Protein AF-A0A317SWJ4-F1 (afdb_monomer)

Organism: NCBI:txid42249

Nearest PDB structures (foldseek):
  6zpy-assembly1_AAA  TM=8.006E-01  e=1.008E-30  Meripilus giganteus
  6d25-assembly2_F  TM=6.608E-01  e=1.705E-09  Xanthomonas citri pv. citri str. 306
  6zt9-assembly1_C-2  TM=6.760E-01  e=3.495E-09  Thermobacillus xylanilyticus
  8i0a-assembly1_A  TM=6.480E-01  e=1.089E-08  Trametes hirsuta
  8dl2-assembly2_B  TM=3.018E-01  e=6.781E-03  Bacteroides ovatus ATCC 8483

Mean predicted aligned error: 12.37 Å

Solvent-accessible surface area (backbone atoms only — not comparable to full-atom values): 27144 Å² total; per-residue (Å²): 141,81,85,87,82,86,83,89,81,85,86,77,91,73,86,84,81,92,78,82,86,83,85,82,85,87,77,97,64,87,69,95,55,77,79,50,52,81,27,38,43,22,39,33,49,72,42,47,25,74,44,44,77,13,23,74,38,50,44,49,77,54,61,40,59,76,54,35,62,29,39,65,75,37,77,61,63,62,63,66,48,51,44,62,28,68,61,24,47,70,46,80,39,57,80,85,40,86,32,88,39,28,46,38,41,82,44,78,42,68,76,56,91,81,62,88,64,76,29,30,36,34,34,41,20,33,71,21,33,79,86,65,93,68,87,73,84,76,72,82,89,81,88,67,100,58,100,79,71,66,51,43,37,33,38,22,27,76,88,67,50,75,74,48,82,53,57,77,83,69,99,68,89,69,78,74,70,39,64,90,89,53,35,63,55,51,32,62,81,53,51,56,55,52,56,71,62,56,39,51,30,39,35,43,27,42,65,30,34,32,2,40,33,89,87,27,40,58,53,65,79,46,22,47,67,59,72,66,63,24,41,43,44,53,38,50,83,49,24,33,28,57,37,81,70,19,59,58,44,51,51,51,48,24,62,74,65,67,27,48,47,28,47,42,40,71,60,51,51,18,53,75,28,70,67,57,54,78,88,69,44,59,78,77,48,68,76,89,64,72,58,66,55,55,44,28,73,62,74,42,70,70,81,78,84,68,59,36,35,28,51,30,44,53,42,59,50,53,76,28,42,66,52,46,38,71,45,42,56,57,58,44,48,55,44,44,39,77,77,38,74,82,50,44,37,28,37,26,37,68,83,53,54,76,72,61,88,82,48,25,30,21,39,71,49,74,34,39,31,72,57,31,46,69,40,31,62,50,61,79,73,52,67,75,90,54,37,30,30,33,63,27,34,37,48,47,35,59,71,92,82,68,85,79,68,77,55,86,85,63,52,68,35,66,42,74,36,73,62,19,55,53,15,50,49,40,29,47,50,23,43,53,80,32,27,92,34,35,64,37,46,16,47,47,44,38,53,33,24,69,59,28,66,96,64,44,42,37,79,40,63,55,76,54,50,81,51,103,55,31,30,28,49,31,46,30,94

Radius of gyration: 25.11 Å; Cα contacts (8 Å, |Δi|>4): 955; chains: 1; bounding box: 55×58×92 Å

Secondary structure (DSSP, 8-state):
---------------S---------------SSPPPEE-EEEE-TTTS-S--TT---SB---STTTT---BTTB-S---TTEEEESSEEEEEE-TT-SSSS---EEEEEES-SS--S--EEEE-BTTB----SSPP--------SSS----EEEEEETTS-EEEEEEE--S-------SSSSSSSB-HHHHHHHHHT--SEEEE-SHHHH-SSTT-S--GGGSSS-GGG---EE-TTSSEE---S-HHHHHHHHHHHTPEEEEEE--S--SSSPPPPTTTGGGGG---STHHHHHHHTT--SPPP--EEEESS-TTTTTTHHHHHHTHHHHHHHHHHHH-TT-EEEES-TT-SSPPTTEEEEEEEEE-HHHHHHGGGTGGGS-TTS-EEEEEEEE----TT-TTS--SS--TTSS--HHHHHHHHHHHHHHHTTTTTEEEEEES--B--TTS-SSS--SB-PPP---SS-EEEEEE-

Structure (mmCIF, N/CA/C/O backbone):
data_AF-A0A317SWJ4-F1
#
_entry.id   AF-A0A317SWJ4-F1
#
loop_
_atom_site.group_PDB
_atom_site.id
_atom_site.type_symbol
_atom_site.label_atom_id
_atom_site.label_alt_id
_atom_site.label_comp_id
_atom_site.label_asym_id
_atom_site.label_entity_id
_atom_site.label_seq_id
_atom_site.pdbx_PDB_ins_code
_atom_site.Cartn_x
_atom_site.Cartn_y
_atom_site.Cartn_z
_atom_site.occupancy
_atom_site.B_iso_or_equiv
_atom_site.auth_seq_id
_atom_site.auth_comp_id
_atom_site.auth_asym_id
_atom_site.auth_atom_id
_atom_site.pdbx_PDB_model_num
ATOM 1 N N . MET A 1 1 ? -5.553 16.731 -52.995 1.00 38.06 1 MET A N 1
ATOM 2 C CA . MET A 1 1 ? -6.327 17.977 -52.819 1.00 38.06 1 MET A CA 1
ATOM 3 C C . MET A 1 1 ? -7.444 17.676 -51.838 1.00 38.06 1 MET A C 1
ATOM 5 O O . MET A 1 1 ? -8.283 16.847 -52.152 1.00 38.06 1 MET A O 1
ATOM 9 N N . GLY A 1 2 ? -7.394 18.249 -50.639 1.00 26.00 2 GLY A N 1
ATOM 10 C CA . GLY A 1 2 ? -8.401 18.056 -49.596 1.00 26.00 2 GLY A CA 1
ATOM 11 C C . GLY A 1 2 ? -8.425 19.305 -48.726 1.00 26.00 2 GLY A C 1
ATOM 12 O O . GLY A 1 2 ? -7.393 19.687 -48.184 1.00 26.00 2 GLY A O 1
ATOM 13 N N . SER A 1 3 ? -9.564 19.987 -48.728 1.00 24.52 3 SER A N 1
ATOM 14 C CA . SER A 1 3 ? -9.760 21.362 -48.275 1.00 24.52 3 SER A CA 1
ATOM 15 C C . SER A 1 3 ? -9.560 21.547 -46.768 1.00 24.52 3 SER A C 1
ATOM 17 O O . SER A 1 3 ? -10.081 20.779 -45.964 1.00 24.52 3 SER A O 1
ATOM 19 N N . LEU A 1 4 ? -8.852 22.615 -46.395 1.00 20.23 4 LEU A N 1
ATOM 20 C CA . LEU A 1 4 ? -8.764 23.126 -45.029 1.00 20.23 4 LEU A CA 1
ATOM 21 C C . LEU A 1 4 ? -10.051 23.915 -44.727 1.00 20.23 4 LEU A C 1
ATOM 23 O O . LEU A 1 4 ? -10.299 24.939 -45.362 1.00 20.23 4 LEU A O 1
ATOM 27 N N . ILE A 1 5 ? -10.878 23.452 -43.788 1.00 21.83 5 ILE A N 1
ATOM 28 C CA . ILE A 1 5 ? -11.995 24.240 -43.247 1.00 21.83 5 ILE A CA 1
ATOM 29 C C . ILE A 1 5 ? -11.525 24.831 -41.914 1.00 21.83 5 ILE A C 1
ATOM 31 O O . ILE A 1 5 ? -11.367 24.115 -40.929 1.00 21.83 5 ILE A O 1
ATOM 35 N N . LEU A 1 6 ? -11.278 26.141 -41.900 1.00 20.34 6 LEU A N 1
ATOM 36 C CA . LEU A 1 6 ? -11.075 26.933 -40.688 1.00 20.34 6 LEU A CA 1
ATOM 37 C C . LEU A 1 6 ? -12.449 27.338 -40.148 1.00 20.34 6 LEU A C 1
ATOM 39 O O . LEU A 1 6 ? -13.180 28.065 -40.818 1.00 20.34 6 LEU A O 1
ATOM 43 N N . VAL A 1 7 ? -12.791 26.888 -38.940 1.00 21.22 7 VAL A N 1
ATOM 44 C CA . VAL A 1 7 ? -13.957 27.390 -38.204 1.00 21.22 7 VAL A CA 1
ATOM 45 C C . VAL A 1 7 ? -13.474 28.048 -36.918 1.00 21.22 7 VAL A C 1
ATOM 47 O O . VAL A 1 7 ? -12.965 27.385 -36.018 1.00 21.22 7 VAL A O 1
ATOM 50 N N . THR A 1 8 ? -13.624 29.367 -36.849 1.00 20.97 8 THR A N 1
ATOM 51 C CA . THR A 1 8 ? -13.394 30.172 -35.647 1.00 20.97 8 THR A CA 1
ATOM 52 C C . THR A 1 8 ? -14.689 30.217 -34.838 1.00 20.97 8 THR A C 1
ATOM 54 O O . THR A 1 8 ? -15.713 30.633 -35.375 1.00 20.97 8 THR A O 1
ATOM 57 N N . PHE A 1 9 ? -14.656 29.857 -33.552 1.00 23.42 9 PHE A N 1
ATOM 58 C CA . PHE A 1 9 ? -15.760 30.131 -32.627 1.00 23.42 9 PHE A CA 1
ATOM 59 C C . PHE A 1 9 ? -15.294 31.027 -31.479 1.00 23.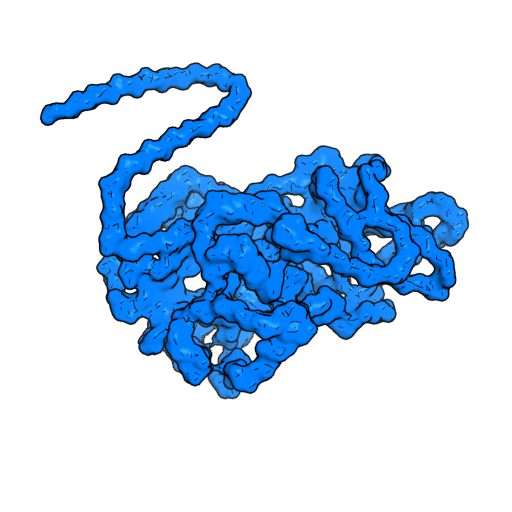42 9 PHE A C 1
ATOM 61 O O . PHE A 1 9 ? -14.357 30.703 -30.752 1.00 23.42 9 PHE A O 1
ATOM 68 N N . ALA A 1 10 ? -15.972 32.166 -31.339 1.00 23.67 10 ALA A N 1
ATOM 69 C CA . ALA A 1 10 ? -15.878 33.056 -30.194 1.00 23.67 10 ALA A CA 1
ATOM 70 C C . ALA A 1 10 ? -16.627 32.437 -29.000 1.00 23.67 10 ALA A C 1
ATOM 72 O O . ALA A 1 10 ? -17.793 32.061 -29.118 1.00 23.67 10 ALA A O 1
ATOM 73 N N . LEU A 1 11 ? -15.955 32.332 -27.853 1.00 24.05 11 LEU A N 1
ATOM 74 C CA . LEU A 1 11 ? -16.545 31.892 -26.588 1.00 24.05 11 LEU A CA 1
ATOM 75 C C . LEU A 1 11 ? -17.394 33.025 -25.992 1.00 24.05 11 LEU A C 1
ATOM 77 O O . LEU A 1 11 ? -16.850 34.002 -25.482 1.00 24.05 11 LEU A O 1
ATOM 81 N N . LEU A 1 12 ? -18.721 32.875 -26.020 1.00 22.31 12 LEU A N 1
ATOM 82 C CA . LEU A 1 12 ? -19.616 33.585 -25.107 1.00 22.31 12 LEU A CA 1
ATOM 83 C C . LEU A 1 12 ? -19.807 32.708 -23.860 1.00 22.31 12 LEU A C 1
ATOM 85 O O . LEU A 1 12 ? -20.310 31.589 -23.954 1.00 22.31 12 LEU A O 1
ATOM 89 N N . GLN A 1 13 ? -19.383 33.205 -22.698 1.00 30.31 13 GLN A N 1
ATOM 90 C CA . GLN A 1 13 ? -19.641 32.571 -21.405 1.00 30.31 13 GLN A CA 1
ATOM 91 C C . GLN A 1 13 ? -21.143 32.574 -21.106 1.00 30.31 13 GLN A C 1
ATOM 93 O O . GLN A 1 13 ? -21.742 33.637 -20.951 1.00 30.31 13 GLN A O 1
ATOM 98 N N . LEU A 1 14 ? -21.726 31.389 -20.926 1.00 25.95 14 LEU A N 1
ATOM 99 C CA . LEU A 1 14 ? -22.944 31.216 -20.143 1.00 25.95 14 LEU A CA 1
ATOM 100 C C . LEU A 1 14 ? -22.650 30.239 -19.006 1.00 25.95 14 LEU A C 1
ATOM 102 O O . LEU A 1 14 ? -22.160 29.131 -19.208 1.00 25.95 14 LEU A O 1
ATOM 106 N N . TYR A 1 15 ? -22.877 30.737 -17.795 1.00 36.16 15 TYR A N 1
ATOM 107 C CA . TYR A 1 15 ? -22.715 30.033 -16.534 1.00 36.16 15 TYR A CA 1
ATOM 108 C C . TYR A 1 15 ? -23.688 28.850 -16.430 1.00 36.16 15 TYR A C 1
ATOM 110 O O . TYR A 1 15 ? -24.843 28.948 -16.835 1.00 36.16 15 TYR A O 1
ATOM 118 N N . THR A 1 16 ? -23.219 27.802 -15.748 1.00 34.69 16 THR A N 1
ATOM 119 C CA . THR A 1 16 ? -23.922 26.586 -15.292 1.00 34.69 16 THR A CA 1
ATOM 120 C C . THR A 1 16 ? -24.116 25.472 -16.333 1.00 34.69 16 THR A C 1
ATOM 122 O O . THR A 1 16 ? -24.677 25.677 -17.400 1.00 34.69 16 THR A O 1
ATOM 125 N N . HIS A 1 17 ? -23.658 24.273 -15.942 1.00 28.12 17 HIS A N 1
ATOM 126 C CA . HIS A 1 17 ? -23.596 22.981 -16.650 1.00 28.12 17 HIS A CA 1
ATOM 127 C C . HIS A 1 17 ? -22.277 22.671 -17.382 1.00 28.12 17 HIS A C 1
ATOM 129 O O . HIS A 1 17 ? -21.996 23.137 -18.481 1.00 28.12 17 HIS A O 1
ATOM 135 N N . THR A 1 18 ? -21.470 21.809 -16.755 1.00 27.09 18 THR A N 1
ATOM 136 C CA . THR A 1 18 ? -20.271 21.191 -17.331 1.00 27.09 18 THR A CA 1
ATOM 137 C C . THR A 1 18 ? -20.687 20.191 -18.417 1.00 27.09 18 THR A C 1
ATOM 139 O O . THR A 1 18 ? -21.032 19.050 -18.118 1.00 27.09 18 THR A O 1
ATOM 142 N N . LEU A 1 19 ? -20.682 20.610 -19.682 1.00 25.16 19 LEU A N 1
ATOM 143 C CA . LEU A 1 19 ? -20.729 19.699 -20.828 1.00 25.16 19 LEU A CA 1
ATOM 144 C C . LEU A 1 19 ? -19.293 19.266 -21.149 1.00 25.16 19 LEU A C 1
ATOM 146 O O . LEU A 1 19 ? -18.480 20.071 -21.596 1.00 25.16 19 LEU A O 1
ATOM 150 N N . GLY A 1 20 ? -18.964 18.002 -20.883 1.00 24.56 20 GLY A N 1
ATOM 151 C CA . GLY A 1 20 ? -17.705 17.406 -21.326 1.00 24.56 20 GLY A CA 1
ATOM 152 C C . GLY A 1 20 ? -17.740 17.162 -22.835 1.00 24.56 20 GLY A C 1
ATOM 153 O O . GLY A 1 20 ? -18.595 16.427 -23.323 1.00 24.56 20 GLY A O 1
ATOM 154 N N . LEU A 1 21 ? -16.818 17.776 -23.576 1.00 22.27 21 LEU A N 1
ATOM 155 C CA . LEU A 1 21 ? -16.571 17.457 -24.982 1.00 22.27 21 LEU A CA 1
ATOM 156 C C . LEU A 1 21 ? -15.797 16.132 -25.065 1.00 22.27 21 LEU A C 1
ATOM 158 O O . LEU A 1 21 ? -14.625 16.073 -24.699 1.00 22.27 21 LEU A O 1
ATOM 162 N N . ASN A 1 22 ? -16.452 15.073 -25.546 1.00 21.52 22 ASN A N 1
ATOM 163 C CA . ASN A 1 22 ? -15.794 13.823 -25.927 1.00 21.52 22 ASN A CA 1
ATOM 164 C C . ASN A 1 22 ? -15.212 13.967 -27.338 1.00 21.52 22 ASN A C 1
ATOM 166 O O . ASN A 1 22 ? -15.957 14.126 -28.303 1.00 21.52 22 ASN A O 1
ATOM 170 N N . PHE A 1 23 ? -13.892 13.857 -27.466 1.00 21.06 23 PHE A N 1
ATOM 171 C CA . PHE A 1 23 ? -13.238 13.634 -28.753 1.00 21.06 23 PHE A CA 1
ATOM 172 C C . PHE A 1 23 ? -12.974 12.135 -28.905 1.00 21.06 23 PHE A C 1
ATOM 174 O O . PHE A 1 23 ? -12.118 11.581 -28.222 1.00 21.06 23 PHE A O 1
ATOM 181 N N . SER A 1 24 ? -13.706 11.470 -29.797 1.00 22.22 24 SER A N 1
ATOM 182 C CA . SER A 1 24 ? -13.425 10.095 -30.212 1.00 22.22 24 SER A CA 1
ATOM 183 C C . SER A 1 24 ? -12.735 10.112 -31.575 1.00 22.22 24 SER A C 1
ATOM 185 O O . SER A 1 24 ? -13.344 10.514 -32.565 1.00 22.22 24 SER A O 1
ATOM 187 N N . TRP A 1 25 ? -11.484 9.663 -31.640 1.00 23.05 25 TRP A N 1
ATOM 188 C CA . TRP A 1 25 ? -10.859 9.249 -32.896 1.00 23.05 25 TRP A CA 1
ATOM 189 C C . TRP A 1 25 ? -10.936 7.724 -32.987 1.00 23.05 25 TRP A C 1
ATOM 191 O O . TRP A 1 25 ? -10.373 7.037 -32.140 1.00 23.05 25 TRP A O 1
ATOM 201 N N . SER A 1 26 ? -11.616 7.185 -34.000 1.00 22.45 26 SER A N 1
ATOM 202 C CA . SER A 1 26 ? -11.499 5.774 -34.379 1.00 22.45 26 SER A CA 1
ATOM 203 C C . SER A 1 26 ? -10.572 5.677 -35.584 1.00 22.45 26 SER A C 1
ATOM 205 O O . SER A 1 26 ? -10.902 6.165 -36.667 1.00 22.45 26 SER A O 1
ATOM 207 N N . ARG A 1 27 ? -9.405 5.057 -35.407 1.00 27.66 27 ARG A N 1
ATOM 208 C CA . ARG A 1 27 ? -8.617 4.552 -36.528 1.00 27.66 27 ARG A CA 1
ATOM 209 C C . ARG A 1 27 ? -8.664 3.033 -36.446 1.00 27.66 27 ARG A C 1
ATOM 211 O O . ARG A 1 27 ? -8.021 2.451 -35.580 1.00 27.66 27 ARG A O 1
ATOM 218 N N . ASP A 1 28 ? -9.452 2.424 -37.326 1.00 29.23 28 ASP A N 1
ATOM 219 C CA . ASP A 1 28 ? -9.433 0.984 -37.566 1.00 29.23 28 ASP A CA 1
ATOM 220 C C . ASP A 1 28 ? -8.077 0.621 -38.182 1.00 29.23 28 ASP A C 1
ATOM 222 O O . ASP A 1 28 ? -7.852 0.738 -39.386 1.00 29.23 28 ASP A O 1
ATOM 226 N N . CYS A 1 29 ? -7.127 0.258 -37.329 1.00 29.28 29 CYS A N 1
ATOM 227 C CA . CYS A 1 29 ? -5.910 -0.448 -37.696 1.00 29.28 29 CYS A CA 1
ATOM 228 C C . CYS A 1 29 ? -5.756 -1.561 -36.660 1.00 29.28 29 CYS A C 1
ATOM 230 O O . CYS A 1 29 ? -5.466 -1.277 -35.500 1.00 29.28 29 CYS A O 1
ATOM 232 N N . GLU A 1 30 ? -6.002 -2.811 -37.055 1.00 28.47 30 GLU A N 1
ATOM 233 C CA . GLU A 1 30 ? -5.653 -3.972 -36.233 1.00 28.47 30 GLU A CA 1
ATOM 234 C C . GLU A 1 30 ? -4.159 -3.893 -35.865 1.00 28.47 30 GLU A C 1
ATOM 236 O O . GLU A 1 30 ? -3.321 -3.829 -36.770 1.00 28.47 30 GLU A O 1
ATOM 241 N N . PRO A 1 31 ? -3.774 -3.885 -34.576 1.00 33.72 31 PRO A N 1
ATOM 242 C CA . PRO A 1 31 ? -2.369 -3.958 -34.226 1.00 33.72 31 PRO A CA 1
ATOM 243 C C . PRO A 1 31 ? -1.923 -5.423 -34.285 1.00 33.72 31 PRO A C 1
ATOM 245 O O . PRO A 1 31 ? -2.284 -6.240 -33.444 1.00 33.72 31 PRO A O 1
ATOM 248 N N . THR A 1 32 ? -1.067 -5.748 -35.254 1.00 32.00 32 THR A N 1
ATOM 249 C CA . THR A 1 32 ? -0.276 -6.993 -35.299 1.00 32.00 32 THR A CA 1
ATOM 250 C C . THR A 1 32 ? 0.872 -7.009 -34.273 1.00 32.00 32 THR A C 1
ATOM 252 O O . THR A 1 32 ? 1.763 -7.850 -34.352 1.00 32.00 32 THR A O 1
ATOM 255 N N . LEU A 1 33 ? 0.882 -6.074 -33.317 1.00 33.66 33 LEU A N 1
ATOM 256 C CA . LEU A 1 33 ? 1.852 -5.974 -32.226 1.00 33.66 33 LEU A CA 1
ATOM 257 C C . LEU A 1 33 ? 1.131 -6.223 -30.891 1.00 33.66 33 LEU A C 1
ATOM 259 O O . LEU A 1 33 ? -0.014 -5.787 -30.746 1.00 33.66 33 LEU A O 1
ATOM 263 N N . PRO A 1 34 ? 1.756 -6.903 -29.910 1.00 35.59 34 PRO A N 1
ATOM 264 C CA . PRO A 1 34 ? 1.153 -7.074 -28.594 1.00 35.59 34 PRO A CA 1
ATOM 265 C C . PRO A 1 34 ? 0.864 -5.695 -27.988 1.00 35.59 34 PRO A C 1
ATOM 267 O O . PRO A 1 34 ? 1.776 -4.898 -27.779 1.00 35.59 34 PRO A O 1
ATOM 270 N N . ALA A 1 35 ? -0.414 -5.406 -27.738 1.00 36.09 35 ALA A N 1
ATOM 271 C CA . ALA A 1 35 ? -0.833 -4.160 -27.115 1.00 36.09 35 ALA A CA 1
ATOM 272 C C . ALA A 1 35 ? -0.213 -4.052 -25.713 1.00 36.09 35 ALA A C 1
ATOM 274 O O . ALA A 1 35 ? -0.420 -4.916 -24.854 1.00 36.09 35 ALA A O 1
ATOM 275 N N . LEU A 1 36 ? 0.551 -2.987 -25.489 1.00 41.84 36 LEU A N 1
ATOM 276 C CA . LEU A 1 36 ? 1.124 -2.659 -24.191 1.00 41.84 36 LEU A CA 1
ATOM 277 C C . LEU A 1 36 ? -0.022 -2.366 -23.210 1.00 41.84 36 LEU A C 1
ATOM 279 O O . LEU A 1 36 ? -0.973 -1.653 -23.532 1.00 41.84 36 LEU A O 1
ATOM 283 N N . SER A 1 37 ? 0.036 -2.930 -22.002 1.00 41.06 37 SER A N 1
ATOM 284 C CA . SER A 1 37 ? -0.982 -2.666 -20.980 1.00 41.06 37 SER A CA 1
ATOM 285 C C . SER A 1 37 ? -0.751 -1.296 -20.336 1.00 41.06 37 SER A C 1
ATOM 287 O O . SER A 1 37 ? -0.136 -1.190 -19.276 1.00 41.06 37 SER A O 1
ATOM 289 N N . PHE A 1 38 ? -1.263 -0.242 -20.975 1.00 39.19 38 PHE A N 1
ATOM 290 C CA . PHE A 1 38 ? -1.393 1.091 -20.388 1.00 39.19 38 PHE A CA 1
ATOM 291 C C . PHE A 1 38 ? -2.602 1.123 -19.468 1.00 39.19 38 PHE A C 1
ATOM 293 O O . PHE A 1 38 ? -3.712 1.372 -19.916 1.00 39.19 38 PHE A O 1
ATOM 300 N N . SER A 1 39 ? -2.381 0.766 -18.208 1.00 38.97 39 SER A N 1
ATOM 301 C CA . SER A 1 39 ? -3.126 1.248 -17.042 1.00 38.97 39 SER A CA 1
ATOM 302 C C . SER A 1 39 ? -2.782 0.325 -15.884 1.00 38.97 39 SER A C 1
ATOM 304 O O . SER A 1 39 ? -3.232 -0.820 -15.800 1.00 38.97 39 SER A O 1
ATOM 306 N N . ALA A 1 40 ? -1.958 0.834 -14.982 1.00 42.72 40 ALA A N 1
ATOM 307 C CA . ALA A 1 40 ? -1.691 0.205 -13.707 1.00 42.72 40 ALA A CA 1
ATOM 308 C C . ALA A 1 40 ? -2.492 0.868 -12.612 1.00 42.72 40 ALA A C 1
ATOM 310 O O . ALA A 1 40 ? -2.553 2.096 -12.547 1.00 42.72 40 ALA A O 1
ATOM 311 N N . LEU A 1 41 ? -2.897 0.074 -11.635 1.00 44.03 41 LEU A N 1
ATOM 312 C CA . LEU A 1 41 ? -2.897 0.566 -10.271 1.00 44.03 41 LEU A CA 1
ATOM 313 C C . LEU A 1 41 ? -1.497 0.304 -9.720 1.00 44.03 41 LEU A C 1
ATOM 315 O O . LEU A 1 41 ? -1.225 -0.754 -9.149 1.00 44.03 41 LEU A O 1
ATOM 319 N N . LEU A 1 42 ? -0.573 1.249 -9.899 1.00 40.50 42 LEU A N 1
ATOM 320 C CA . LEU A 1 42 ? 0.554 1.269 -8.983 1.00 40.50 42 LEU A CA 1
ATOM 321 C C . LEU A 1 42 ? 0.057 1.841 -7.679 1.00 40.50 42 LEU A C 1
ATOM 323 O O . LEU A 1 42 ? -0.097 3.049 -7.521 1.00 40.50 42 LEU A O 1
ATOM 327 N N . MET A 1 43 ? -0.106 0.952 -6.720 1.00 45.69 43 MET A N 1
ATOM 328 C CA . MET A 1 43 ? -0.431 1.343 -5.374 1.00 45.69 43 MET A CA 1
ATOM 329 C C . MET A 1 43 ? 0.833 1.126 -4.555 1.00 45.69 43 MET A C 1
ATOM 331 O O . MET A 1 43 ? 1.244 -0.001 -4.301 1.00 45.69 43 MET A O 1
ATOM 335 N N . THR A 1 44 ? 1.491 2.192 -4.116 1.00 36.91 44 THR A N 1
ATOM 336 C CA . THR A 1 44 ? 2.549 2.002 -3.106 1.00 36.91 44 THR A CA 1
ATOM 337 C C . THR A 1 44 ? 1.908 1.656 -1.759 1.00 36.91 44 THR A C 1
ATOM 339 O O . THR A 1 44 ? 0.885 2.280 -1.515 1.00 36.91 44 THR A O 1
ATOM 342 N N . PRO A 1 45 ? 2.419 0.817 -0.820 1.00 33.97 45 PRO A N 1
ATOM 343 C CA . PRO A 1 45 ? 1.765 0.629 0.469 1.00 33.97 45 PRO A CA 1
ATOM 344 C C . PRO A 1 45 ? 1.529 1.916 1.265 1.00 33.97 45 PRO A C 1
ATOM 346 O O . PRO A 1 45 ? 0.780 1.874 2.220 1.00 33.97 45 PRO A O 1
ATOM 349 N N . SER A 1 46 ? 2.105 3.064 0.879 1.00 32.47 46 SER A N 1
ATOM 350 C CA . SER A 1 46 ? 1.737 4.394 1.399 1.00 32.47 46 SER A CA 1
ATOM 351 C C . SER A 1 46 ? 0.473 5.027 0.778 1.00 32.47 46 SER A C 1
ATOM 353 O O . SER A 1 46 ? -0.056 5.996 1.296 1.00 32.47 46 SER A O 1
ATOM 355 N N . GLN A 1 47 ? -0.019 4.528 -0.352 1.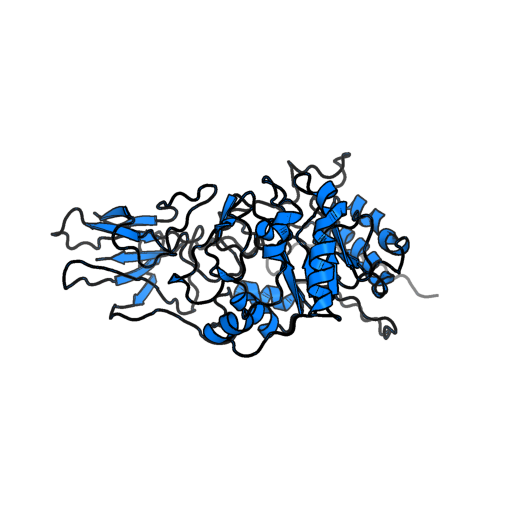00 40.16 47 GLN A N 1
ATOM 356 C CA . GLN A 1 47 ? -1.347 4.822 -0.919 1.00 40.16 47 GLN A CA 1
ATOM 357 C C . GLN A 1 47 ? -2.397 3.788 -0.482 1.00 40.16 47 GLN A C 1
ATOM 359 O O . GLN A 1 47 ? -3.590 3.980 -0.700 1.00 40.16 47 GLN A O 1
ATOM 364 N N . TRP A 1 48 ? -1.948 2.686 0.127 1.00 46.56 48 TRP A N 1
ATOM 365 C CA . TRP A 1 48 ? -2.785 1.650 0.750 1.00 46.56 48 TRP A CA 1
ATOM 366 C C . TRP A 1 48 ? -3.240 2.075 2.137 1.00 46.56 48 TRP A C 1
ATOM 368 O O . TRP A 1 48 ? -4.005 1.402 2.819 1.00 46.56 48 TRP A O 1
ATOM 378 N N . ASP A 1 49 ? -2.664 3.159 2.605 1.00 46.19 49 ASP A N 1
ATOM 379 C CA . ASP A 1 49 ? -2.310 3.205 3.983 1.00 46.19 49 ASP A CA 1
ATOM 380 C C . ASP A 1 49 ? -3.449 3.827 4.771 1.00 46.19 49 ASP A C 1
ATOM 382 O O . ASP A 1 49 ? -4.087 4.787 4.349 1.00 46.19 49 ASP A O 1
ATOM 386 N N . ILE A 1 50 ? -3.749 3.238 5.914 1.00 38.00 50 ILE A N 1
ATOM 387 C CA . ILE A 1 50 ? -5.015 3.420 6.635 1.00 38.00 50 ILE A CA 1
ATOM 388 C C . ILE A 1 50 ? -4.974 4.717 7.449 1.00 38.00 50 ILE A C 1
ATOM 390 O O . ILE A 1 50 ? -5.692 4.849 8.421 1.00 38.00 50 ILE A O 1
ATOM 394 N N . ASN A 1 51 ? -4.096 5.664 7.109 1.00 42.28 51 ASN A N 1
ATOM 395 C CA . ASN A 1 51 ? -3.809 6.861 7.898 1.00 42.28 51 ASN A CA 1
ATOM 396 C C . ASN A 1 51 ? -3.024 7.946 7.130 1.00 42.28 51 ASN A C 1
ATOM 398 O O . ASN A 1 51 ? -2.142 8.565 7.737 1.00 42.28 51 ASN A O 1
ATOM 402 N N . PRO A 1 52 ? -3.303 8.289 5.848 1.00 55.88 52 PRO A N 1
ATOM 403 C CA . PRO A 1 52 ? -2.857 9.601 5.403 1.00 55.88 52 PRO A CA 1
ATOM 404 C C . PRO A 1 52 ? -3.420 10.620 6.413 1.00 55.88 52 PRO A C 1
ATOM 406 O O . PRO A 1 52 ? -4.572 10.453 6.837 1.00 55.88 52 PRO A O 1
ATOM 409 N N . PRO A 1 53 ? -2.638 11.625 6.851 1.00 43.47 53 PRO A N 1
ATOM 410 C CA . PRO A 1 53 ? -3.047 12.578 7.884 1.00 43.47 53 PRO A CA 1
ATOM 411 C C . PRO A 1 53 ? -4.445 13.168 7.641 1.00 43.47 53 PRO A C 1
ATOM 413 O O . PRO A 1 53 ? -5.122 13.530 8.601 1.00 43.47 53 PRO A O 1
ATOM 416 N N . GLY A 1 54 ? -4.884 13.175 6.377 1.00 38.81 54 GLY A N 1
ATOM 417 C CA . GLY A 1 54 ? -6.189 13.622 5.931 1.00 38.81 54 GLY A CA 1
ATOM 418 C C . GLY A 1 54 ? -7.282 12.598 5.574 1.00 38.81 54 GLY A C 1
ATOM 419 O O . GLY A 1 54 ? -8.377 12.995 5.209 1.00 38.81 54 GLY A O 1
ATOM 420 N N . GLY A 1 55 ? -7.072 11.281 5.622 1.00 44.19 55 GLY A N 1
ATOM 421 C CA . GLY A 1 55 ? -8.104 10.328 5.147 1.00 44.19 55 GLY A CA 1
ATOM 422 C C . GLY A 1 55 ? -8.330 10.273 3.640 1.00 44.19 55 GLY A C 1
ATOM 423 O O . GLY A 1 55 ? -7.781 11.054 2.889 1.00 44.19 55 GLY A O 1
ATOM 424 N N . GLY A 1 56 ? -9.136 9.330 3.149 1.00 47.72 56 GLY A N 1
ATOM 425 C CA . GLY A 1 56 ? -9.288 9.131 1.693 1.00 47.72 56 GLY A CA 1
ATOM 426 C C . GLY A 1 56 ? -8.492 7.959 1.121 1.00 47.72 56 GLY A C 1
ATOM 427 O O . GLY A 1 56 ? -8.298 7.886 -0.088 1.00 47.72 56 GLY A O 1
ATOM 428 N N . ALA A 1 57 ? -8.043 7.038 1.974 1.00 66.12 57 ALA A N 1
ATOM 429 C CA . ALA A 1 57 ? -7.410 5.799 1.542 1.00 66.12 57 ALA A CA 1
ATOM 430 C C . ALA A 1 57 ? -8.424 4.818 0.930 1.00 66.12 57 ALA A C 1
ATOM 432 O O . ALA A 1 57 ? -9.627 4.932 1.147 1.00 66.12 57 ALA A O 1
ATOM 433 N N . LEU A 1 58 ? -7.928 3.827 0.188 1.00 76.38 58 LEU A N 1
ATOM 434 C CA . LEU A 1 58 ? -8.740 2.772 -0.424 1.00 76.38 58 LEU A CA 1
ATOM 435 C C . LEU A 1 58 ? -9.497 1.915 0.614 1.00 76.38 58 LEU A C 1
ATOM 437 O O . LEU A 1 58 ? -10.585 1.429 0.317 1.00 76.38 58 LEU A O 1
ATOM 441 N N . TYR A 1 59 ? -8.955 1.739 1.821 1.00 79.62 59 TYR A N 1
ATOM 442 C CA . TYR A 1 59 ? -9.599 0.987 2.903 1.00 79.62 59 TYR A CA 1
ATOM 443 C C . TYR A 1 59 ? -10.779 1.768 3.509 1.00 79.62 59 TYR A C 1
ATOM 445 O O . TYR A 1 59 ? -10.686 2.969 3.747 1.00 79.62 59 TYR A O 1
ATOM 453 N N . ALA A 1 60 ? -11.893 1.086 3.765 1.00 78.44 60 ALA A N 1
ATOM 454 C CA . ALA A 1 60 ? -13.170 1.663 4.192 1.00 78.44 60 ALA A CA 1
ATOM 455 C C . ALA A 1 60 ? -13.301 1.895 5.700 1.00 78.44 60 ALA A C 1
ATOM 457 O O . ALA A 1 60 ? -14.380 2.278 6.150 1.00 78.44 60 ALA A O 1
ATOM 458 N N . GLU A 1 61 ? -12.249 1.654 6.484 1.00 78.12 61 GLU A N 1
ATOM 459 C CA . GLU A 1 61 ? -12.251 2.014 7.901 1.00 78.12 61 GLU A CA 1
ATOM 460 C C . GLU A 1 61 ? -12.525 3.510 8.066 1.00 78.12 61 GLU A C 1
ATOM 462 O O . GLU A 1 61 ? -11.949 4.347 7.371 1.00 78.12 61 GLU A O 1
ATOM 467 N N . LEU A 1 62 ? -13.422 3.833 8.993 1.00 77.75 62 LEU A N 1
ATOM 468 C CA . LEU A 1 62 ? -13.844 5.203 9.275 1.00 77.75 62 LEU A CA 1
ATOM 469 C C . LEU A 1 62 ? -13.287 5.694 10.610 1.00 77.75 62 LEU A C 1
ATOM 471 O O . LEU A 1 62 ? -13.201 6.901 10.822 1.00 77.75 62 LEU A O 1
ATOM 475 N N . VAL A 1 63 ? -12.907 4.777 11.503 1.00 78.69 63 VAL A N 1
ATOM 476 C CA . VAL A 1 63 ? -12.329 5.080 12.809 1.00 78.69 63 VAL A CA 1
ATOM 477 C C . VAL A 1 63 ? -10.821 5.216 12.666 1.00 78.69 63 VAL A C 1
ATOM 479 O O . VAL A 1 63 ? -10.088 4.237 12.504 1.00 78.69 63 VAL A O 1
ATOM 482 N N . LYS A 1 64 ? -10.339 6.451 12.784 1.00 80.56 64 LYS A N 1
ATOM 483 C CA . LYS A 1 64 ? -8.905 6.719 12.835 1.00 80.56 64 LYS A CA 1
ATOM 484 C C . LYS A 1 64 ? -8.342 6.204 14.157 1.00 80.56 64 LYS A C 1
ATOM 486 O O . LYS A 1 64 ? -8.978 6.356 15.199 1.00 80.56 64 LYS A O 1
ATOM 491 N N . ASN A 1 65 ? -7.148 5.609 14.122 1.00 83.75 65 ASN A N 1
ATOM 492 C CA . ASN A 1 65 ? -6.491 5.064 15.318 1.00 83.75 65 ASN A CA 1
ATOM 493 C C . ASN A 1 65 ? -7.377 4.030 16.067 1.00 83.75 65 ASN A C 1
ATOM 495 O O . ASN A 1 65 ? -7.483 4.023 17.291 1.00 83.75 65 ASN A O 1
ATOM 499 N N . ARG A 1 66 ? -8.068 3.157 15.318 1.00 84.12 66 ARG A N 1
ATOM 500 C CA . ARG A 1 66 ? -9.111 2.239 15.828 1.00 84.12 66 ARG A CA 1
ATOM 501 C C . ARG A 1 66 ? -8.699 1.292 16.960 1.00 84.12 66 ARG A C 1
ATOM 503 O O . ARG A 1 66 ? -9.566 0.813 17.681 1.00 84.12 66 ARG A O 1
ATOM 510 N N . ALA A 1 67 ? -7.408 0.986 17.074 1.00 85.62 67 ALA A N 1
ATOM 511 C CA . ALA A 1 67 ? -6.883 0.011 18.029 1.00 85.62 67 ALA A CA 1
ATOM 512 C C . ALA A 1 67 ? -5.586 0.469 18.718 1.00 85.62 67 ALA A C 1
ATOM 514 O O . ALA A 1 67 ? -4.864 -0.356 19.267 1.00 85.62 67 ALA A O 1
ATOM 515 N N . PHE A 1 68 ? -5.283 1.775 18.696 1.00 88.62 68 PHE A N 1
ATOM 516 C CA . PHE A 1 68 ? -4.170 2.359 19.465 1.00 88.62 68 PHE A CA 1
ATOM 517 C C . PHE A 1 68 ? -2.802 1.722 19.165 1.00 88.62 68 PHE A C 1
ATOM 519 O O . PHE A 1 68 ? -1.970 1.546 20.055 1.00 88.62 68 PHE A O 1
ATOM 526 N N . GLN A 1 69 ? -2.583 1.362 17.898 1.00 83.06 69 GLN A N 1
ATOM 527 C CA . GLN A 1 69 ? -1.373 0.685 17.410 1.00 83.06 69 GLN A CA 1
ATOM 528 C C . GLN A 1 69 ? -0.173 1.644 17.261 1.00 8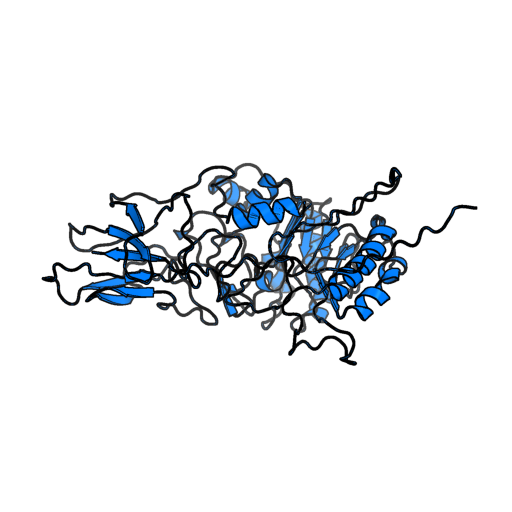3.06 69 GLN A C 1
ATOM 530 O O . GLN A 1 69 ? 0.953 1.192 17.117 1.00 83.06 69 GLN A O 1
ATOM 535 N N . GLY A 1 70 ? -0.400 2.962 17.331 1.00 68.88 70 GLY A N 1
ATOM 536 C CA . GLY A 1 70 ? 0.618 4.005 17.155 1.00 68.88 70 GLY A CA 1
ATOM 537 C C . GLY A 1 70 ? 0.084 5.192 16.344 1.00 68.88 70 GLY A C 1
ATOM 538 O O . GLY A 1 70 ? -1.065 5.179 15.896 1.00 68.88 70 GLY A O 1
ATOM 539 N N . GLN A 1 71 ? 0.904 6.228 16.144 1.00 64.62 71 GLN A N 1
ATOM 540 C CA . GLN A 1 71 ? 0.559 7.414 15.344 1.00 64.62 71 GLN A CA 1
ATOM 541 C C . GLN A 1 71 ? 1.712 7.836 14.420 1.00 64.62 71 GLN A C 1
ATOM 543 O O . GLN A 1 71 ? 2.834 7.336 14.468 1.00 64.62 71 GLN A O 1
ATOM 548 N N . SER A 1 72 ? 1.431 8.835 13.587 1.00 53.28 72 SER A N 1
ATOM 549 C CA . SER A 1 72 ? 2.383 9.643 12.839 1.00 53.28 72 SER A CA 1
ATOM 550 C C . SER A 1 72 ? 3.679 9.981 13.559 1.00 53.28 72 SER A C 1
ATOM 552 O O . SER A 1 72 ? 3.736 10.906 14.358 1.00 53.28 72 SER A O 1
ATOM 554 N N . GLY A 1 73 ? 4.736 9.234 13.223 1.00 50.06 73 GLY A N 1
ATOM 555 C CA . GLY A 1 73 ? 6.096 9.474 13.700 1.00 50.06 73 GLY A CA 1
ATOM 556 C C . GLY A 1 73 ? 6.428 8.840 15.052 1.00 50.06 73 GLY A C 1
ATOM 557 O O . GLY A 1 73 ? 7.554 9.013 15.511 1.00 50.06 73 GLY A O 1
ATOM 558 N N . SER A 1 74 ? 5.507 8.098 15.679 1.00 58.62 74 SER A N 1
ATOM 559 C CA . SER A 1 74 ? 5.759 7.423 16.954 1.00 58.62 74 SER A CA 1
ATOM 560 C C . SER A 1 74 ? 4.947 6.136 17.102 1.00 58.62 74 SER A C 1
ATOM 562 O O . SER A 1 74 ? 3.720 6.154 17.025 1.00 58.62 74 SER A O 1
ATOM 564 N N . ALA A 1 75 ? 5.634 5.037 17.419 1.00 61.66 75 ALA A N 1
ATOM 565 C CA . ALA A 1 75 ? 5.006 3.788 17.856 1.00 61.66 75 ALA A CA 1
ATOM 566 C C . ALA A 1 75 ? 4.348 3.904 19.249 1.00 61.66 75 ALA A C 1
ATOM 568 O O . ALA A 1 75 ? 3.758 2.943 19.737 1.00 61.66 75 ALA A O 1
ATOM 569 N N . THR A 1 76 ? 4.454 5.060 19.917 1.00 74.81 76 THR A N 1
ATOM 570 C CA . THR A 1 76 ? 3.847 5.276 21.230 1.00 74.81 76 THR A CA 1
ATOM 571 C C . THR A 1 76 ? 2.325 5.421 21.097 1.00 74.81 76 THR A C 1
ATOM 573 O O . THR A 1 76 ? 1.853 6.332 20.407 1.00 74.81 76 THR A O 1
ATOM 576 N N . PRO A 1 77 ? 1.539 4.580 21.788 1.00 83.00 77 PRO A N 1
ATOM 577 C CA . PRO A 1 77 ? 0.080 4.649 21.786 1.00 83.00 77 PRO A CA 1
ATOM 578 C C . PRO A 1 77 ? -0.433 5.995 22.305 1.00 83.00 77 PRO A C 1
ATOM 580 O O . PRO A 1 77 ? 0.074 6.525 23.295 1.00 83.00 77 PRO A O 1
ATOM 583 N N . ASN A 1 78 ? -1.461 6.550 21.664 1.00 86.94 78 ASN A N 1
ATOM 584 C CA . ASN A 1 78 ? -2.054 7.822 22.071 1.00 86.94 78 ASN A CA 1
ATOM 585 C C . ASN A 1 78 ? -3.536 7.940 21.678 1.00 86.94 78 ASN A C 1
ATOM 587 O O . ASN A 1 78 ? -4.114 7.034 21.078 1.00 86.94 78 ASN A O 1
ATOM 591 N N . LEU A 1 79 ? -4.144 9.074 22.034 1.00 89.62 79 LEU A N 1
ATOM 592 C CA . LEU A 1 79 ? -5.557 9.388 21.806 1.00 89.62 79 LEU A CA 1
ATOM 593 C C . LEU A 1 79 ? -5.807 10.187 20.512 1.00 89.62 79 LEU A C 1
ATOM 595 O O . LEU A 1 79 ? -6.790 10.928 20.440 1.00 89.62 79 LEU A O 1
ATOM 599 N N . ASP A 1 80 ? -4.946 10.090 19.492 1.00 85.56 80 ASP A N 1
ATOM 600 C CA . ASP A 1 80 ? -5.204 10.748 18.203 1.00 85.56 80 ASP A CA 1
ATOM 601 C C . ASP A 1 80 ? -6.595 10.368 17.676 1.00 85.56 80 ASP A C 1
ATOM 603 O O . ASP A 1 80 ? -6.999 9.210 17.764 1.00 85.56 80 ASP A O 1
ATOM 607 N N . ALA A 1 81 ? -7.322 11.364 17.167 1.00 83.44 81 ALA A N 1
ATOM 608 C CA . ALA A 1 81 ? -8.743 11.336 16.810 1.00 83.44 81 ALA A CA 1
ATOM 609 C C . ALA A 1 81 ? -9.767 11.118 17.944 1.00 83.44 81 ALA A C 1
ATOM 611 O O . ALA A 1 81 ? -10.954 11.310 17.691 1.00 83.44 81 ALA A O 1
ATOM 612 N N . TYR A 1 82 ? -9.376 10.795 19.181 1.00 86.75 82 TYR A N 1
ATOM 613 C CA . TYR A 1 82 ? -10.323 10.580 20.286 1.00 86.75 82 TYR A CA 1
ATOM 614 C C . TYR A 1 82 ? -10.508 11.820 21.164 1.00 86.75 82 TYR A C 1
ATOM 616 O O . TYR A 1 82 ? -9.544 12.510 21.500 1.00 86.75 82 TYR A O 1
ATOM 624 N N . ARG A 1 83 ? -11.748 12.106 21.576 1.00 87.44 83 ARG A N 1
ATOM 625 C CA . ARG A 1 83 ? -12.077 13.149 22.569 1.00 87.44 83 ARG A CA 1
ATOM 626 C C . ARG A 1 83 ? -13.084 12.613 23.582 1.00 87.44 83 ARG A C 1
ATOM 628 O O . ARG A 1 83 ? -13.876 11.729 23.257 1.00 87.44 83 ARG A O 1
ATOM 635 N N . SER A 1 84 ? -13.048 13.133 24.806 1.00 86.75 84 SER A N 1
ATOM 636 C CA . SER A 1 84 ? -14.063 12.828 25.814 1.00 86.75 84 SER A CA 1
ATOM 637 C C . SER A 1 84 ? -15.403 13.463 25.448 1.00 86.75 84 SER A C 1
ATOM 639 O O . SER A 1 84 ? -15.466 14.489 24.772 1.00 86.75 84 SER A O 1
ATOM 641 N N . VAL A 1 85 ? -16.483 12.838 25.907 1.00 81.38 85 VAL A N 1
ATOM 642 C CA . VAL A 1 85 ? -17.846 13.349 25.784 1.00 81.38 85 VAL A CA 1
ATOM 643 C C . VAL A 1 85 ? -18.507 13.358 27.153 1.00 81.38 85 VAL A C 1
ATOM 645 O O . VAL A 1 85 ? -18.470 12.357 27.870 1.00 81.38 85 VAL A O 1
ATOM 648 N N . GLY A 1 86 ? -19.140 14.482 27.491 1.00 80.69 86 GLY A N 1
ATOM 649 C CA . GLY A 1 86 ? -19.662 14.710 28.833 1.00 80.69 86 GLY A CA 1
ATOM 650 C C . GLY A 1 86 ? -18.538 14.660 29.868 1.00 80.69 86 GLY A C 1
ATOM 651 O O . GLY A 1 86 ? -17.389 14.993 29.582 1.00 80.69 86 GLY A O 1
ATOM 652 N N . GLU A 1 87 ? -18.864 14.189 31.063 1.00 83.25 87 GLU A N 1
ATOM 653 C CA . GLU A 1 87 ? -17.932 14.088 32.187 1.00 83.25 87 GLU A CA 1
ATOM 654 C C . GLU A 1 87 ? -17.093 12.795 32.160 1.00 83.25 87 GLU A C 1
ATOM 656 O O . GLU A 1 87 ? -16.928 12.096 33.157 1.00 83.25 87 GLU A O 1
ATOM 661 N N . ALA A 1 88 ? -16.572 12.427 30.988 1.00 83.94 88 ALA A N 1
ATOM 662 C CA . ALA A 1 88 ? -15.678 11.283 30.839 1.00 83.94 88 ALA A CA 1
ATOM 663 C C . ALA A 1 88 ? -14.212 11.715 30.919 1.00 83.94 88 ALA A C 1
ATOM 665 O O . ALA A 1 88 ? -13.783 12.651 30.242 1.00 83.94 88 ALA A O 1
ATOM 666 N N . ARG A 1 89 ? -13.401 10.947 31.646 1.00 89.62 89 ARG A N 1
ATOM 667 C CA . ARG A 1 89 ? -11.949 10.903 31.448 1.00 89.62 89 ARG A CA 1
ATOM 668 C C . ARG A 1 89 ? -11.610 9.745 30.523 1.00 89.62 89 ARG A C 1
ATOM 670 O O . ARG A 1 89 ? -12.073 8.627 30.746 1.00 89.62 89 ARG A O 1
ATOM 677 N N . ILE A 1 90 ? -10.787 10.015 29.514 1.00 90.75 90 ILE A N 1
ATOM 678 C CA . ILE A 1 90 ? -10.266 8.998 28.600 1.00 90.75 90 ILE A CA 1
ATOM 679 C C . ILE A 1 90 ? -8.746 8.918 28.693 1.00 90.75 90 ILE A C 1
ATOM 681 O O . ILE A 1 90 ? -8.073 9.941 28.817 1.00 90.75 90 ILE A O 1
ATOM 685 N N . SER A 1 91 ? -8.209 7.705 28.639 1.00 92.50 91 SER A N 1
ATOM 686 C CA . SER A 1 91 ? -6.768 7.448 28.635 1.00 92.50 91 SER A CA 1
ATOM 687 C C . SER A 1 91 ? -6.452 6.166 27.871 1.00 92.50 91 SER A C 1
ATOM 689 O O . SER A 1 91 ? -7.317 5.304 27.718 1.00 92.50 91 SER A O 1
ATOM 691 N N . ILE A 1 92 ? -5.207 6.025 27.420 1.00 91.75 92 ILE A N 1
ATOM 692 C CA . ILE A 1 92 ? -4.700 4.729 26.967 1.00 91.75 92 ILE A CA 1
ATOM 693 C C . ILE A 1 92 ? -4.290 3.907 28.184 1.00 91.75 92 ILE A C 1
ATOM 695 O O . ILE A 1 92 ? -3.740 4.444 29.146 1.00 91.75 92 ILE A O 1
ATOM 699 N N . ASP A 1 93 ? -4.580 2.616 28.135 1.00 87.00 93 ASP A N 1
ATOM 700 C CA . ASP A 1 93 ? -4.139 1.626 29.106 1.00 87.00 93 ASP A CA 1
ATOM 701 C C . ASP A 1 93 ? -3.615 0.381 28.376 1.00 87.00 93 ASP A C 1
ATOM 703 O O . ASP A 1 93 ? -3.910 0.180 27.200 1.00 87.00 93 ASP A O 1
ATOM 707 N N . ALA A 1 94 ? -2.853 -0.446 29.081 1.00 87.12 94 ALA A N 1
ATOM 708 C CA . ALA A 1 94 ? -2.405 -1.765 28.649 1.00 87.12 94 ALA A CA 1
ATOM 709 C C . ALA A 1 94 ? -2.911 -2.895 29.569 1.00 87.12 94 ALA A C 1
ATOM 711 O O . ALA A 1 94 ? -2.724 -4.078 29.281 1.00 87.12 94 ALA A O 1
ATOM 712 N N . ALA A 1 95 ? -3.566 -2.555 30.684 1.00 75.50 95 ALA A N 1
ATOM 713 C CA . ALA A 1 95 ? -4.301 -3.519 31.484 1.00 75.50 95 ALA A CA 1
ATOM 714 C C . ALA A 1 95 ? -5.488 -4.055 30.668 1.00 75.50 95 ALA A C 1
ATOM 716 O O . ALA A 1 95 ? -6.264 -3.279 30.114 1.00 75.50 95 ALA A O 1
ATOM 717 N N . ASP A 1 96 ? -5.645 -5.379 30.626 1.00 80.94 96 ASP A N 1
ATOM 718 C CA . ASP A 1 96 ? -6.714 -6.070 29.889 1.00 80.94 96 ASP A CA 1
ATOM 719 C C . ASP A 1 96 ? -6.658 -5.938 28.358 1.00 80.94 96 ASP A C 1
ATOM 721 O O . ASP A 1 96 ? -7.696 -5.842 27.699 1.00 80.94 96 ASP A O 1
ATOM 725 N N . ALA A 1 97 ? -5.447 -5.975 27.796 1.00 84.69 97 ALA A N 1
ATOM 726 C CA . ALA A 1 97 ? -5.223 -6.083 26.358 1.00 84.69 97 ALA A CA 1
ATOM 727 C C . ALA A 1 97 ? -6.142 -7.126 25.692 1.00 84.69 97 ALA A C 1
ATOM 729 O O . ALA A 1 97 ? -6.324 -8.237 26.198 1.00 84.69 97 ALA A O 1
ATOM 730 N N . LEU A 1 98 ? -6.691 -6.771 24.525 1.00 82.31 98 LEU A N 1
ATOM 731 C CA . LEU A 1 98 ? -7.571 -7.657 23.758 1.00 82.31 98 LEU A CA 1
ATOM 732 C C . LEU A 1 98 ? -6.811 -8.874 23.216 1.00 82.31 98 LEU A C 1
ATOM 734 O O . LEU A 1 98 ? -7.355 -9.974 23.140 1.00 82.31 98 LEU A O 1
ATOM 738 N N . SER A 1 99 ? -5.557 -8.666 22.826 1.00 87.06 99 SER A N 1
ATOM 739 C CA . SER A 1 99 ? -4.665 -9.698 22.313 1.00 87.06 99 SER A CA 1
ATOM 740 C C . SER A 1 99 ? -3.210 -9.277 22.517 1.00 87.06 99 SER A C 1
ATOM 742 O O . SER A 1 99 ? -2.916 -8.134 22.865 1.00 87.06 99 SER A O 1
ATOM 744 N N . PHE A 1 100 ? -2.278 -10.190 22.241 1.00 89.31 100 PHE A N 1
ATOM 745 C CA . PHE A 1 100 ? -0.853 -9.856 22.221 1.00 89.31 100 PHE A CA 1
ATOM 746 C C . PHE A 1 100 ? -0.501 -8.837 21.122 1.00 89.31 100 PHE A C 1
ATOM 748 O O . PHE A 1 100 ? 0.384 -8.009 21.310 1.00 89.31 100 PHE A O 1
ATOM 755 N N . ALA A 1 101 ? -1.196 -8.887 19.980 1.00 89.50 101 ALA A N 1
ATOM 756 C CA . ALA A 1 101 ? -0.972 -7.966 18.867 1.00 89.50 101 ALA A CA 1
ATOM 757 C C . ALA A 1 101 ? -1.574 -6.573 19.116 1.00 89.50 101 ALA A C 1
ATOM 759 O O . ALA A 1 101 ? -1.069 -5.592 18.580 1.00 89.50 101 ALA A O 1
ATOM 760 N N . LEU A 1 102 ? -2.623 -6.479 19.940 1.00 89.62 102 LEU A N 1
ATOM 761 C CA . LEU A 1 102 ? -3.297 -5.234 20.307 1.00 89.62 102 LEU A CA 1
ATOM 762 C C . LEU A 1 102 ? -3.181 -5.004 21.825 1.00 89.62 102 LEU A C 1
ATOM 764 O O . LEU A 1 102 ? -4.150 -5.223 22.562 1.00 89.62 102 LEU A O 1
ATOM 768 N N . PRO A 1 103 ? -1.998 -4.574 22.309 1.00 90.62 103 PRO A N 1
ATOM 769 C CA . PRO A 1 103 ? -1.713 -4.474 23.739 1.00 90.62 103 PRO A CA 1
ATOM 770 C C . PRO A 1 103 ? -2.383 -3.273 24.417 1.00 90.62 103 PRO A C 1
ATOM 772 O O . PRO A 1 103 ? -2.363 -3.181 25.639 1.00 90.62 103 PRO A O 1
ATOM 775 N N . ASN A 1 104 ? -2.956 -2.350 23.642 1.00 90.62 104 ASN A N 1
ATOM 776 C CA . ASN A 1 104 ? -3.467 -1.076 24.132 1.00 90.62 104 ASN A CA 1
ATOM 777 C C . ASN A 1 104 ? -4.991 -1.016 24.037 1.00 90.62 104 ASN A C 1
ATOM 779 O O . ASN A 1 104 ? -5.590 -1.467 23.059 1.00 90.62 104 ASN A O 1
ATOM 783 N N . VAL A 1 105 ? -5.616 -0.391 25.029 1.00 87.12 105 VAL A N 1
ATOM 784 C CA . VAL A 1 105 ? -7.065 -0.203 25.112 1.00 87.12 105 VAL A CA 1
ATOM 785 C C . VAL A 1 105 ? -7.412 1.237 25.481 1.00 87.12 105 VAL A C 1
ATOM 787 O O . VAL A 1 105 ? -6.636 1.942 26.129 1.00 87.12 105 VAL A O 1
ATOM 790 N N . LEU A 1 106 ? -8.614 1.671 25.101 1.00 89.19 106 LEU A N 1
ATOM 791 C CA . LEU A 1 106 ? -9.191 2.922 25.585 1.00 89.19 106 LEU A CA 1
ATOM 792 C C . LEU A 1 106 ? -9.846 2.687 26.943 1.00 89.19 106 LEU A C 1
ATOM 794 O O . LEU A 1 106 ? -10.880 2.023 27.035 1.00 89.19 106 LEU A O 1
ATOM 798 N N . ARG A 1 107 ? -9.290 3.284 27.993 1.00 87.44 107 ARG A N 1
ATOM 799 C CA . ARG A 1 107 ? -9.964 3.373 29.285 1.00 87.44 107 ARG A CA 1
ATOM 800 C C . ARG A 1 107 ? -10.887 4.585 29.282 1.00 87.44 107 ARG A C 1
ATOM 802 O O . ARG A 1 107 ? -10.455 5.703 29.011 1.00 87.44 107 ARG A O 1
ATOM 809 N N . VAL A 1 108 ? -12.150 4.352 29.626 1.00 84.25 108 VAL A N 1
ATOM 810 C CA . VAL A 1 108 ? -13.182 5.385 29.759 1.00 84.25 108 VAL A CA 1
ATOM 811 C C . VAL A 1 108 ? -13.692 5.354 31.192 1.00 84.25 108 VAL A C 1
ATOM 813 O O . VAL A 1 108 ? -14.229 4.343 31.641 1.00 84.25 108 VAL A O 1
ATOM 816 N N . THR A 1 109 ? -13.516 6.459 31.908 1.00 84.56 109 THR A N 1
ATOM 817 C CA . THR A 1 109 ? -13.892 6.584 33.318 1.00 84.56 109 THR A CA 1
ATOM 818 C C . THR A 1 109 ? -14.848 7.764 33.478 1.00 84.56 109 THR A C 1
ATOM 820 O O . THR A 1 109 ? -14.404 8.908 33.341 1.00 84.56 109 THR A O 1
ATOM 823 N N . PRO A 1 110 ? -16.138 7.531 33.774 1.00 79.00 110 PRO A N 1
ATOM 824 C CA . PRO A 1 110 ? -17.040 8.601 34.190 1.00 79.00 110 PRO A CA 1
ATOM 825 C C . PRO A 1 110 ? -16.509 9.267 35.465 1.00 79.00 110 PRO A C 1
ATOM 827 O O . PRO A 1 110 ? -16.104 8.569 36.396 1.00 79.00 110 PRO A O 1
ATOM 830 N N . THR A 1 111 ? -16.478 10.600 35.516 1.00 78.56 111 THR A N 1
ATOM 831 C CA . THR A 1 111 ? -16.087 11.331 36.733 1.00 78.56 111 THR A CA 1
ATOM 832 C C . THR A 1 111 ? -17.245 11.530 37.698 1.00 78.56 111 THR A C 1
ATOM 834 O O . THR A 1 111 ? -17.001 11.666 38.893 1.00 78.56 111 THR A O 1
ATOM 837 N N . ASP A 1 112 ? -18.479 11.467 37.198 1.00 73.12 112 ASP A N 1
ATOM 838 C CA . ASP A 1 112 ? -19.701 11.424 37.992 1.00 73.12 112 ASP A CA 1
ATOM 839 C C . ASP A 1 112 ? -20.574 10.244 37.540 1.00 73.12 112 ASP A C 1
ATOM 841 O O . ASP A 1 112 ? -20.993 10.151 36.386 1.00 73.12 112 ASP A O 1
ATOM 845 N N . MET A 1 113 ? -20.834 9.322 38.467 1.00 66.81 113 MET A N 1
ATOM 846 C CA . MET A 1 113 ? -21.673 8.141 38.240 1.00 66.81 113 MET A CA 1
ATOM 847 C C . MET A 1 113 ? -23.170 8.427 38.444 1.00 66.81 113 MET A C 1
ATOM 849 O O . MET A 1 113 ? -23.985 7.526 38.256 1.00 66.81 113 MET A O 1
ATOM 853 N N . THR A 1 114 ? -23.528 9.639 38.877 1.00 68.12 114 THR A N 1
ATOM 854 C CA . THR A 1 114 ? -24.910 10.079 39.124 1.00 68.12 114 THR A CA 1
ATOM 855 C C . THR A 1 114 ? -25.496 10.888 37.967 1.00 68.12 114 THR A C 1
ATOM 857 O O . THR A 1 114 ? -26.709 11.105 37.920 1.00 68.12 114 THR A O 1
ATOM 860 N N . SER A 1 115 ? -24.655 11.282 37.006 1.00 64.56 115 SER A N 1
ATOM 861 C CA . SER A 1 115 ? -25.073 11.999 35.807 1.00 64.56 115 SER A CA 1
ATOM 862 C C . SER A 1 115 ? -26.068 11.180 34.983 1.00 64.56 115 SER A C 1
ATOM 864 O O . SER A 1 115 ? -25.846 10.012 34.668 1.00 64.56 115 SER A O 1
ATOM 866 N N . THR A 1 116 ? -27.173 11.822 34.607 1.00 63.84 116 THR A N 1
ATOM 867 C CA . THR A 1 116 ? -28.165 11.289 33.659 1.00 63.84 116 THR A CA 1
ATOM 868 C C . THR A 1 116 ? -27.864 11.703 32.216 1.00 63.84 116 THR A C 1
ATOM 870 O O . THR A 1 116 ? -28.557 11.282 31.288 1.00 63.84 116 THR A O 1
ATOM 873 N N . TYR A 1 117 ? -26.820 12.514 32.009 1.00 65.69 117 TYR A N 1
ATOM 874 C CA . TYR A 1 117 ? -26.339 12.901 30.690 1.00 65.69 117 TYR A CA 1
ATOM 875 C C . TYR A 1 117 ? -25.446 11.807 30.104 1.00 65.69 117 TYR A C 1
ATOM 877 O O . TYR A 1 117 ? -24.737 11.100 30.811 1.00 65.69 117 TYR A O 1
ATOM 885 N N . GLN A 1 118 ? -25.443 11.679 28.780 1.00 69.12 118 GLN A N 1
ATOM 886 C CA . GLN A 1 118 ? -24.613 10.696 28.083 1.00 69.12 118 GLN A CA 1
ATOM 887 C C . GLN A 1 118 ? -23.106 10.983 28.276 1.00 69.12 118 GLN A C 1
ATOM 889 O O . GLN A 1 118 ? -22.588 11.981 27.764 1.00 69.12 118 GLN A O 1
ATOM 894 N N . VAL A 1 119 ? -22.386 10.061 28.920 1.00 74.31 119 VAL A N 1
ATOM 895 C CA . VAL A 1 119 ? -20.936 10.129 29.185 1.00 74.31 119 VAL A CA 1
ATOM 896 C C . VAL A 1 119 ? -20.184 9.130 28.308 1.00 74.31 119 VAL A C 1
ATOM 898 O O . VAL A 1 119 ? -20.615 7.987 28.180 1.00 74.31 119 VAL A O 1
ATOM 901 N N . GLY A 1 120 ? -19.049 9.526 27.722 1.00 80.81 120 GLY A N 1
ATOM 902 C CA . GLY A 1 120 ? -18.188 8.589 27.002 1.00 80.81 120 GLY A CA 1
ATOM 903 C C . GLY A 1 120 ? -17.120 9.240 26.132 1.00 80.81 120 GLY A C 1
ATOM 904 O O . GLY A 1 120 ? -16.376 10.103 26.588 1.00 80.81 120 GLY A O 1
ATOM 905 N N . PHE A 1 121 ? -17.002 8.812 24.881 1.00 84.88 121 PHE A N 1
ATOM 906 C CA . PHE A 1 121 ? -15.960 9.300 23.976 1.00 84.88 121 PHE A CA 1
ATOM 907 C C . PHE A 1 121 ? -16.466 9.433 22.551 1.00 84.88 121 PHE A C 1
ATOM 909 O O . PHE A 1 121 ? -17.511 8.883 22.201 1.00 84.88 121 PHE A O 1
ATOM 916 N N . LEU A 1 122 ? -15.697 10.156 21.743 1.00 83.12 122 LEU A N 1
ATOM 917 C CA . LEU A 1 122 ? -15.934 10.338 20.324 1.00 83.12 122 LEU A CA 1
ATOM 918 C C . LEU A 1 122 ? -14.656 10.089 19.512 1.00 83.12 122 LEU A C 1
ATOM 920 O O . LEU A 1 122 ? -13.565 10.320 20.033 1.00 83.12 122 LEU A O 1
ATOM 924 N N . ASN A 1 123 ? -14.783 9.635 18.259 1.00 84.31 123 ASN A N 1
ATOM 925 C CA . ASN A 1 123 ? -13.680 9.556 17.291 1.00 84.31 123 ASN A CA 1
ATOM 926 C C . ASN A 1 123 ? -13.961 10.432 16.060 1.00 84.31 123 ASN A C 1
ATOM 928 O O . ASN A 1 123 ? -14.997 10.264 15.416 1.00 84.31 123 ASN A O 1
ATOM 932 N N . THR A 1 124 ? -13.041 11.339 15.723 1.00 80.12 124 THR A N 1
ATOM 933 C CA . THR A 1 124 ? -13.191 12.314 14.624 1.00 80.12 124 THR A CA 1
ATOM 934 C C . THR A 1 124 ? -13.067 11.706 13.225 1.00 80.12 124 THR A C 1
ATOM 936 O O . THR A 1 124 ? -13.215 12.418 12.232 1.00 80.12 124 THR A O 1
ATOM 939 N N . GLY A 1 125 ? -12.752 10.414 13.130 1.00 76.88 125 GLY A N 1
ATOM 940 C CA . GLY A 1 125 ? -12.436 9.741 11.882 1.00 76.88 125 GLY A CA 1
ATOM 941 C C . GLY A 1 125 ? -11.232 10.362 11.186 1.00 76.88 125 GLY A C 1
ATOM 942 O O . GLY A 1 125 ? -10.316 10.887 11.830 1.00 76.88 125 GLY A O 1
ATOM 943 N N . TYR A 1 126 ? -11.250 10.314 9.860 1.00 73.88 126 TYR A N 1
ATOM 944 C CA . TYR A 1 126 ? -10.210 10.903 9.035 1.00 73.88 126 TYR A CA 1
ATOM 945 C C . TYR A 1 126 ? -10.655 12.260 8.495 1.00 73.88 126 TYR A C 1
ATOM 947 O O . TYR A 1 126 ? -11.471 12.318 7.572 1.00 73.88 126 TYR A O 1
ATOM 955 N N . PRO A 1 127 ? -10.080 13.325 9.075 1.00 70.75 127 PRO A N 1
ATOM 956 C CA . PRO A 1 127 ? -10.732 14.617 9.360 1.00 70.75 127 PRO A CA 1
ATOM 957 C C . PRO A 1 127 ? -12.210 14.664 8.966 1.00 70.75 127 PRO A C 1
ATOM 959 O O . PRO A 1 127 ? -12.621 15.445 8.116 1.00 70.75 127 PRO A O 1
ATOM 962 N N . GLY A 1 128 ? -13.009 13.775 9.566 1.00 71.31 128 GLY A N 1
ATOM 963 C CA . GLY A 1 128 ? -14.393 13.584 9.177 1.00 71.31 128 GLY A CA 1
ATOM 964 C C . GLY A 1 128 ? -14.821 12.154 8.878 1.00 71.31 128 GLY A C 1
ATOM 965 O O . GLY A 1 128 ? -14.030 11.264 8.568 1.00 71.31 128 GLY A O 1
ATOM 966 N N . ILE A 1 129 ? -16.139 11.965 8.921 1.00 72.00 129 ILE A N 1
ATOM 967 C CA . ILE A 1 129 ? -16.821 10.764 8.447 1.00 72.00 129 ILE A CA 1
ATOM 968 C C . ILE A 1 129 ? -17.958 11.221 7.540 1.00 72.00 129 ILE A C 1
ATOM 970 O O . ILE A 1 129 ? -18.889 11.897 7.986 1.00 72.00 129 ILE A O 1
ATOM 974 N N . ARG A 1 130 ? -17.886 10.847 6.261 1.00 69.38 130 ARG A N 1
ATOM 975 C CA . ARG A 1 130 ? -18.966 11.098 5.309 1.00 69.38 130 ARG A CA 1
ATOM 976 C C . ARG A 1 130 ? -20.122 10.141 5.585 1.00 69.38 130 ARG A C 1
ATOM 978 O O . ARG A 1 130 ? -19.960 8.928 5.473 1.00 69.38 130 ARG A O 1
ATOM 985 N N . ILE A 1 131 ? -21.304 10.685 5.860 1.00 64.50 131 ILE A N 1
ATOM 986 C CA . ILE A 1 131 ? -22.527 9.884 5.930 1.00 64.50 131 ILE A CA 1
ATOM 987 C C . ILE A 1 131 ? -23.145 9.784 4.545 1.00 64.50 131 ILE A C 1
ATOM 989 O O . ILE A 1 131 ? -23.561 10.777 3.953 1.00 64.50 131 ILE A O 1
ATOM 993 N N . GLY A 1 132 ? -23.216 8.557 4.044 1.00 60.88 132 GLY A N 1
ATOM 994 C CA . GLY A 1 132 ? -24.013 8.211 2.878 1.00 60.88 132 GLY A CA 1
ATOM 995 C C . GLY A 1 132 ? -25.296 7.464 3.258 1.00 60.88 132 GLY A C 1
ATOM 996 O O . GLY A 1 132 ? -25.518 7.131 4.424 1.00 60.88 132 GLY A O 1
ATOM 997 N N . PRO A 1 133 ? -26.134 7.126 2.265 1.00 54.09 133 PRO A N 1
ATOM 998 C CA . PRO A 1 133 ? -27.314 6.290 2.481 1.00 54.09 133 PRO A CA 1
ATOM 999 C C . PRO A 1 133 ? -26.958 4.869 2.950 1.00 54.09 133 PRO A C 1
ATOM 1001 O O . PRO A 1 133 ? -27.784 4.230 3.605 1.00 54.09 133 PRO A O 1
ATOM 1004 N N . ALA A 1 134 ? -25.735 4.401 2.668 1.00 58.75 134 ALA A N 1
ATOM 1005 C CA . ALA A 1 134 ? -25.226 3.087 3.050 1.00 58.75 134 ALA A CA 1
ATOM 1006 C C . ALA A 1 134 ? -25.280 2.839 4.569 1.00 58.75 134 ALA A C 1
ATOM 1008 O O . ALA A 1 134 ? -25.153 3.762 5.377 1.00 58.75 134 ALA A O 1
ATOM 1009 N N . LYS A 1 135 ? -25.475 1.572 4.955 1.00 62.38 135 LYS A N 1
ATOM 1010 C CA . LYS A 1 135 ? -25.429 1.147 6.360 1.00 62.38 135 LYS A CA 1
ATOM 1011 C C . LYS A 1 135 ? -23.982 1.168 6.857 1.00 62.38 135 LYS A C 1
ATOM 1013 O O . LYS A 1 135 ? -23.095 0.662 6.177 1.00 62.38 135 LYS A O 1
ATOM 1018 N N . CYS A 1 136 ? -23.773 1.720 8.047 1.00 60.81 136 CYS A N 1
ATOM 1019 C CA . CYS A 1 136 ? -22.516 1.619 8.783 1.00 60.81 136 CYS A CA 1
ATOM 1020 C C . CYS A 1 136 ? -22.631 0.492 9.812 1.00 60.81 136 CYS A C 1
ATOM 1022 O O . CYS A 1 136 ? -23.703 0.287 10.380 1.00 60.81 136 CYS A O 1
ATOM 1024 N N . THR A 1 137 ? -21.522 -0.193 10.068 1.00 62.62 137 THR A N 1
ATOM 1025 C CA . THR A 1 137 ? -21.437 -1.277 11.052 1.00 62.62 137 THR A CA 1
ATOM 1026 C C . THR A 1 137 ? -20.349 -0.923 12.052 1.00 62.62 137 THR A C 1
ATOM 1028 O O . THR A 1 137 ? -19.291 -0.446 11.643 1.00 62.62 137 THR A O 1
ATOM 1031 N N . SER A 1 138 ? -20.615 -1.101 13.348 1.00 63.59 138 SER A N 1
ATOM 1032 C CA . SER A 1 138 ? -19.725 -0.633 14.412 1.00 63.59 138 SER A CA 1
ATOM 1033 C C . SER A 1 138 ? -19.302 -1.719 15.404 1.00 63.59 138 SER A C 1
ATOM 1035 O O . SER A 1 138 ? -20.039 -2.659 15.690 1.00 63.59 138 SER A O 1
ATOM 1037 N N . SER A 1 139 ? -18.042 -1.549 15.830 1.00 66.50 139 SER A N 1
ATOM 1038 C CA . SER A 1 139 ? -17.009 -2.546 16.160 1.00 66.50 139 SER A CA 1
ATOM 1039 C C . SER A 1 139 ? -16.683 -3.097 17.551 1.00 66.50 139 SER A C 1
ATOM 1041 O O . SER A 1 139 ? -15.843 -3.997 17.615 1.00 66.50 139 SER A O 1
ATOM 1043 N N . PRO A 1 140 ? -17.090 -2.503 18.676 1.00 70.56 140 PRO A N 1
ATOM 1044 C CA . PRO A 1 140 ? -16.147 -2.440 19.783 1.00 70.56 140 PRO A CA 1
ATOM 1045 C C . PRO A 1 140 ? -16.087 -3.728 20.603 1.00 70.56 140 PRO A C 1
ATOM 1047 O O . PRO A 1 140 ? -17.107 -4.293 20.995 1.00 70.56 140 PRO A O 1
ATOM 1050 N N . TYR A 1 141 ? -14.864 -4.112 20.968 1.00 70.25 141 TYR A N 1
ATOM 1051 C CA . TYR A 1 141 ? -14.626 -5.000 22.098 1.00 70.25 141 TYR A CA 1
ATOM 1052 C C . TYR A 1 141 ? -14.670 -4.163 23.376 1.00 70.25 141 TYR A C 1
ATOM 1054 O O . TYR A 1 141 ? -13.908 -3.210 23.524 1.00 70.25 141 TYR A O 1
ATOM 1062 N N . VAL A 1 142 ? -15.581 -4.500 24.291 1.00 75.00 142 VAL A N 1
ATOM 1063 C CA . VAL A 1 142 ? -15.779 -3.752 25.538 1.00 75.00 142 VAL A CA 1
ATOM 1064 C C . VAL A 1 142 ? -15.693 -4.704 26.718 1.00 75.00 142 VAL A C 1
ATOM 1066 O O . VAL A 1 142 ? -16.448 -5.671 26.807 1.00 75.00 142 VAL A O 1
ATOM 1069 N N . LYS A 1 143 ? -14.805 -4.392 27.661 1.00 71.50 143 LYS A N 1
ATOM 1070 C CA . LYS A 1 143 ? -14.761 -5.033 28.974 1.00 71.50 143 LYS A CA 1
ATOM 1071 C C . LYS A 1 143 ? -15.311 -4.057 30.009 1.00 71.50 143 LYS A C 1
ATOM 1073 O O . LYS A 1 143 ? -14.749 -2.983 30.200 1.00 71.50 143 LYS A O 1
ATOM 1078 N N . CYS A 1 144 ? -16.390 -4.433 30.695 1.00 69.38 144 CYS A N 1
ATOM 1079 C CA . CYS A 1 144 ? -16.865 -3.706 31.868 1.00 69.38 144 CYS A CA 1
ATOM 1080 C C . CYS A 1 144 ? -16.726 -4.582 33.122 1.00 69.38 144 CYS A C 1
ATOM 1082 O O . CYS A 1 144 ? -17.271 -5.685 33.145 1.00 69.38 144 CYS A O 1
ATOM 1084 N N . PRO A 1 145 ? -16.051 -4.108 34.184 1.00 60.03 145 PRO A N 1
ATOM 1085 C CA . PRO A 1 145 ? -15.975 -4.828 35.455 1.00 60.03 145 PRO A CA 1
ATOM 1086 C C . PRO A 1 145 ? -17.324 -4.976 36.180 1.00 60.03 145 PRO A C 1
ATOM 1088 O O . PRO A 1 145 ? -17.437 -5.787 37.095 1.00 60.03 145 PRO A O 1
ATOM 1091 N N . ARG A 1 146 ? -18.343 -4.184 35.813 1.00 57.41 146 ARG A N 1
ATOM 1092 C CA . ARG A 1 146 ? -19.694 -4.239 36.391 1.00 57.41 146 ARG A CA 1
ATOM 1093 C C . ARG A 1 146 ? -20.658 -4.916 35.420 1.00 57.41 146 ARG A C 1
ATOM 1095 O O . ARG A 1 146 ? -20.582 -4.732 34.212 1.00 57.41 146 ARG A O 1
ATOM 1102 N N . SER A 1 147 ? -21.601 -5.677 35.965 1.00 47.12 147 SER A N 1
ATOM 1103 C CA . SER A 1 147 ? -22.469 -6.608 35.233 1.00 47.12 147 SER A CA 1
ATOM 1104 C C . SER A 1 147 ? -23.568 -5.965 34.372 1.00 47.12 147 SER A C 1
ATOM 1106 O O . SER A 1 147 ? -24.315 -6.695 33.722 1.00 47.12 147 SER A O 1
ATOM 1108 N N . LYS A 1 148 ? -23.691 -4.630 34.339 1.00 52.19 148 LYS A N 1
ATOM 1109 C CA . LYS A 1 148 ? -24.682 -3.912 33.518 1.00 52.19 148 LYS A CA 1
ATOM 1110 C C . LYS A 1 148 ? -24.132 -2.569 33.035 1.00 52.19 148 LYS A C 1
ATOM 1112 O O . LYS A 1 148 ? -24.052 -1.628 33.816 1.00 52.19 148 LYS A O 1
ATOM 1117 N N . VAL A 1 149 ? -23.786 -2.494 31.755 1.00 52.94 149 VAL A N 1
ATOM 1118 C CA . VAL A 1 149 ? -23.492 -1.252 31.026 1.00 52.94 149 VAL A CA 1
ATOM 1119 C C . VAL A 1 149 ? -24.286 -1.283 29.730 1.00 52.94 149 VAL A C 1
ATOM 1121 O O . VAL A 1 149 ? -24.283 -2.302 29.035 1.00 52.94 149 VAL A O 1
ATOM 1124 N N . PHE A 1 150 ? -24.956 -0.177 29.416 1.00 55.91 150 PHE A N 1
ATOM 1125 C CA . PHE A 1 150 ? -25.681 -0.004 28.163 1.00 55.91 150 PHE A CA 1
ATOM 1126 C C . PHE A 1 150 ? -24.833 0.853 27.232 1.00 55.91 150 PHE A C 1
ATOM 1128 O O . PHE A 1 150 ? -24.858 2.077 27.292 1.00 55.91 150 PHE A O 1
ATOM 1135 N N . ALA A 1 151 ? -24.082 0.192 26.351 1.00 59.00 151 ALA A N 1
ATOM 1136 C CA . ALA A 1 151 ? -23.292 0.898 25.360 1.00 59.00 151 ALA A CA 1
ATOM 1137 C C . ALA A 1 151 ? -24.149 1.294 24.154 1.00 59.00 151 ALA A C 1
ATOM 1139 O O . ALA A 1 151 ? -24.600 0.420 23.410 1.00 59.00 151 ALA A O 1
ATOM 1140 N N . GLN A 1 152 ? -24.347 2.597 23.946 1.00 62.69 152 GLN A N 1
ATOM 1141 C CA . GLN A 1 152 ? -24.990 3.125 22.742 1.00 62.69 152 GLN A CA 1
ATOM 1142 C C . GLN A 1 152 ? -23.930 3.652 21.778 1.00 62.69 152 GLN A C 1
ATOM 1144 O O . GLN A 1 152 ? -23.049 4.415 22.179 1.00 62.69 152 GLN A O 1
ATOM 1149 N N . GLN A 1 153 ? -24.032 3.252 20.508 1.00 64.38 153 GLN A N 1
ATOM 1150 C CA . GLN A 1 153 ? -23.159 3.728 19.437 1.00 64.38 153 GLN A CA 1
ATOM 1151 C C . GLN A 1 153 ? -23.936 4.590 18.450 1.00 64.38 153 GLN A C 1
ATOM 1153 O O . GLN A 1 153 ? -24.973 4.176 17.922 1.00 64.38 153 GLN A O 1
ATOM 1158 N N . GLN A 1 154 ? -23.445 5.804 18.215 1.00 64.50 154 GLN A N 1
ATOM 1159 C CA . GLN A 1 154 ? -24.109 6.786 17.360 1.00 64.50 154 GLN A CA 1
ATOM 1160 C C . GLN A 1 154 ? -23.115 7.488 16.454 1.00 64.50 154 GLN A C 1
ATOM 1162 O O . GLN A 1 154 ? -21.973 7.715 16.841 1.00 64.50 154 GLN A O 1
ATOM 1167 N N . ILE A 1 155 ? -23.591 7.888 15.280 1.00 61.66 155 ILE A N 1
ATOM 1168 C CA . ILE A 1 155 ? -22.894 8.819 14.402 1.00 61.66 155 ILE 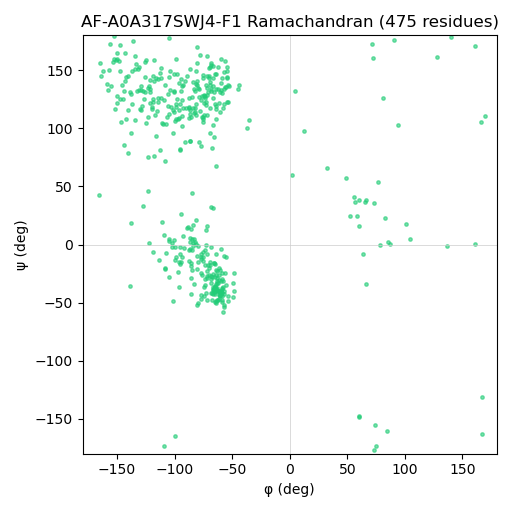A CA 1
ATOM 1169 C C . ILE A 1 155 ? -23.589 10.186 14.552 1.00 61.66 155 ILE A C 1
ATOM 1171 O O . ILE A 1 155 ? -24.785 10.311 14.272 1.00 61.66 155 ILE A O 1
ATOM 1175 N N . MET A 1 156 ? -22.876 11.212 15.019 1.00 58.69 156 MET A N 1
ATOM 1176 C CA . MET A 1 156 ? -23.452 12.539 15.317 1.00 58.69 156 MET A CA 1
ATOM 1177 C C . MET A 1 156 ? -22.783 13.643 14.524 1.00 58.69 156 MET A C 1
ATOM 1179 O O . MET A 1 156 ? -21.565 13.692 14.565 1.00 58.69 156 MET A O 1
ATOM 1183 N N . SER A 1 157 ? -23.540 14.556 13.919 1.00 61.88 157 SER A N 1
ATOM 1184 C CA . SER A 1 157 ? -22.985 15.762 13.289 1.00 61.88 157 SER A CA 1
ATOM 1185 C C . SER A 1 157 ? -22.142 16.603 14.265 1.00 61.88 157 SER A C 1
ATOM 1187 O O . SER A 1 157 ? -22.338 16.546 15.481 1.00 61.88 157 SER A O 1
ATOM 1189 N N . ASN A 1 158 ? -21.243 17.444 13.750 1.00 58.38 158 ASN A N 1
ATOM 1190 C CA . ASN A 1 158 ? -20.426 18.358 14.555 1.00 58.38 158 ASN A CA 1
ATOM 1191 C C . ASN A 1 158 ? -21.263 19.369 15.353 1.00 58.38 158 ASN A C 1
ATOM 1193 O O . ASN A 1 158 ? -20.780 19.896 16.351 1.00 58.38 158 ASN A O 1
ATOM 1197 N N . SER A 1 159 ? -22.505 19.633 14.936 1.00 57.97 159 SER A N 1
ATOM 1198 C CA . SER A 1 159 ? -23.472 20.458 15.670 1.00 57.97 159 SER A CA 1
ATOM 1199 C C . SER A 1 159 ? -24.163 19.704 16.817 1.00 57.97 159 SER A C 1
ATOM 1201 O O . SER A 1 159 ? -24.968 20.287 17.538 1.00 57.97 159 SER A O 1
ATOM 1203 N N . GLY A 1 160 ? -23.849 18.418 17.013 1.00 54.91 160 GLY A N 1
ATOM 1204 C CA . GLY A 1 160 ? -24.392 17.573 18.077 1.00 54.91 160 GLY A CA 1
ATOM 1205 C C . GLY A 1 160 ? -25.705 16.872 17.722 1.00 54.91 160 GLY A C 1
ATOM 1206 O O . GLY A 1 160 ? -26.223 16.115 18.544 1.00 54.91 160 GLY A O 1
ATOM 1207 N N . ALA A 1 161 ? -26.243 17.065 16.512 1.00 55.16 161 ALA A N 1
ATOM 1208 C CA . ALA A 1 161 ? -27.438 16.351 16.072 1.00 55.16 161 ALA A CA 1
ATOM 1209 C C . ALA A 1 161 ? -27.105 14.884 15.750 1.00 55.16 161 ALA A C 1
ATOM 1211 O O . ALA A 1 161 ? -26.204 14.594 14.954 1.00 55.16 161 ALA A O 1
ATOM 1212 N N . VAL A 1 162 ? -27.843 13.953 16.363 1.00 54.88 162 VAL A N 1
ATOM 1213 C CA . VAL A 1 162 ? -27.720 12.514 16.099 1.00 54.88 162 VAL A CA 1
ATOM 1214 C C . VAL A 1 162 ? -28.237 12.231 14.697 1.00 54.88 162 VAL A C 1
ATOM 1216 O O . VAL A 1 162 ? -29.412 12.436 14.410 1.00 54.88 162 VAL A O 1
ATOM 1219 N N . SER A 1 163 ? -27.361 11.739 13.825 1.00 50.31 163 SER A N 1
ATOM 1220 C CA . SER A 1 163 ? -27.739 11.441 12.445 1.00 50.31 163 SER A CA 1
ATOM 1221 C C . SER A 1 163 ? -28.341 10.038 12.313 1.00 50.31 163 SER A C 1
ATOM 1223 O O . SER A 1 163 ? -29.337 9.876 11.611 1.00 50.31 163 SER A O 1
ATOM 1225 N N . ARG A 1 164 ? -27.762 9.019 12.982 1.00 53.66 164 ARG A N 1
ATOM 1226 C CA . ARG A 1 164 ? -28.196 7.606 12.928 1.00 53.66 164 ARG A CA 1
ATOM 1227 C C . ARG A 1 164 ? -27.714 6.788 14.153 1.00 53.66 164 ARG A C 1
ATOM 1229 O O . ARG A 1 164 ? -26.544 6.916 14.526 1.00 53.66 164 ARG A O 1
ATOM 1236 N N . PRO A 1 165 ? -28.551 5.911 14.750 1.00 51.81 165 PRO A N 1
ATOM 1237 C CA . PRO A 1 165 ? -28.104 4.871 15.687 1.00 51.81 165 PRO A CA 1
ATOM 1238 C C . PRO A 1 165 ? -27.418 3.707 14.944 1.00 51.81 165 PRO A C 1
ATOM 1240 O O . PRO A 1 165 ? -27.849 3.348 13.848 1.00 51.81 165 PRO A O 1
ATOM 1243 N N . VAL A 1 166 ? -26.363 3.119 15.530 1.00 49.88 166 VAL A N 1
ATOM 1244 C CA . VAL A 1 166 ? -25.533 2.078 14.873 1.00 49.88 166 VAL A CA 1
ATOM 1245 C C . VAL A 1 166 ? -25.640 0.689 15.537 1.00 49.88 166 VAL A C 1
ATOM 1247 O O . VAL A 1 166 ? -25.296 -0.308 14.909 1.00 49.88 166 VAL A O 1
ATOM 1250 N N . GLY A 1 167 ? -26.204 0.576 16.749 1.00 50.34 167 GLY A N 1
ATOM 1251 C CA . GLY A 1 167 ? -26.536 -0.717 17.374 1.00 50.34 167 GLY A CA 1
ATOM 1252 C C . GLY A 1 167 ? -26.747 -0.673 18.898 1.00 50.34 167 GLY A C 1
ATOM 1253 O O . GLY A 1 167 ? -26.454 0.339 19.535 1.00 50.34 167 GLY A O 1
ATOM 1254 N N . GLU A 1 168 ? -27.231 -1.790 19.462 1.00 41.28 168 GLU A N 1
ATOM 1255 C CA . GLU A 1 168 ? -27.360 -2.090 20.904 1.00 41.28 168 GLU A CA 1
ATOM 1256 C C . GLU A 1 168 ? -26.642 -3.426 21.206 1.00 41.28 168 GLU A C 1
ATOM 1258 O O . GLU A 1 168 ? -26.830 -4.410 20.489 1.00 41.28 168 GLU A O 1
ATOM 1263 N N . ASN A 1 169 ? -25.786 -3.489 22.234 1.00 40.03 169 ASN A N 1
ATOM 1264 C CA . ASN A 1 169 ? -24.893 -4.640 22.442 1.00 40.03 169 ASN A CA 1
ATOM 1265 C C . ASN A 1 169 ? -25.576 -5.873 23.086 1.00 40.03 169 ASN A C 1
ATOM 1267 O O . ASN A 1 169 ? -26.053 -5.821 24.219 1.00 40.03 169 ASN A O 1
ATOM 1271 N N . ARG A 1 170 ? -25.433 -7.041 22.439 1.00 28.41 170 ARG A N 1
ATOM 1272 C CA . ARG A 1 170 ? -25.083 -8.324 23.088 1.00 28.41 170 ARG A CA 1
ATOM 1273 C C . ARG A 1 170 ? -23.791 -8.838 22.447 1.00 28.41 170 ARG A C 1
ATOM 1275 O O . ARG A 1 170 ? -23.617 -8.675 21.241 1.00 28.41 170 ARG A O 1
ATOM 1282 N N . TRP A 1 171 ? -22.908 -9.428 23.261 1.00 30.30 171 TRP A N 1
ATOM 1283 C CA . TRP A 1 171 ? -21.613 -10.003 22.867 1.00 30.30 171 TRP A CA 1
ATOM 1284 C C . TRP A 1 171 ? -21.670 -10.662 21.487 1.00 30.30 171 TRP A C 1
ATOM 1286 O O . TRP A 1 171 ? -22.271 -11.721 21.325 1.00 30.30 171 TRP A O 1
ATOM 1296 N N . SER A 1 172 ? -21.062 -10.031 20.491 1.00 28.11 172 SER A N 1
ATOM 1297 C CA . SER A 1 172 ? -20.866 -10.641 19.184 1.00 28.11 172 SER A CA 1
ATOM 1298 C C . SER A 1 172 ? -19.677 -9.999 18.485 1.00 28.11 172 SER A C 1
ATOM 1300 O O . SER A 1 172 ? -19.477 -8.786 18.539 1.00 28.11 172 SER A O 1
ATOM 1302 N N . GLN A 1 173 ? -18.864 -10.864 17.873 1.00 29.41 173 GLN A N 1
ATOM 1303 C CA . GLN A 1 173 ? -17.885 -10.502 16.857 1.00 29.41 173 GLN A CA 1
ATOM 1304 C C . GLN A 1 173 ? -18.531 -9.554 15.861 1.00 29.41 173 GLN A C 1
ATOM 1306 O O . GLN A 1 173 ? -19.600 -9.849 15.327 1.00 29.41 173 GLN A O 1
ATOM 1311 N N . ILE A 1 174 ? -17.828 -8.485 15.526 1.00 32.28 174 ILE A N 1
ATOM 1312 C CA . ILE A 1 174 ? -18.160 -7.760 14.320 1.00 32.28 174 ILE A CA 1
ATOM 1313 C C . ILE A 1 174 ? -17.124 -8.082 13.262 1.00 32.28 174 ILE A C 1
ATOM 1315 O O . ILE A 1 174 ? -15.953 -7.712 13.323 1.00 32.28 174 ILE A O 1
ATOM 1319 N N . CYS A 1 175 ? -17.621 -8.777 12.260 1.00 28.06 175 CYS A N 1
ATOM 1320 C CA . CYS A 1 175 ? -17.181 -8.645 10.895 1.00 28.06 175 CYS A CA 1
ATOM 1321 C C . CYS A 1 175 ? -18.431 -8.265 10.103 1.00 28.06 175 CYS A C 1
ATOM 1323 O O . CYS A 1 175 ? -19.484 -8.874 10.287 1.00 28.06 175 CYS A O 1
ATOM 1325 N N . GLN A 1 176 ? -18.319 -7.305 9.191 1.00 30.72 176 GLN A N 1
ATOM 1326 C CA . GLN A 1 176 ? -19.139 -7.343 7.987 1.00 30.72 176 GLN A CA 1
ATOM 1327 C C . GLN A 1 176 ? -18.215 -7.494 6.789 1.00 30.72 176 GLN A C 1
ATOM 1329 O O . GLN A 1 176 ? -17.689 -6.535 6.238 1.00 30.72 176 GLN A O 1
ATOM 1334 N N . HIS A 1 177 ? -18.026 -8.759 6.425 1.00 32.16 177 HIS A N 1
ATOM 1335 C CA . HIS A 1 177 ? -18.073 -9.161 5.030 1.00 32.16 177 HIS A CA 1
ATOM 1336 C C . HIS A 1 177 ? -19.482 -8.880 4.492 1.00 32.16 177 HIS A C 1
ATOM 1338 O O . HIS A 1 177 ? -20.453 -9.286 5.123 1.00 32.16 177 HIS A O 1
ATOM 1344 N N . ASN A 1 178 ? -19.592 -8.273 3.314 1.00 29.62 178 ASN A N 1
ATOM 1345 C CA . ASN A 1 178 ? -20.773 -8.340 2.451 1.00 29.62 178 ASN A CA 1
ATOM 1346 C C . ASN A 1 178 ? -20.353 -8.357 0.978 1.00 29.62 178 ASN A C 1
ATOM 1348 O O . ASN A 1 178 ? -20.313 -7.297 0.414 1.00 29.62 178 ASN A O 1
ATOM 1352 N N . GLY A 1 179 ? -20.037 -9.505 0.364 1.00 27.28 179 GLY A N 1
ATOM 1353 C CA . GLY A 1 179 ? -19.645 -9.722 -1.058 1.00 27.28 179 GLY A CA 1
ATOM 1354 C C . GLY A 1 179 ? -19.470 -8.515 -2.012 1.00 27.28 179 GLY A C 1
ATOM 1355 O O . GLY A 1 179 ? -20.351 -7.683 -2.092 1.00 27.28 179 GLY A O 1
ATOM 1356 N N . LEU A 1 180 ? -18.360 -8.451 -2.772 1.00 34.69 180 LEU A N 1
ATOM 1357 C CA . LEU A 1 180 ? -18.164 -7.656 -4.013 1.00 34.69 180 LEU A CA 1
ATOM 1358 C C . LEU A 1 180 ? -19.278 -6.613 -4.278 1.00 34.69 180 LEU A C 1
ATOM 1360 O O . LEU A 1 180 ? -20.357 -6.962 -4.742 1.00 34.69 180 LEU A O 1
ATOM 1364 N N . HIS A 1 181 ? -19.011 -5.354 -3.904 1.00 35.31 181 HIS A N 1
ATOM 1365 C CA . HIS A 1 181 ? -19.978 -4.386 -3.340 1.00 35.31 181 HIS A CA 1
ATOM 1366 C C . HIS A 1 181 ? -20.322 -4.629 -1.852 1.00 35.31 181 HIS A C 1
ATOM 1368 O O . HIS A 1 181 ? -21.480 -4.666 -1.448 1.00 35.31 181 HIS A O 1
ATOM 1374 N N . GLY A 1 182 ? -19.269 -4.696 -1.023 1.00 35.88 182 GLY A N 1
ATOM 1375 C CA . GLY A 1 182 ? -19.349 -4.662 0.448 1.00 35.88 182 GLY A CA 1
ATOM 1376 C C . GLY A 1 182 ? -18.464 -5.679 1.203 1.00 35.88 182 GLY A C 1
ATOM 1377 O O . GLY A 1 182 ? -18.517 -5.719 2.429 1.00 35.88 182 GLY A O 1
ATOM 1378 N N . ALA A 1 183 ? -17.699 -6.556 0.524 1.00 37.16 183 ALA A N 1
ATOM 1379 C CA . ALA A 1 183 ? -16.899 -7.606 1.196 1.00 37.16 183 ALA A CA 1
ATOM 1380 C C . ALA A 1 183 ? -15.441 -7.240 1.403 1.00 37.16 183 ALA A C 1
ATOM 1382 O O . ALA A 1 183 ? -14.811 -7.818 2.276 1.00 37.16 183 ALA A O 1
ATOM 1383 N N . GLY A 1 184 ? -14.893 -6.321 0.613 1.00 49.91 184 GLY A N 1
ATOM 1384 C CA . GLY A 1 184 ? -13.444 -6.113 0.584 1.00 49.91 184 GLY A CA 1
ATOM 1385 C C . GLY A 1 184 ? -12.906 -5.187 1.671 1.00 49.91 184 GLY A C 1
ATOM 1386 O O . GLY A 1 184 ? -11.717 -4.901 1.679 1.00 49.91 184 GLY A O 1
ATOM 1387 N N . GLY A 1 185 ? -13.761 -4.629 2.535 1.00 67.00 185 GLY A N 1
ATOM 1388 C CA . GLY A 1 185 ? -13.337 -3.551 3.429 1.00 67.00 185 GLY A CA 1
ATOM 1389 C C . GLY A 1 185 ? -12.783 -2.336 2.673 1.00 67.00 185 GLY A C 1
ATOM 1390 O O . GLY A 1 185 ? -11.982 -1.607 3.240 1.00 67.00 185 GLY A O 1
ATOM 1391 N N . LEU A 1 186 ? -13.169 -2.118 1.405 1.00 77.44 186 LEU A N 1
ATOM 1392 C CA . LEU A 1 186 ? -12.679 -1.025 0.550 1.00 77.44 186 LEU A CA 1
ATOM 1393 C C . LEU A 1 186 ? -13.769 0.007 0.249 1.00 77.44 186 LEU A C 1
ATOM 1395 O O . LEU A 1 186 ? -14.961 -0.307 0.211 1.00 77.44 186 LEU A O 1
ATOM 1399 N N . ARG A 1 187 ? -13.351 1.249 0.007 1.00 76.75 187 ARG A N 1
ATOM 1400 C CA . ARG A 1 187 ? -14.215 2.374 -0.346 1.00 76.75 187 ARG A CA 1
ATOM 1401 C C . ARG A 1 187 ? -14.756 2.230 -1.762 1.00 76.75 187 ARG A C 1
ATOM 1403 O O . ARG A 1 187 ? -14.019 2.372 -2.734 1.00 76.75 187 ARG A O 1
ATOM 1410 N N . ALA A 1 188 ? -16.063 2.006 -1.873 1.00 76.88 188 ALA A N 1
ATOM 1411 C CA . ALA A 1 188 ? -16.731 1.790 -3.155 1.00 76.88 188 ALA A CA 1
ATOM 1412 C C . ALA A 1 188 ? -16.564 2.966 -4.133 1.00 76.88 188 ALA A C 1
ATOM 1414 O O . ALA A 1 188 ? -16.357 2.746 -5.319 1.00 76.88 188 ALA A O 1
ATOM 1415 N N . ASP A 1 189 ? -16.604 4.207 -3.644 1.00 74.81 189 ASP A N 1
ATOM 1416 C CA . ASP A 1 189 ? -16.442 5.405 -4.475 1.00 74.81 189 ASP A CA 1
ATOM 1417 C C . ASP A 1 189 ? -15.032 5.546 -5.063 1.00 74.81 189 ASP A C 1
ATOM 1419 O O . ASP A 1 189 ? -14.867 6.130 -6.133 1.00 74.81 189 ASP A O 1
ATOM 1423 N N . ILE A 1 190 ? -14.020 5.009 -4.378 1.00 77.44 190 ILE A N 1
ATOM 1424 C CA . ILE A 1 190 ? -12.649 4.942 -4.885 1.00 77.44 190 ILE A CA 1
ATOM 1425 C C . ILE A 1 190 ? -12.526 3.771 -5.857 1.00 77.44 190 ILE A C 1
ATOM 1427 O O . ILE A 1 190 ? -12.088 3.989 -6.981 1.00 77.44 190 ILE A O 1
ATOM 1431 N N . VAL A 1 191 ? -12.970 2.568 -5.474 1.00 79.25 191 VAL A N 1
ATOM 1432 C CA . VAL A 1 191 ? -12.913 1.369 -6.333 1.00 79.25 191 VAL A CA 1
ATOM 1433 C C . VAL A 1 191 ? -13.581 1.621 -7.686 1.00 79.25 191 VAL A C 1
ATOM 1435 O O . VAL A 1 191 ? -12.967 1.349 -8.707 1.00 79.25 191 VAL A O 1
ATOM 1438 N N . GLN A 1 192 ? -14.756 2.255 -7.720 1.00 82.00 192 GLN A N 1
ATOM 1439 C CA . GLN A 1 192 ? -15.440 2.608 -8.973 1.00 82.00 192 GLN A CA 1
ATOM 1440 C C . GLN A 1 192 ? -14.597 3.506 -9.890 1.00 82.00 192 GLN A C 1
ATOM 1442 O O . GLN A 1 192 ? -14.621 3.365 -11.111 1.00 82.00 192 GLN A O 1
ATOM 1447 N N . LYS A 1 193 ? -13.825 4.439 -9.322 1.00 80.62 193 LYS A N 1
ATOM 1448 C CA . LYS A 1 193 ? -12.914 5.285 -10.108 1.00 80.62 193 LYS A CA 1
ATOM 1449 C C . LYS A 1 193 ? -11.693 4.507 -10.581 1.00 80.62 193 LYS A C 1
ATOM 1451 O O . LYS A 1 193 ? -11.219 4.752 -11.686 1.00 80.62 193 LYS A O 1
ATOM 1456 N N . LEU A 1 194 ? -11.210 3.563 -9.774 1.00 80.38 194 LEU A N 1
ATOM 1457 C CA . LEU A 1 194 ? -10.143 2.653 -10.183 1.00 80.38 194 LEU A CA 1
ATOM 1458 C C . LEU A 1 194 ? -10.611 1.728 -11.313 1.00 80.38 194 LEU A C 1
ATOM 1460 O O . LEU A 1 194 ? -9.865 1.502 -12.252 1.00 80.38 194 LEU A O 1
ATOM 1464 N N . GLU A 1 195 ? -11.852 1.247 -11.289 1.00 82.25 195 GLU A N 1
ATOM 1465 C CA . GLU A 1 195 ? -12.443 0.476 -12.390 1.00 82.25 195 GLU A CA 1
ATOM 1466 C C . GLU A 1 195 ? -12.577 1.321 -13.665 1.00 82.25 195 GLU A C 1
ATOM 1468 O O . GLU A 1 195 ? -12.300 0.841 -14.765 1.00 82.25 195 GLU A O 1
ATOM 1473 N N . ALA A 1 196 ? -12.934 2.602 -13.528 1.00 84.88 196 ALA A N 1
ATOM 1474 C CA . ALA A 1 196 ? -13.115 3.506 -14.661 1.00 84.88 196 ALA A CA 1
ATOM 1475 C C . ALA A 1 196 ? -11.825 3.753 -15.468 1.00 84.88 196 ALA A C 1
ATOM 1477 O O . ALA A 1 196 ? -11.910 3.966 -16.679 1.00 84.88 196 ALA A O 1
ATOM 1478 N N . VAL A 1 197 ? -10.642 3.676 -14.839 1.00 79.81 197 VAL A N 1
ATOM 1479 C CA . VAL A 1 197 ? -9.343 3.782 -15.542 1.00 79.81 197 VAL A CA 1
ATOM 1480 C C . VAL A 1 197 ? -8.901 2.470 -16.210 1.00 79.81 197 VAL A C 1
ATOM 1482 O O . VAL A 1 197 ? -7.855 2.434 -16.858 1.00 79.81 197 VAL A O 1
ATOM 1485 N N . LYS A 1 198 ? -9.712 1.405 -16.090 1.00 83.62 198 LYS A N 1
ATOM 1486 C CA . LYS A 1 198 ? -9.532 0.080 -16.712 1.00 83.62 198 LYS A CA 1
ATOM 1487 C C . LYS A 1 198 ? -8.122 -0.506 -16.533 1.00 83.62 198 LYS A C 1
ATOM 1489 O O . LYS A 1 198 ? -7.447 -0.810 -17.520 1.00 83.62 198 LYS A O 1
ATOM 1494 N N . PRO A 1 199 ? -7.650 -0.659 -15.287 1.00 81.69 199 PRO A N 1
ATOM 1495 C CA . PRO A 1 199 ? -6.321 -1.170 -15.028 1.00 81.69 199 PRO A CA 1
ATOM 1496 C C . PRO A 1 199 ? -6.205 -2.642 -15.410 1.00 81.69 199 PRO A C 1
ATOM 1498 O O . PRO A 1 199 ? -7.189 -3.374 -15.460 1.00 81.69 199 PRO A O 1
ATOM 1501 N N . ARG A 1 200 ? -4.975 -3.074 -15.689 1.00 85.88 200 ARG A N 1
ATOM 1502 C CA . ARG A 1 200 ? -4.654 -4.468 -16.035 1.00 85.88 200 ARG A CA 1
ATOM 1503 C C . ARG A 1 200 ? -3.902 -5.198 -14.938 1.00 85.88 200 ARG A C 1
ATOM 1505 O O . ARG A 1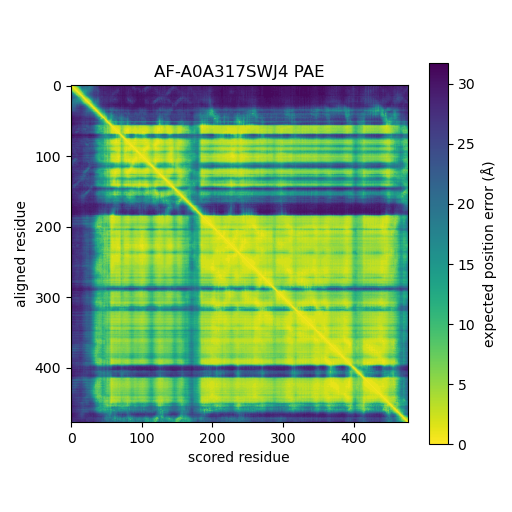 200 ? -3.899 -6.424 -14.919 1.00 85.88 200 ARG A O 1
ATOM 1512 N N . PHE A 1 201 ? -3.275 -4.454 -14.035 1.00 86.81 201 PHE A N 1
ATOM 1513 C CA . PHE A 1 201 ? -2.491 -5.016 -12.950 1.00 86.81 201 PHE A CA 1
ATOM 1514 C C . PHE A 1 201 ? -2.532 -4.133 -11.704 1.00 86.81 201 PHE A C 1
ATOM 1516 O O . PHE A 1 201 ? -2.784 -2.924 -11.778 1.00 86.81 201 PHE A O 1
ATOM 1523 N N . LEU A 1 202 ? -2.243 -4.758 -10.566 1.00 85.12 202 LEU A N 1
ATOM 1524 C CA . LEU A 1 202 ? -2.096 -4.117 -9.265 1.00 85.12 202 LEU A CA 1
ATOM 1525 C C . LEU A 1 202 ? -0.677 -4.379 -8.754 1.00 85.12 202 LEU A C 1
ATOM 1527 O O . LEU A 1 202 ? -0.310 -5.528 -8.526 1.00 85.12 202 LEU A O 1
ATOM 1531 N N . ARG A 1 203 ? 0.140 -3.333 -8.579 1.00 84.06 203 ARG A N 1
ATOM 1532 C CA . ARG A 1 203 ? 1.493 -3.460 -8.004 1.00 84.06 203 ARG A CA 1
ATOM 1533 C C . ARG A 1 203 ? 1.478 -3.110 -6.524 1.00 84.06 203 ARG A C 1
ATOM 1535 O O . ARG A 1 203 ? 1.083 -2.005 -6.173 1.00 84.06 203 ARG A O 1
ATOM 1542 N N . TRP A 1 204 ? 1.969 -4.030 -5.693 1.00 77.25 204 TRP A N 1
ATOM 1543 C CA . TRP A 1 204 ? 2.317 -3.832 -4.285 1.00 77.25 204 TRP A CA 1
ATOM 1544 C C . TRP A 1 204 ? 3.802 -3.451 -4.209 1.00 77.25 204 TRP A C 1
ATOM 1546 O O . TRP A 1 204 ? 4.645 -4.261 -4.579 1.00 77.25 204 TRP A O 1
ATOM 1556 N N . GLY A 1 205 ? 4.186 -2.268 -3.732 1.00 76.25 205 GLY A N 1
ATOM 1557 C CA . GLY A 1 205 ? 5.618 -1.934 -3.606 1.00 76.25 205 GLY A CA 1
ATOM 1558 C C . GLY A 1 205 ? 5.912 -0.462 -3.338 1.00 76.25 205 GLY A C 1
ATOM 1559 O O . GLY A 1 205 ? 5.042 0.285 -2.947 1.00 76.25 205 GLY A O 1
ATOM 1560 N N . GLY A 1 206 ? 7.123 0.035 -3.529 1.00 82.00 206 GLY A N 1
ATOM 1561 C CA . GLY A 1 206 ? 7.433 1.403 -3.087 1.00 82.00 206 GLY A CA 1
ATOM 1562 C C . GLY A 1 206 ? 7.974 1.445 -1.659 1.00 82.00 206 GLY A C 1
ATOM 1563 O O . GLY A 1 206 ? 8.004 0.441 -0.951 1.00 82.00 206 GLY A O 1
ATOM 1564 N N . ASN A 1 207 ? 8.350 2.641 -1.216 1.00 85.12 207 ASN A N 1
ATOM 1565 C CA . ASN A 1 207 ? 9.037 2.898 0.055 1.00 85.12 207 ASN A CA 1
ATOM 1566 C C . ASN A 1 207 ? 8.389 2.224 1.282 1.00 85.12 207 ASN A C 1
ATOM 1568 O O . ASN A 1 207 ? 9.071 1.813 2.218 1.00 85.12 207 ASN A O 1
ATOM 1572 N N . ASN A 1 208 ? 7.062 2.085 1.297 1.00 83.94 208 ASN A N 1
ATOM 1573 C CA . ASN A 1 208 ? 6.356 1.525 2.446 1.00 83.94 208 ASN A CA 1
ATOM 1574 C C . ASN A 1 208 ? 6.493 -0.010 2.585 1.00 83.94 208 ASN A C 1
ATOM 1576 O O . ASN A 1 208 ? 6.225 -0.535 3.662 1.00 83.94 208 ASN A O 1
ATOM 1580 N N . LEU A 1 209 ? 6.970 -0.713 1.546 1.00 88.19 209 LEU A N 1
ATOM 1581 C CA . LEU A 1 209 ? 7.438 -2.106 1.623 1.00 88.19 209 LEU A CA 1
ATOM 1582 C C . LEU A 1 209 ? 8.737 -2.216 2.437 1.00 88.19 209 LEU A C 1
ATOM 1584 O O . LEU A 1 209 ? 8.903 -3.142 3.232 1.00 88.19 209 LEU A O 1
ATOM 1588 N N . GLU A 1 210 ? 9.656 -1.273 2.220 1.00 88.38 210 GLU A N 1
ATOM 1589 C CA . GLU A 1 210 ? 11.002 -1.250 2.806 1.00 88.38 210 GLU A CA 1
ATOM 1590 C C . GLU A 1 210 ? 10.972 -0.889 4.289 1.00 88.38 210 GLU A C 1
ATOM 1592 O O . GLU A 1 210 ? 11.662 -1.515 5.094 1.00 88.38 210 GLU A O 1
ATOM 1597 N N . GLY A 1 211 ? 10.136 0.091 4.643 1.00 87.75 211 GLY A N 1
ATOM 1598 C CA . GLY A 1 211 ? 10.144 0.703 5.968 1.00 87.75 211 GLY A CA 1
ATOM 1599 C C . GLY A 1 211 ? 11.365 1.606 6.176 1.00 87.75 211 GLY A C 1
ATOM 1600 O O . GLY A 1 211 ? 12.369 1.518 5.467 1.00 87.75 211 GLY A O 1
ATOM 1601 N N . ASN A 1 212 ? 11.286 2.507 7.158 1.00 86.56 212 ASN A N 1
ATOM 1602 C CA . ASN A 1 212 ? 12.388 3.438 7.431 1.00 86.56 212 ASN A CA 1
ATOM 1603 C C . ASN A 1 212 ? 13.569 2.748 8.128 1.00 86.56 212 ASN A C 1
ATOM 1605 O O . ASN A 1 212 ? 14.708 2.948 7.725 1.00 86.56 212 ASN A O 1
ATOM 1609 N N . HIS A 1 213 ? 13.298 1.916 9.135 1.00 88.44 213 HIS A N 1
ATOM 1610 C CA . HIS A 1 213 ? 14.286 1.176 9.930 1.00 88.44 213 HIS A CA 1
ATOM 1611 C C . HIS A 1 213 ? 13.673 -0.147 10.422 1.00 88.44 213 HIS A C 1
ATOM 1613 O O . HIS A 1 213 ? 12.446 -0.277 10.410 1.00 88.44 213 HIS A O 1
ATOM 1619 N N . PRO A 1 214 ? 14.472 -1.114 10.909 1.00 89.00 214 PRO A N 1
ATOM 1620 C CA . PRO A 1 214 ? 13.951 -2.227 11.691 1.00 89.00 214 PRO A CA 1
ATOM 1621 C C . PRO A 1 214 ? 13.129 -1.728 12.894 1.00 89.00 214 PRO A C 1
ATOM 1623 O O . PRO A 1 214 ? 13.505 -0.724 13.500 1.00 89.00 214 PRO A O 1
ATOM 1626 N N . PRO A 1 215 ? 12.041 -2.419 13.275 1.00 88.75 215 PRO A N 1
ATOM 1627 C CA . PRO A 1 215 ? 11.486 -3.638 12.674 1.00 88.75 215 PRO A CA 1
ATOM 1628 C C . PRO A 1 215 ? 10.454 -3.379 11.551 1.00 88.75 215 PRO A C 1
ATOM 1630 O O . PRO A 1 215 ? 9.729 -4.296 11.165 1.00 88.75 215 PRO A O 1
ATOM 1633 N N . TYR A 1 216 ? 10.368 -2.152 11.028 1.00 88.06 216 TYR A N 1
ATOM 1634 C CA . TYR A 1 216 ? 9.204 -1.601 10.318 1.00 88.06 216 TYR A CA 1
ATOM 1635 C C . TYR A 1 216 ? 9.084 -1.931 8.820 1.00 88.06 216 TYR A C 1
ATOM 1637 O O . TYR A 1 216 ? 8.320 -1.287 8.093 1.00 88.06 216 TYR A O 1
ATOM 1645 N N . ARG A 1 217 ? 9.803 -2.946 8.332 1.00 90.88 217 ARG A N 1
ATOM 1646 C CA . ARG A 1 217 ? 9.543 -3.494 6.993 1.00 90.88 217 ARG A CA 1
ATOM 1647 C C . ARG A 1 217 ? 8.131 -4.076 6.925 1.00 90.88 217 ARG A C 1
ATOM 1649 O O . ARG A 1 217 ? 7.615 -4.584 7.921 1.00 90.88 217 ARG A O 1
ATOM 1656 N N . TRP A 1 218 ? 7.531 -4.094 5.741 1.00 90.06 218 TRP A N 1
ATOM 1657 C CA . TRP A 1 218 ? 6.257 -4.787 5.567 1.00 90.06 218 TRP A CA 1
ATOM 1658 C C . TRP A 1 218 ? 6.444 -6.309 5.704 1.00 90.06 218 TRP A C 1
ATOM 1660 O O . TRP A 1 218 ? 7.379 -6.900 5.145 1.00 90.06 218 TRP A O 1
ATOM 1670 N N . LYS A 1 219 ? 5.564 -6.960 6.476 1.00 89.75 219 LYS A N 1
ATOM 1671 C CA . LYS A 1 219 ? 5.588 -8.410 6.707 1.00 89.75 219 LYS A CA 1
ATOM 1672 C C . LYS A 1 219 ? 4.234 -9.002 6.345 1.00 89.75 219 LYS A C 1
ATOM 1674 O O . LYS A 1 219 ? 3.285 -8.897 7.109 1.00 89.75 219 LYS A O 1
ATOM 1679 N N . TRP A 1 220 ? 4.159 -9.667 5.193 1.00 87.75 220 TRP A N 1
ATOM 1680 C CA . TRP A 1 220 ? 2.902 -10.214 4.667 1.00 87.75 220 TRP A CA 1
ATOM 1681 C C . TRP A 1 220 ? 2.101 -11.023 5.704 1.00 87.75 220 TRP A C 1
ATOM 1683 O O . TRP A 1 220 ? 0.883 -10.888 5.782 1.00 87.75 220 TRP A O 1
ATOM 1693 N N . ASN A 1 221 ? 2.780 -11.820 6.537 1.00 86.25 221 ASN A N 1
ATOM 1694 C CA . ASN A 1 221 ? 2.161 -12.697 7.529 1.00 86.25 221 ASN A CA 1
ATOM 1695 C C . ASN A 1 221 ? 1.521 -11.955 8.712 1.00 86.25 221 ASN A C 1
ATOM 1697 O O . ASN A 1 221 ? 0.677 -12.538 9.377 1.00 86.25 221 ASN A O 1
ATOM 1701 N N . GLU A 1 222 ? 1.901 -10.703 8.974 1.00 89.00 222 GLU A N 1
ATOM 1702 C CA . GLU A 1 222 ? 1.285 -9.850 10.007 1.00 89.00 222 GLU A CA 1
ATOM 1703 C C . GLU A 1 222 ? 0.056 -9.096 9.466 1.00 89.00 222 GLU A C 1
ATOM 1705 O O . GLU A 1 222 ? -0.646 -8.422 10.213 1.00 89.00 222 GLU A O 1
ATOM 1710 N N . THR A 1 223 ? -0.233 -9.242 8.168 1.00 87.62 223 THR A N 1
ATOM 1711 C CA . THR A 1 223 ? -1.325 -8.542 7.474 1.00 87.62 223 THR A CA 1
ATOM 1712 C C . THR A 1 223 ? -2.488 -9.458 7.094 1.00 87.62 223 THR A C 1
ATOM 1714 O O . THR A 1 223 ? -3.375 -9.058 6.353 1.00 87.62 223 THR A O 1
ATOM 1717 N N . ILE A 1 224 ? -2.490 -10.712 7.544 1.00 86.38 224 ILE A N 1
ATOM 1718 C CA . ILE A 1 224 ? -3.516 -11.699 7.186 1.00 86.38 224 ILE A CA 1
ATOM 1719 C C . ILE A 1 224 ? -4.157 -12.291 8.436 1.00 86.38 224 ILE A C 1
ATOM 1721 O O . ILE A 1 224 ? -3.568 -12.275 9.511 1.00 86.38 224 ILE A O 1
ATOM 1725 N N . GLY A 1 225 ? -5.359 -12.847 8.292 1.00 85.38 225 GLY A N 1
ATOM 1726 C CA . GLY A 1 225 ? -6.119 -13.374 9.427 1.00 85.38 225 GLY A CA 1
ATOM 1727 C C . GLY A 1 225 ? -6.926 -12.296 10.149 1.00 85.38 225 GLY A C 1
ATOM 1728 O O . GLY A 1 225 ? -7.241 -11.250 9.573 1.00 85.38 225 GLY A O 1
ATOM 1729 N N . LEU A 1 226 ? -7.313 -12.579 11.394 1.00 86.56 226 LEU A N 1
ATOM 1730 C CA . LEU A 1 226 ? -8.199 -11.714 12.172 1.00 86.56 226 LEU A CA 1
ATOM 1731 C C . LEU A 1 226 ? -7.517 -10.388 12.510 1.00 86.56 226 LEU A C 1
ATOM 1733 O O . LEU A 1 226 ? -6.338 -10.361 12.842 1.00 86.56 226 LEU A O 1
ATOM 1737 N N . LEU A 1 227 ? -8.277 -9.288 12.500 1.00 85.44 227 LEU A N 1
ATOM 1738 C CA . LEU A 1 227 ? -7.754 -7.961 12.852 1.00 85.44 227 LEU A CA 1
ATOM 1739 C C . LEU A 1 227 ? -7.176 -7.905 14.273 1.00 85.44 227 LEU A C 1
ATOM 1741 O O . LEU A 1 227 ? -6.237 -7.155 14.507 1.00 85.44 227 LEU A O 1
ATOM 1745 N N . ILE A 1 228 ? -7.702 -8.717 15.200 1.00 85.50 228 ILE A N 1
ATOM 1746 C CA . ILE A 1 228 ? -7.187 -8.800 16.573 1.00 85.50 228 ILE A CA 1
ATOM 1747 C C . ILE A 1 228 ? -5.769 -9.374 16.647 1.00 85.50 228 ILE A C 1
ATOM 1749 O O . ILE A 1 228 ? -5.114 -9.191 17.662 1.00 85.50 228 ILE A O 1
ATOM 1753 N N . ASP A 1 229 ? -5.285 -10.027 15.590 1.00 88.56 229 ASP A N 1
ATOM 1754 C CA . ASP A 1 229 ? -3.945 -10.615 15.519 1.00 88.56 229 ASP A CA 1
ATOM 1755 C C . ASP A 1 229 ? -2.983 -9.782 14.649 1.00 88.56 229 ASP A C 1
ATOM 1757 O O . ASP A 1 229 ? -1.834 -10.179 14.453 1.00 88.56 229 ASP A O 1
ATOM 1761 N N . ARG A 1 230 ? -3.428 -8.629 14.121 1.00 89.00 230 ARG A N 1
ATOM 1762 C CA . ARG A 1 230 ? -2.618 -7.747 13.266 1.00 89.00 230 ARG A CA 1
ATOM 1763 C C . ARG A 1 230 ? -2.014 -6.613 14.105 1.00 89.00 230 ARG A C 1
ATOM 1765 O O . ARG A 1 230 ? -2.752 -5.712 14.502 1.00 89.00 230 ARG A O 1
ATOM 1772 N N . PRO A 1 231 ? -0.694 -6.619 14.372 1.00 89.75 231 PRO A N 1
ATOM 1773 C CA . PRO A 1 231 ? -0.067 -5.620 15.238 1.00 89.75 231 PRO A CA 1
ATOM 1774 C C . PRO A 1 231 ? 0.011 -4.235 14.590 1.00 89.75 231 PRO A C 1
ATOM 1776 O O . PRO A 1 231 ? 0.035 -3.231 15.296 1.00 89.75 231 PRO A O 1
ATOM 1779 N N . GLY A 1 232 ? -0.031 -4.157 13.257 1.00 86.94 232 GLY A N 1
ATOM 1780 C CA . GLY A 1 232 ? 0.282 -2.931 12.529 1.00 86.94 232 GLY A CA 1
ATOM 1781 C C . GLY A 1 232 ? 1.782 -2.636 12.538 1.00 86.94 232 GLY A C 1
ATOM 1782 O O . GLY A 1 232 ? 2.588 -3.439 13.022 1.00 86.94 232 GLY A O 1
ATOM 1783 N N . ARG A 1 233 ? 2.163 -1.499 11.956 1.00 87.38 233 ARG A N 1
ATOM 1784 C CA . ARG A 1 233 ? 3.558 -1.045 11.885 1.00 87.38 233 ARG A CA 1
ATOM 1785 C C . ARG A 1 233 ? 3.670 0.428 11.502 1.00 87.38 233 ARG A C 1
ATOM 1787 O O . ARG A 1 233 ? 2.862 0.959 10.734 1.00 87.38 233 ARG A O 1
ATOM 1794 N N . GLN A 1 234 ? 4.785 1.041 11.881 1.00 85.44 234 GLN A N 1
ATOM 1795 C CA . GLN A 1 234 ? 5.138 2.359 11.373 1.00 85.44 234 GLN A CA 1
ATOM 1796 C C . GLN A 1 234 ? 5.446 2.297 9.871 1.00 85.44 234 GLN A C 1
ATOM 1798 O O . GLN A 1 234 ? 6.299 1.534 9.416 1.00 85.44 234 GLN A O 1
ATOM 1803 N N . GLY A 1 235 ? 4.768 3.131 9.088 1.00 81.19 235 GLY A N 1
ATOM 1804 C CA . GLY A 1 235 ? 5.014 3.260 7.660 1.00 81.19 235 GLY A CA 1
ATOM 1805 C C . GLY A 1 235 ? 6.212 4.151 7.325 1.00 81.19 235 GLY A C 1
ATOM 1806 O O . GLY A 1 235 ? 6.740 4.903 8.148 1.00 81.19 235 GLY A O 1
ATOM 1807 N N . ALA A 1 236 ? 6.607 4.143 6.054 1.00 80.88 236 ALA A N 1
ATOM 1808 C CA . ALA A 1 236 ? 7.717 4.944 5.529 1.00 80.88 236 ALA A CA 1
ATOM 1809 C C . ALA A 1 236 ? 7.396 6.443 5.360 1.00 80.88 236 ALA A C 1
ATOM 1811 O O . ALA A 1 236 ? 8.268 7.238 5.019 1.00 80.88 236 ALA A O 1
ATOM 1812 N N . ARG A 1 237 ? 6.138 6.849 5.564 1.00 75.44 237 ARG A N 1
ATOM 1813 C CA . ARG A 1 237 ? 5.656 8.225 5.336 1.00 75.44 237 ARG A CA 1
ATOM 1814 C C . ARG A 1 237 ? 5.292 8.963 6.624 1.00 75.44 237 ARG A C 1
ATOM 1816 O O . ARG A 1 237 ? 4.573 9.957 6.585 1.00 75.44 237 ARG A O 1
ATOM 1823 N N . GLY A 1 238 ? 5.809 8.481 7.753 1.00 74.38 238 GLY A N 1
ATOM 1824 C CA . GLY A 1 238 ? 5.626 9.126 9.047 1.00 74.38 238 GLY A CA 1
ATOM 1825 C C . GLY A 1 238 ? 4.215 8.962 9.596 1.00 74.38 238 GLY A C 1
ATOM 1826 O O . GLY A 1 238 ? 3.719 9.903 10.199 1.00 74.38 238 GLY A O 1
ATOM 1827 N N . TYR A 1 239 ? 3.569 7.810 9.367 1.00 75.06 239 TYR A N 1
ATOM 1828 C CA . TYR A 1 239 ? 2.288 7.411 9.964 1.00 75.06 239 TYR A CA 1
ATOM 1829 C C . TYR A 1 239 ? 2.100 5.901 10.049 1.00 75.06 239 TYR A C 1
ATOM 1831 O O . TYR A 1 239 ? 2.778 5.141 9.362 1.00 75.06 239 TYR A O 1
ATOM 1839 N N . GLU A 1 240 ? 1.232 5.494 10.975 1.00 79.88 240 GLU A N 1
ATOM 1840 C CA . GLU A 1 240 ? 1.029 4.104 11.379 1.00 79.88 240 GLU A CA 1
ATOM 1841 C C . GLU A 1 240 ? 0.074 3.383 10.428 1.00 79.88 240 GLU A C 1
ATOM 1843 O O . GLU A 1 240 ? -1.004 3.889 10.103 1.00 79.88 240 GLU A O 1
ATOM 1848 N N . ASN A 1 241 ? 0.466 2.182 10.020 1.00 82.25 241 ASN A N 1
ATOM 1849 C CA . ASN A 1 241 ? -0.320 1.253 9.222 1.00 82.25 241 ASN A CA 1
ATOM 1850 C C . ASN A 1 241 ? -1.036 0.306 10.189 1.00 82.25 241 ASN A C 1
ATOM 1852 O O . ASN A 1 241 ? -0.382 -0.381 10.966 1.00 82.25 241 ASN A O 1
ATOM 1856 N N . THR A 1 242 ? -2.365 0.196 10.119 1.00 83.06 242 THR A N 1
ATOM 1857 C CA . THR A 1 242 ? -3.080 -0.824 10.920 1.00 83.06 242 THR A CA 1
ATOM 1858 C C . THR A 1 242 ? -2.952 -2.232 10.331 1.00 83.06 242 THR A C 1
ATOM 1860 O O . THR A 1 242 ? -3.396 -3.197 10.950 1.00 83.06 242 THR A O 1
ATOM 1863 N N . ASP A 1 243 ? -2.429 -2.333 9.101 1.00 85.62 243 ASP A N 1
ATOM 1864 C CA . ASP A 1 243 ? -2.382 -3.541 8.271 1.00 85.62 243 ASP A CA 1
ATOM 1865 C C . ASP A 1 243 ? -3.756 -4.233 8.089 1.00 85.62 243 ASP A C 1
ATOM 1867 O O . ASP A 1 243 ? -3.850 -5.423 7.782 1.00 85.62 243 ASP A O 1
ATOM 1871 N N . GLY A 1 244 ? -4.854 -3.475 8.234 1.00 82.31 244 GLY A N 1
ATOM 1872 C CA . GLY A 1 244 ? -6.215 -3.927 7.918 1.00 82.31 244 GLY A CA 1
ATOM 1873 C C . GLY A 1 244 ? -6.467 -4.151 6.422 1.00 82.31 244 GLY A C 1
ATOM 1874 O O . GLY A 1 244 ? -7.253 -5.020 6.063 1.00 82.31 244 GLY A O 1
ATOM 1875 N N . LEU A 1 245 ? -5.772 -3.396 5.571 1.00 81.75 245 LEU A N 1
ATOM 1876 C CA . LEU A 1 245 ? -5.655 -3.600 4.132 1.00 81.75 245 LEU A CA 1
ATOM 1877 C C . LEU A 1 245 ? -4.368 -4.389 3.906 1.00 81.75 245 LEU A C 1
ATOM 1879 O O . LEU A 1 245 ? -3.296 -3.824 3.688 1.00 81.75 245 LEU A O 1
ATOM 1883 N N . GLY A 1 246 ? -4.471 -5.699 4.081 1.00 84.25 246 GLY A N 1
ATOM 1884 C CA . GLY A 1 246 ? -3.352 -6.613 4.009 1.00 84.25 246 GLY A CA 1
ATOM 1885 C C . GLY A 1 246 ? -3.253 -7.330 2.673 1.00 84.25 246 GLY A C 1
ATOM 1886 O O . GLY A 1 246 ? -3.871 -6.955 1.672 1.00 84.25 246 GLY A O 1
ATOM 1887 N N . LEU A 1 247 ? -2.446 -8.393 2.654 1.00 86.62 247 LEU A N 1
ATOM 1888 C CA . LEU A 1 247 ? -2.222 -9.176 1.439 1.00 86.62 247 LEU A CA 1
ATOM 1889 C C . LEU A 1 247 ? -3.528 -9.764 0.883 1.00 86.62 247 LEU A C 1
ATOM 1891 O O . LEU A 1 247 ? -3.759 -9.688 -0.318 1.00 86.62 247 LEU A O 1
ATOM 1895 N N . ILE A 1 248 ? -4.376 -10.330 1.746 1.00 86.56 248 ILE A N 1
ATOM 1896 C CA . ILE A 1 248 ? -5.625 -10.992 1.338 1.00 86.56 248 ILE A CA 1
ATOM 1897 C C . ILE A 1 248 ? -6.599 -9.988 0.732 1.00 86.56 248 ILE A C 1
ATOM 1899 O O . ILE A 1 248 ? -7.096 -10.220 -0.365 1.00 86.56 248 ILE A O 1
ATOM 1903 N N . GLU A 1 249 ? -6.830 -8.863 1.411 1.00 84.69 249 GLU A N 1
ATOM 1904 C CA . GLU A 1 249 ? -7.780 -7.848 0.948 1.00 84.69 249 GLU A CA 1
ATOM 1905 C C . GLU A 1 249 ? -7.391 -7.304 -0.437 1.00 84.69 249 GLU A C 1
ATOM 1907 O O . GLU A 1 249 ? -8.248 -6.999 -1.265 1.00 84.69 249 GLU A O 1
ATOM 1912 N N . CYS A 1 250 ? -6.095 -7.254 -0.738 1.00 84.38 250 CYS A N 1
ATOM 1913 C CA . CYS A 1 250 ? -5.629 -6.774 -2.030 1.00 84.38 250 CYS A CA 1
ATOM 1914 C C . CYS A 1 250 ? -5.602 -7.853 -3.113 1.00 84.38 250 CYS A C 1
ATOM 1916 O O . CYS A 1 250 ? -5.802 -7.537 -4.282 1.00 84.38 250 CYS A O 1
ATOM 1918 N N . MET A 1 251 ? -5.408 -9.122 -2.748 1.00 87.12 251 MET A N 1
ATOM 1919 C CA . MET A 1 251 ? -5.611 -10.229 -3.685 1.00 87.12 251 MET A CA 1
ATOM 1920 C C . MET A 1 251 ? -7.088 -10.335 -4.072 1.00 87.12 251 MET A C 1
ATOM 1922 O O . MET A 1 251 ? -7.407 -10.515 -5.239 1.00 87.12 251 MET A O 1
ATOM 1926 N N . GLN A 1 252 ? -8.000 -10.107 -3.124 1.00 86.00 252 GLN A N 1
ATOM 1927 C CA . GLN A 1 252 ? -9.429 -10.008 -3.419 1.00 86.00 252 GLN A CA 1
ATOM 1928 C C . GLN A 1 252 ? -9.773 -8.807 -4.306 1.00 86.00 252 GLN A C 1
ATOM 1930 O O . GLN A 1 252 ? -10.660 -8.919 -5.148 1.00 86.00 252 GLN A O 1
ATOM 1935 N N . LEU A 1 253 ? -9.091 -7.666 -4.138 1.00 83.81 253 LEU A N 1
ATOM 1936 C CA . LEU A 1 253 ? -9.232 -6.530 -5.052 1.00 83.81 253 LEU A CA 1
ATOM 1937 C C . LEU A 1 253 ? -8.787 -6.900 -6.468 1.00 83.81 253 LEU A C 1
ATOM 1939 O O . LEU A 1 253 ? -9.507 -6.615 -7.422 1.00 83.81 253 LEU A O 1
ATOM 1943 N N . ALA A 1 254 ? -7.620 -7.537 -6.593 1.00 87.25 254 ALA A N 1
ATOM 1944 C CA . ALA A 1 254 ? -7.107 -7.988 -7.877 1.00 87.25 254 ALA A CA 1
ATOM 1945 C C . ALA A 1 254 ? -8.083 -8.966 -8.548 1.00 87.25 254 ALA A C 1
ATOM 1947 O O . ALA A 1 254 ? -8.488 -8.717 -9.678 1.00 87.25 254 ALA A O 1
ATOM 1948 N N . ASP A 1 255 ? -8.558 -9.990 -7.834 1.00 87.81 255 ASP A N 1
ATOM 1949 C CA . ASP A 1 255 ? -9.562 -10.931 -8.347 1.00 87.81 255 ASP A CA 1
ATOM 1950 C C . ASP A 1 255 ? -10.865 -10.229 -8.752 1.00 87.81 255 ASP A C 1
ATOM 1952 O O . ASP A 1 255 ? -11.391 -10.462 -9.838 1.00 87.81 255 ASP A O 1
ATOM 1956 N N . GLY A 1 256 ? -11.384 -9.354 -7.884 1.00 86.12 256 GLY A N 1
ATOM 1957 C CA . GLY A 1 256 ? -12.657 -8.665 -8.091 1.00 86.12 256 GLY A CA 1
ATOM 1958 C C . GLY A 1 256 ? -12.658 -7.739 -9.306 1.00 86.12 256 GLY A C 1
ATOM 1959 O O . GLY A 1 256 ? -13.691 -7.586 -9.951 1.00 86.12 256 GLY A O 1
ATOM 1960 N N . MET A 1 257 ? -11.502 -7.162 -9.636 1.00 84.06 257 MET A N 1
ATOM 1961 C CA . MET A 1 257 ? -11.311 -6.288 -10.796 1.00 84.06 257 MET A CA 1
ATOM 1962 C C . MET A 1 257 ? -10.672 -7.003 -12.003 1.00 84.06 257 MET A C 1
ATOM 1964 O O . MET A 1 257 ? -10.478 -6.376 -13.043 1.00 84.06 257 MET A O 1
ATOM 1968 N N . GLY A 1 258 ? -10.326 -8.291 -11.889 1.00 88.19 258 GLY A N 1
ATOM 1969 C CA . GLY A 1 258 ? -9.634 -9.043 -12.942 1.00 88.19 258 GLY A CA 1
ATOM 1970 C C . GLY A 1 258 ? -8.214 -8.541 -13.244 1.00 88.19 258 GLY A C 1
ATOM 1971 O O . GLY A 1 258 ? -7.802 -8.516 -14.404 1.00 88.19 258 GLY A O 1
ATOM 1972 N N . LEU A 1 259 ? -7.478 -8.102 -12.220 1.00 87.31 259 LEU A N 1
ATOM 1973 C CA . LEU A 1 259 ? -6.129 -7.542 -12.331 1.00 87.31 259 LEU A CA 1
ATOM 1974 C C . LEU A 1 259 ? -5.059 -8.605 -12.104 1.00 87.31 259 LEU A C 1
ATOM 1976 O O . LEU A 1 259 ? -5.169 -9.428 -11.201 1.00 87.31 259 LEU A O 1
ATOM 1980 N N . GLU A 1 260 ? -3.964 -8.513 -12.853 1.00 90.31 260 GLU A N 1
ATOM 1981 C CA . GLU A 1 260 ? -2.766 -9.307 -12.590 1.00 90.31 260 GLU A CA 1
ATOM 1982 C C . GLU A 1 260 ? -1.992 -8.715 -11.390 1.00 90.31 260 GLU A C 1
ATOM 1984 O O . GLU A 1 260 ? -1.644 -7.529 -11.400 1.00 90.31 260 GLU A O 1
ATOM 1989 N N . PRO A 1 261 ? -1.709 -9.483 -10.328 1.00 90.50 261 PRO A N 1
ATOM 1990 C CA . PRO A 1 261 ? -0.959 -8.967 -9.193 1.00 90.50 261 PRO A CA 1
ATOM 1991 C C . PRO A 1 261 ? 0.554 -8.926 -9.464 1.00 90.50 261 PRO A C 1
ATOM 1993 O O . PRO A 1 261 ? 1.148 -9.898 -9.921 1.00 90.50 261 PRO A O 1
ATOM 1996 N N . ILE A 1 262 ? 1.206 -7.816 -9.104 1.00 90.12 262 ILE A N 1
ATOM 1997 C CA . ILE A 1 262 ? 2.669 -7.706 -8.992 1.00 90.12 262 ILE A CA 1
ATOM 1998 C C . ILE A 1 262 ? 3.017 -7.567 -7.512 1.00 90.12 262 ILE A C 1
ATOM 2000 O O . ILE A 1 262 ? 2.864 -6.493 -6.920 1.00 90.12 262 ILE A O 1
ATOM 2004 N N . LEU A 1 263 ? 3.502 -8.651 -6.906 1.00 90.12 263 LEU A N 1
ATOM 2005 C CA . LEU A 1 263 ? 3.805 -8.680 -5.478 1.00 90.12 263 LEU A CA 1
ATOM 2006 C C . LEU A 1 263 ? 5.221 -8.169 -5.199 1.00 90.12 263 LEU A C 1
ATOM 2008 O O . LEU A 1 263 ? 6.208 -8.824 -5.530 1.00 90.12 263 LEU A O 1
ATOM 2012 N N . GLY A 1 264 ? 5.333 -7.020 -4.540 1.00 89.56 264 GLY A N 1
ATOM 2013 C CA . GLY A 1 264 ? 6.593 -6.538 -3.989 1.00 89.56 264 GLY A CA 1
ATOM 2014 C C . GLY A 1 264 ? 7.038 -7.366 -2.788 1.00 89.56 264 GLY A C 1
ATOM 2015 O O . GLY A 1 264 ? 6.271 -7.591 -1.852 1.00 89.56 264 GLY A O 1
ATOM 2016 N N . ILE A 1 265 ? 8.299 -7.785 -2.791 1.00 90.94 265 ILE A N 1
ATOM 2017 C CA . ILE A 1 265 ? 8.934 -8.499 -1.684 1.00 90.94 265 ILE A CA 1
ATOM 2018 C C . ILE A 1 265 ? 10.080 -7.683 -1.103 1.00 90.94 265 ILE A C 1
ATOM 2020 O O . ILE A 1 265 ? 10.816 -7.000 -1.812 1.00 90.94 265 ILE A O 1
ATOM 2024 N N . TRP A 1 266 ? 10.244 -7.759 0.210 1.00 91.38 266 TRP A N 1
ATOM 2025 C CA . TRP A 1 266 ? 11.338 -7.087 0.890 1.00 91.38 266 TRP A CA 1
ATOM 2026 C C . TRP A 1 266 ? 12.664 -7.825 0.655 1.00 91.38 266 TRP A C 1
ATOM 2028 O O . TRP A 1 266 ? 12.744 -9.030 0.887 1.00 91.38 266 TRP A O 1
ATOM 2038 N N . VAL A 1 267 ? 13.706 -7.103 0.227 1.00 91.31 267 VAL A N 1
ATOM 2039 C CA . VAL A 1 267 ? 14.996 -7.684 -0.204 1.00 91.31 267 VAL A CA 1
ATOM 2040 C C . VAL A 1 267 ? 16.194 -7.135 0.573 1.00 91.31 267 VAL A C 1
ATOM 2042 O O . VAL A 1 267 ? 17.218 -6.769 -0.006 1.00 91.31 267 VAL A O 1
ATOM 2045 N N . GLY A 1 268 ? 16.077 -7.071 1.902 1.00 90.75 268 GLY A N 1
ATOM 2046 C CA . GLY A 1 268 ? 17.234 -6.880 2.782 1.00 90.75 268 GLY A CA 1
ATOM 2047 C C . GLY A 1 268 ? 17.707 -5.440 2.973 1.00 90.75 268 GLY A C 1
ATOM 2048 O O . GLY A 1 268 ? 18.880 -5.241 3.271 1.00 90.75 268 GLY A O 1
ATOM 2049 N N . SER A 1 269 ? 16.861 -4.431 2.766 1.00 90.12 269 SER A N 1
ATOM 2050 C CA . SER A 1 269 ? 17.243 -3.024 2.950 1.00 90.12 269 SER A CA 1
ATOM 2051 C C . SER A 1 269 ? 16.066 -2.181 3.441 1.00 90.12 269 SER A C 1
ATOM 2053 O O . SER A 1 269 ? 14.908 -2.497 3.167 1.00 90.12 269 SER A O 1
ATOM 2055 N N . HIS A 1 270 ? 16.384 -1.142 4.208 1.00 89.75 270 HIS A N 1
ATOM 2056 C CA . HIS A 1 270 ? 15.455 -0.141 4.723 1.00 89.75 270 HIS A CA 1
ATOM 2057 C C . HIS A 1 270 ? 15.852 1.225 4.160 1.00 89.75 270 HIS A C 1
ATOM 2059 O O . HIS A 1 270 ? 17.012 1.425 3.811 1.00 89.75 270 HIS A O 1
ATOM 2065 N N . LEU A 1 271 ? 14.927 2.183 4.137 1.00 87.38 271 LEU A N 1
ATOM 2066 C CA . LEU A 1 271 ? 15.186 3.498 3.534 1.00 87.38 271 LEU A CA 1
ATOM 2067 C C . LEU A 1 271 ? 16.271 4.293 4.265 1.00 87.38 271 LEU A C 1
ATOM 2069 O O . LEU A 1 271 ? 17.119 4.907 3.624 1.00 87.38 271 LEU A O 1
ATOM 2073 N N . ASN A 1 272 ? 16.228 4.274 5.598 1.00 87.38 272 ASN A N 1
ATOM 2074 C CA . ASN A 1 272 ? 17.125 5.034 6.471 1.00 87.38 272 ASN A CA 1
ATOM 2075 C C . ASN A 1 272 ? 17.895 4.116 7.438 1.00 87.38 272 ASN A C 1
ATOM 2077 O O . ASN A 1 272 ? 18.643 4.589 8.289 1.00 87.38 272 ASN A O 1
ATOM 2081 N N . GLY A 1 273 ? 17.678 2.804 7.353 1.00 86.19 273 GLY A N 1
ATOM 2082 C CA . GLY A 1 273 ? 18.210 1.808 8.275 1.00 86.19 273 GLY A CA 1
ATOM 2083 C C . GLY A 1 273 ? 19.295 0.928 7.660 1.00 86.19 273 GLY A C 1
ATOM 2084 O O . GLY A 1 273 ? 19.721 1.150 6.531 1.00 86.19 273 GLY A O 1
ATOM 2085 N N . PRO A 1 274 ? 19.740 -0.105 8.394 1.00 89.00 274 PRO A N 1
ATOM 2086 C CA . PRO A 1 274 ? 20.783 -0.994 7.917 1.00 89.00 274 PRO A CA 1
ATOM 2087 C C . PRO A 1 274 ? 20.344 -1.789 6.685 1.00 89.00 274 PRO A C 1
ATOM 2089 O O . PRO A 1 274 ? 19.188 -2.221 6.557 1.00 89.00 274 PRO A O 1
ATOM 2092 N N . VAL A 1 275 ? 21.323 -2.045 5.823 1.00 90.56 275 VAL A N 1
ATOM 2093 C CA . VAL A 1 275 ? 21.302 -3.126 4.839 1.00 90.56 275 VAL A CA 1
ATOM 2094 C C . VAL A 1 275 ? 21.652 -4.429 5.559 1.00 90.56 275 VAL A C 1
ATOM 2096 O O . VAL A 1 275 ? 22.607 -4.469 6.331 1.00 90.56 275 VAL A O 1
ATOM 2099 N N . ILE A 1 276 ? 20.895 -5.494 5.303 1.00 92.31 276 ILE A N 1
ATOM 2100 C CA . ILE A 1 276 ? 21.139 -6.808 5.909 1.00 92.31 276 ILE A CA 1
ATOM 2101 C C . ILE A 1 276 ? 22.365 -7.472 5.275 1.00 92.31 276 ILE A C 1
ATOM 2103 O O . ILE A 1 276 ? 22.368 -7.609 4.050 1.00 92.31 276 ILE A O 1
ATOM 2107 N N . PRO A 1 277 ? 23.350 -7.936 6.068 1.00 93.12 277 PRO A N 1
ATOM 2108 C CA . PRO A 1 277 ? 24.488 -8.712 5.580 1.00 93.12 277 PRO A CA 1
ATOM 2109 C C . PRO A 1 277 ? 24.091 -9.955 4.770 1.00 93.12 277 PRO A C 1
ATOM 2111 O O . PRO A 1 277 ? 23.021 -10.539 4.949 1.00 93.12 277 PRO A O 1
ATOM 2114 N N . GLN A 1 278 ? 24.967 -10.379 3.857 1.00 94.00 278 GLN A N 1
ATOM 2115 C CA . GLN A 1 278 ? 24.685 -11.473 2.923 1.00 94.00 278 GLN A CA 1
ATOM 2116 C C . GLN A 1 278 ? 24.376 -12.807 3.626 1.00 94.00 278 GLN A C 1
ATOM 2118 O O . GLN A 1 278 ? 23.462 -13.525 3.220 1.00 94.00 278 GLN A O 1
ATOM 2123 N N . ASP A 1 279 ? 25.128 -13.138 4.669 1.00 94.38 279 ASP A N 1
ATOM 2124 C CA . ASP A 1 279 ? 25.002 -14.356 5.474 1.00 94.38 279 ASP A CA 1
ATOM 2125 C C . ASP A 1 279 ? 23.729 -14.381 6.337 1.00 94.38 279 ASP A C 1
ATOM 2127 O O . ASP A 1 279 ? 23.163 -15.448 6.574 1.00 94.38 279 ASP A O 1
ATOM 2131 N N . GLU A 1 280 ? 23.198 -13.216 6.705 1.00 92.56 280 GLU A N 1
ATOM 2132 C CA . GLU A 1 280 ? 21.935 -13.081 7.440 1.00 92.56 280 GLU A CA 1
ATOM 2133 C C . GLU A 1 280 ? 20.693 -13.070 6.528 1.00 92.56 280 GLU A C 1
ATOM 2135 O O . GLU A 1 280 ? 19.569 -13.334 6.970 1.00 92.56 280 GLU A O 1
ATOM 2140 N N . LEU A 1 281 ? 20.860 -12.805 5.227 1.00 89.94 281 LEU A N 1
ATOM 2141 C CA . LEU A 1 281 ? 19.741 -12.642 4.291 1.00 89.94 281 LEU A CA 1
ATOM 2142 C C . LEU A 1 281 ? 18.985 -13.955 4.004 1.00 89.94 281 LEU A C 1
ATOM 2144 O O . LEU A 1 281 ? 17.840 -13.939 3.539 1.00 89.94 281 LEU A O 1
ATOM 2148 N N . GLY A 1 282 ? 19.602 -15.104 4.302 1.00 85.25 282 GLY A N 1
ATOM 2149 C CA . GLY A 1 282 ? 19.075 -16.440 4.010 1.00 85.25 282 GLY A CA 1
ATOM 2150 C C . GLY A 1 282 ? 17.681 -16.722 4.584 1.00 85.25 282 GLY A C 1
ATOM 2151 O O . GLY A 1 282 ? 16.866 -17.366 3.921 1.00 85.25 282 GLY A O 1
ATOM 2152 N N . VAL A 1 283 ? 17.364 -16.190 5.768 1.00 83.75 283 VAL A N 1
ATOM 2153 C CA . VAL A 1 283 ? 16.064 -16.407 6.433 1.00 83.75 283 VAL A CA 1
ATOM 2154 C C . VAL A 1 283 ? 14.892 -15.761 5.678 1.00 83.75 283 VAL A C 1
ATOM 2156 O O . VAL A 1 283 ? 13.757 -16.236 5.752 1.00 83.75 283 VAL A O 1
ATOM 2159 N N . TYR A 1 284 ? 15.154 -14.708 4.899 1.00 81.88 284 TYR A N 1
ATOM 2160 C CA . TYR A 1 284 ? 14.123 -13.935 4.200 1.00 81.88 284 TYR A CA 1
ATOM 2161 C C . TYR A 1 284 ? 13.763 -14.492 2.818 1.00 81.88 284 TYR A C 1
ATOM 2163 O O . TYR A 1 284 ? 12.725 -14.124 2.272 1.00 81.88 284 TYR A O 1
ATOM 2171 N N . ARG A 1 285 ? 14.580 -15.404 2.275 1.00 75.94 285 ARG A N 1
ATOM 2172 C CA . ARG A 1 285 ? 14.401 -16.003 0.938 1.00 75.94 285 ARG A CA 1
ATOM 2173 C C . ARG A 1 285 ? 13.884 -17.447 0.947 1.00 75.94 285 ARG A C 1
ATOM 2175 O O . ARG A 1 285 ? 13.826 -18.076 -0.103 1.00 75.94 285 ARG A O 1
ATOM 2182 N N . SER A 1 286 ? 13.545 -18.004 2.112 1.00 67.50 286 SER A N 1
ATOM 2183 C CA . SER A 1 286 ? 13.063 -19.389 2.211 1.00 67.50 286 SER A CA 1
ATOM 2184 C C . SER A 1 286 ? 11.726 -19.579 1.478 1.00 67.50 286 SER A C 1
ATOM 2186 O O . SER A 1 286 ? 10.708 -18.987 1.845 1.00 67.50 286 SER A O 1
ATOM 2188 N N . THR A 1 287 ? 11.731 -20.455 0.471 1.00 63.00 287 THR A N 1
ATOM 2189 C CA . THR A 1 287 ? 10.553 -20.897 -0.299 1.00 63.00 287 THR A CA 1
ATOM 2190 C C . THR A 1 287 ? 9.955 -22.209 0.223 1.00 63.00 287 THR A C 1
ATOM 2192 O O . THR A 1 287 ? 8.862 -22.591 -0.178 1.00 63.00 287 THR A O 1
ATOM 2195 N N . THR A 1 288 ? 10.627 -22.879 1.164 1.00 57.41 288 THR A N 1
ATOM 2196 C CA . THR A 1 288 ? 10.299 -24.229 1.665 1.00 57.41 288 THR A CA 1
ATOM 2197 C C . THR A 1 288 ? 9.226 -24.260 2.758 1.00 57.41 288 THR A C 1
ATOM 2199 O O . THR A 1 288 ? 8.944 -25.311 3.331 1.00 57.41 288 THR A O 1
ATOM 2202 N N . SER A 1 289 ? 8.627 -23.118 3.092 1.00 57.16 289 SER A N 1
ATOM 2203 C CA . SER A 1 289 ? 7.701 -23.026 4.222 1.00 57.16 289 SER A CA 1
ATOM 2204 C C . SER A 1 289 ? 6.251 -23.315 3.826 1.00 57.16 289 SER A C 1
ATOM 2206 O O . SER A 1 289 ? 5.771 -22.912 2.768 1.00 57.16 289 SER A O 1
ATOM 2208 N N . THR A 1 290 ? 5.510 -23.944 4.741 1.00 60.28 290 THR A N 1
ATOM 2209 C CA . THR A 1 290 ? 4.068 -24.256 4.685 1.00 60.28 290 THR A CA 1
ATOM 2210 C C . THR A 1 290 ? 3.168 -23.009 4.726 1.00 60.28 290 THR A C 1
ATOM 2212 O O . THR A 1 290 ? 2.047 -23.041 5.225 1.00 60.28 290 THR A O 1
ATOM 2215 N N . ARG A 1 291 ? 3.619 -21.871 4.190 1.00 68.25 291 ARG A N 1
ATOM 2216 C CA . ARG A 1 291 ? 2.903 -20.584 4.220 1.00 68.25 291 ARG A CA 1
ATOM 2217 C C . ARG A 1 291 ? 1.582 -20.618 3.450 1.00 68.25 291 ARG A C 1
ATOM 2219 O O . ARG A 1 291 ? 0.641 -19.929 3.838 1.00 68.25 291 ARG A O 1
ATOM 2226 N N . GLY A 1 292 ? 1.456 -21.502 2.456 1.00 72.50 292 GLY A N 1
ATOM 2227 C CA . GLY A 1 292 ? 0.168 -21.824 1.831 1.00 72.50 292 GLY A CA 1
ATOM 2228 C C . GLY A 1 292 ? -0.873 -22.357 2.828 1.00 72.50 292 GLY A C 1
ATOM 2229 O O . GLY A 1 292 ? -2.055 -22.054 2.693 1.00 72.50 292 GLY A O 1
ATOM 2230 N N . ALA A 1 293 ? -0.448 -23.061 3.884 1.00 80.12 293 ALA A N 1
ATOM 2231 C CA . ALA A 1 293 ? -1.340 -23.518 4.949 1.00 80.12 293 ALA A CA 1
ATOM 2232 C C . ALA A 1 293 ? -1.820 -22.368 5.849 1.00 80.12 293 ALA A C 1
ATOM 2234 O O . ALA A 1 293 ? -2.912 -22.452 6.404 1.00 80.12 293 ALA A O 1
ATOM 2235 N N . VAL A 1 294 ? -1.045 -21.282 5.984 1.00 82.19 294 VAL A N 1
ATOM 223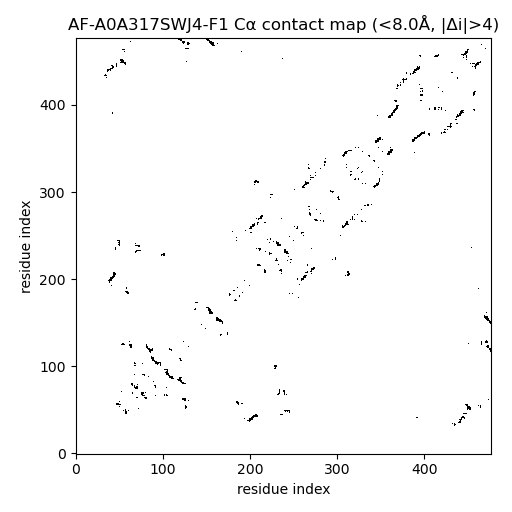6 C CA . VAL A 1 294 ? -1.493 -20.078 6.708 1.00 82.19 294 VAL A CA 1
ATOM 2237 C C . VAL A 1 294 ? -2.627 -19.412 5.936 1.00 82.19 294 VAL A C 1
ATOM 2239 O O . VAL A 1 294 ? -3.680 -19.167 6.513 1.00 82.19 294 VAL A O 1
ATOM 2242 N N . ARG A 1 295 ? -2.455 -19.222 4.619 1.00 84.44 295 ARG A N 1
ATOM 2243 C CA . ARG A 1 295 ? -3.511 -18.738 3.716 1.00 84.44 295 ARG A CA 1
ATOM 2244 C C . ARG A 1 295 ? -4.780 -19.601 3.815 1.00 84.44 295 ARG A C 1
ATOM 2246 O O . ARG A 1 295 ? -5.873 -19.075 4.014 1.00 84.44 295 ARG A O 1
ATOM 2253 N N . ALA A 1 296 ? -4.626 -20.925 3.743 1.00 85.69 296 ALA A N 1
ATOM 2254 C CA . ALA A 1 296 ? -5.744 -21.858 3.856 1.00 85.69 296 ALA A CA 1
ATOM 2255 C C . ALA A 1 296 ? -6.463 -21.754 5.211 1.00 85.69 296 ALA A C 1
ATOM 2257 O O . ALA A 1 296 ? -7.690 -21.707 5.252 1.00 85.69 296 ALA A O 1
ATOM 2258 N N . ARG A 1 297 ? -5.709 -21.649 6.314 1.00 84.75 297 ARG A N 1
ATOM 2259 C CA . ARG A 1 297 ? -6.251 -21.515 7.676 1.00 84.75 297 ARG A CA 1
ATOM 2260 C C . ARG A 1 297 ? -7.077 -20.246 7.865 1.00 84.75 297 ARG A C 1
ATOM 2262 O O . ARG A 1 297 ? -8.037 -20.270 8.624 1.00 84.75 297 ARG A O 1
ATOM 2269 N N . VAL A 1 298 ? -6.719 -19.158 7.183 1.00 82.81 298 VAL A N 1
ATOM 2270 C CA . VAL A 1 298 ? -7.450 -17.881 7.262 1.00 82.81 298 VAL A CA 1
ATOM 2271 C C . VAL A 1 298 ? -8.602 -17.777 6.253 1.00 82.81 298 VAL A C 1
ATOM 2273 O O . VAL A 1 298 ? -9.119 -16.686 6.037 1.00 82.81 298 VAL A O 1
ATOM 2276 N N . GLY A 1 299 ? -9.020 -18.898 5.652 1.00 85.88 299 GLY A N 1
ATOM 2277 C CA . GLY A 1 299 ? -10.234 -18.990 4.830 1.00 85.88 299 GLY A CA 1
ATOM 2278 C C . GLY A 1 299 ? -10.009 -19.052 3.318 1.00 85.88 299 GLY A C 1
ATOM 2279 O O . GLY A 1 299 ? -10.982 -19.084 2.573 1.00 85.88 299 GLY A O 1
ATOM 2280 N N . TYR A 1 300 ? -8.757 -19.109 2.851 1.00 86.38 300 TYR A N 1
ATOM 2281 C CA . TYR A 1 300 ? -8.423 -19.057 1.421 1.00 86.38 300 TYR A CA 1
ATOM 2282 C C . TYR A 1 300 ? -7.617 -20.300 1.003 1.00 86.38 300 TYR A C 1
ATOM 2284 O O . TYR A 1 300 ? -6.392 -20.246 0.852 1.00 86.38 300 TYR A O 1
ATOM 2292 N N . PRO A 1 301 ? -8.263 -21.474 0.866 1.00 86.75 301 PRO A N 1
ATOM 2293 C CA . PRO A 1 301 ? -7.564 -22.736 0.608 1.00 86.75 301 PRO A CA 1
ATOM 2294 C C . PRO A 1 301 ? -6.861 -22.757 -0.753 1.00 86.75 301 PRO A C 1
ATOM 2296 O O . PRO A 1 301 ? -5.744 -23.269 -0.856 1.00 86.75 301 PRO A O 1
ATOM 2299 N N . ASN A 1 302 ? -7.450 -22.130 -1.771 1.00 87.56 302 ASN A N 1
ATOM 2300 C CA . ASN A 1 302 ? -6.890 -22.088 -3.119 1.00 87.56 302 ASN A CA 1
ATOM 2301 C C . ASN A 1 302 ? -5.799 -21.009 -3.234 1.00 87.56 302 ASN A C 1
ATOM 2303 O O . ASN A 1 302 ? -5.960 -19.921 -2.680 1.00 87.56 302 ASN A O 1
ATOM 2307 N N . PRO A 1 303 ? -4.668 -21.293 -3.902 1.00 87.31 303 PRO A N 1
ATOM 2308 C CA . PRO A 1 303 ? -3.667 -20.275 -4.189 1.00 87.31 303 PRO A CA 1
ATOM 2309 C C . PRO A 1 303 ? -4.181 -19.279 -5.229 1.00 87.31 303 PRO A C 1
ATOM 2311 O O . PRO A 1 303 ? -4.839 -19.670 -6.190 1.00 87.31 303 PRO A O 1
ATOM 2314 N N . TRP A 1 304 ? -3.817 -18.010 -5.058 1.00 87.62 304 TRP A N 1
ATOM 2315 C CA . TRP A 1 304 ? -3.899 -17.032 -6.138 1.00 87.62 304 TRP A CA 1
ATOM 2316 C C . TRP A 1 304 ? -2.853 -17.332 -7.199 1.00 87.62 304 TRP A C 1
ATOM 2318 O O . TRP A 1 304 ? -1.738 -17.760 -6.881 1.00 87.62 304 TRP A O 1
ATOM 2328 N N . LYS A 1 305 ? -3.216 -17.071 -8.453 1.00 87.75 305 LYS A N 1
ATOM 2329 C CA . LYS A 1 305 ? -2.248 -17.006 -9.540 1.00 87.75 305 LYS A CA 1
ATOM 2330 C C . LYS A 1 305 ? -1.367 -15.774 -9.324 1.00 87.75 305 LYS A C 1
ATOM 2332 O O . LYS A 1 305 ? -1.873 -14.696 -9.028 1.00 87.75 305 LYS A O 1
ATOM 2337 N N . LEU A 1 306 ? -0.057 -15.956 -9.432 1.00 90.19 306 LEU A N 1
ATOM 2338 C CA . LEU A 1 306 ? 0.924 -14.886 -9.305 1.00 90.19 306 LEU A CA 1
ATOM 2339 C C . LEU A 1 306 ? 2.041 -15.147 -10.309 1.00 90.19 306 LEU A C 1
ATOM 2341 O O . LEU A 1 306 ? 2.845 -16.054 -10.100 1.00 90.19 306 LEU A O 1
ATOM 2345 N N . ASP A 1 307 ? 2.091 -14.344 -11.367 1.00 90.94 307 ASP A N 1
ATOM 2346 C CA . ASP A 1 307 ? 3.111 -14.483 -12.412 1.00 90.94 307 ASP A CA 1
ATOM 2347 C C . ASP A 1 307 ? 4.267 -13.478 -12.249 1.00 90.94 307 ASP A C 1
ATOM 2349 O O . ASP A 1 307 ? 5.306 -13.619 -12.902 1.00 90.94 307 ASP A O 1
ATOM 2353 N N . TYR A 1 308 ? 4.097 -12.459 -11.395 1.00 91.12 308 TYR A N 1
ATOM 2354 C CA . TYR A 1 308 ? 4.997 -11.311 -11.293 1.00 91.12 308 TYR A CA 1
ATOM 2355 C C . TYR A 1 308 ? 5.392 -10.970 -9.848 1.00 91.12 308 TYR A C 1
ATOM 2357 O O . TYR A 1 308 ? 4.548 -10.800 -8.965 1.00 91.12 308 TYR A O 1
ATOM 2365 N N . VAL A 1 309 ? 6.694 -10.770 -9.622 1.00 92.56 309 VAL A N 1
ATOM 2366 C CA . VAL A 1 309 ? 7.259 -10.347 -8.329 1.00 92.56 309 VAL A CA 1
ATOM 2367 C C . VAL A 1 309 ? 8.177 -9.140 -8.506 1.00 92.56 309 VAL A C 1
ATOM 2369 O O . VAL A 1 309 ? 9.062 -9.149 -9.357 1.00 92.56 309 VAL A O 1
ATOM 2372 N N . GLY A 1 310 ? 8.009 -8.122 -7.661 1.00 90.69 310 GLY A N 1
ATOM 2373 C CA . GLY A 1 310 ? 8.926 -6.985 -7.543 1.00 90.69 310 GLY A CA 1
ATOM 2374 C C . GLY A 1 310 ? 9.947 -7.188 -6.421 1.00 90.69 310 GLY A C 1
ATOM 2375 O O . GLY A 1 310 ? 9.575 -7.340 -5.262 1.00 90.69 310 GLY A O 1
ATOM 2376 N N . MET A 1 311 ? 11.241 -7.179 -6.731 1.00 89.62 311 MET A N 1
ATOM 2377 C CA . MET A 1 311 ? 12.325 -7.370 -5.762 1.00 89.62 311 MET A CA 1
ATOM 2378 C C . MET A 1 311 ? 12.740 -6.053 -5.108 1.00 89.62 311 MET A C 1
ATOM 2380 O O . MET A 1 311 ? 13.671 -5.372 -5.552 1.00 89.62 311 MET A O 1
ATOM 2384 N N . GLY A 1 312 ? 12.076 -5.733 -4.002 1.00 86.81 312 GLY A N 1
ATOM 2385 C CA . GLY A 1 312 ? 12.266 -4.497 -3.260 1.00 86.81 312 GLY A CA 1
ATOM 2386 C C . GLY A 1 312 ? 11.653 -3.301 -3.963 1.00 86.81 312 GLY A C 1
ATOM 2387 O O . GLY A 1 312 ? 10.740 -3.413 -4.778 1.00 86.81 312 GLY A O 1
ATOM 2388 N N . ASN A 1 313 ? 12.192 -2.136 -3.645 1.00 84.88 313 ASN A N 1
ATOM 2389 C CA . ASN A 1 313 ? 11.830 -0.874 -4.254 1.00 84.88 313 ASN A CA 1
ATOM 2390 C C . ASN A 1 313 ? 13.088 -0.008 -4.336 1.00 84.88 313 ASN A C 1
ATOM 2392 O O . ASN A 1 313 ? 13.857 -0.044 -3.388 1.00 84.88 313 ASN A O 1
ATOM 2396 N N . LYS A 1 314 ? 13.313 0.686 -5.462 1.00 78.75 314 LYS A N 1
ATOM 2397 C CA . LYS A 1 314 ? 14.442 1.610 -5.692 1.00 78.75 314 LYS A CA 1
ATOM 2398 C C . LYS A 1 314 ? 15.716 1.184 -4.954 1.00 78.75 314 LYS A C 1
ATOM 2400 O O . LYS A 1 314 ? 16.145 1.841 -4.010 1.00 78.75 314 LYS A O 1
ATOM 2405 N N . GLY A 1 315 ? 16.293 0.044 -5.353 1.00 66.62 315 GLY A N 1
ATOM 2406 C CA . GLY A 1 315 ? 17.380 -0.626 -4.617 1.00 66.62 315 GLY A CA 1
ATOM 2407 C C . GLY A 1 315 ? 18.667 0.193 -4.406 1.00 66.62 315 GLY A C 1
ATOM 2408 O O . GLY A 1 315 ? 19.588 -0.287 -3.745 1.00 66.62 315 GLY A O 1
ATOM 2409 N N . ASP A 1 316 ? 18.721 1.399 -4.969 1.00 69.38 316 ASP A N 1
ATOM 2410 C CA . ASP A 1 316 ? 19.735 2.436 -4.821 1.00 69.38 316 ASP A CA 1
ATOM 2411 C C . ASP A 1 316 ? 19.535 3.377 -3.622 1.00 69.38 316 ASP A C 1
ATOM 2413 O O . ASP A 1 316 ? 20.478 4.082 -3.261 1.00 69.38 316 ASP A O 1
ATOM 2417 N N . LEU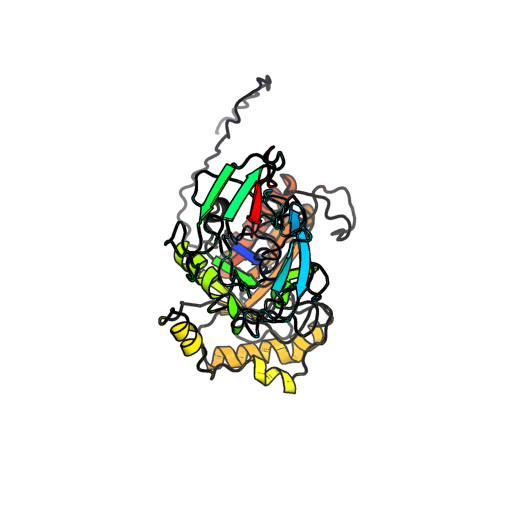 A 1 317 ? 18.346 3.419 -3.014 1.00 71.56 317 LEU A N 1
ATOM 2418 C CA . LEU A 1 317 ? 18.087 4.247 -1.835 1.00 71.56 317 LEU A CA 1
ATOM 2419 C C . LEU A 1 317 ? 18.849 3.728 -0.603 1.00 71.56 317 LEU A C 1
ATOM 2421 O O . LEU A 1 317 ? 19.196 2.549 -0.521 1.00 71.56 317 LEU A O 1
ATOM 2425 N N . GLY A 1 318 ? 19.136 4.627 0.346 1.00 61.59 318 GLY A N 1
ATOM 2426 C CA . GLY A 1 318 ? 19.757 4.278 1.632 1.00 61.59 318 GLY A CA 1
ATOM 2427 C C . GLY A 1 318 ? 21.142 3.628 1.515 1.00 61.59 318 GLY A C 1
ATOM 2428 O O . GLY A 1 318 ? 21.419 2.662 2.216 1.00 61.59 318 GLY A O 1
ATOM 2429 N N . GLU A 1 319 ? 21.980 4.089 0.574 1.00 67.00 319 GLU A N 1
ATOM 2430 C CA . GLU A 1 319 ? 23.296 3.494 0.242 1.00 67.00 319 GLU A CA 1
ATOM 2431 C C . GLU A 1 319 ? 23.221 2.024 -0.234 1.00 67.00 319 GLU A C 1
ATOM 2433 O O . GLU A 1 319 ? 24.225 1.314 -0.336 1.00 67.00 319 GLU A O 1
ATOM 2438 N N . GLY A 1 320 ? 22.025 1.557 -0.605 1.00 77.12 320 GLY A N 1
ATOM 2439 C CA . GLY A 1 320 ? 21.756 0.164 -0.936 1.00 77.12 320 GLY A CA 1
ATOM 2440 C C . GLY A 1 320 ? 22.400 -0.332 -2.230 1.00 77.12 320 GLY A C 1
ATOM 2441 O O . GLY A 1 320 ? 22.472 -1.545 -2.429 1.00 77.12 320 GLY A O 1
ATOM 2442 N N . MET A 1 321 ? 22.894 0.544 -3.110 1.00 87.00 321 MET A N 1
ATOM 2443 C CA . MET A 1 321 ? 23.310 0.140 -4.460 1.00 87.00 321 MET A CA 1
ATOM 2444 C C . MET A 1 321 ? 24.485 -0.849 -4.463 1.00 87.00 321 MET A C 1
ATOM 2446 O O . MET A 1 321 ? 24.490 -1.789 -5.257 1.00 87.00 321 MET A O 1
ATOM 2450 N N . ALA A 1 322 ? 25.452 -0.685 -3.553 1.00 89.19 322 ALA A N 1
ATOM 2451 C CA . ALA A 1 322 ? 26.604 -1.584 -3.458 1.00 89.19 322 ALA A CA 1
ATOM 2452 C C . ALA A 1 322 ? 26.169 -3.024 -3.133 1.00 89.19 322 ALA A C 1
ATOM 2454 O O . ALA A 1 322 ? 26.572 -3.968 -3.811 1.00 89.19 322 ALA A O 1
ATOM 2455 N N . SER A 1 323 ? 25.280 -3.190 -2.149 1.00 89.31 323 SER A N 1
ATOM 2456 C CA . SER A 1 323 ? 24.717 -4.495 -1.777 1.00 89.31 323 SER A CA 1
ATOM 2457 C C . SER A 1 323 ? 23.698 -5.026 -2.792 1.00 89.31 323 SER A C 1
ATOM 2459 O O . SER A 1 323 ? 23.555 -6.240 -2.957 1.00 89.31 323 SER A O 1
ATOM 2461 N N . TYR A 1 324 ? 22.987 -4.129 -3.488 1.00 90.50 324 TYR A N 1
ATOM 2462 C CA . TYR A 1 324 ? 22.057 -4.491 -4.560 1.00 90.50 324 TYR A CA 1
ATOM 2463 C C . TYR A 1 324 ? 22.798 -5.075 -5.765 1.00 90.50 324 TYR A C 1
ATOM 2465 O O . TYR A 1 324 ? 22.333 -6.030 -6.375 1.00 90.50 324 TYR A O 1
ATOM 2473 N N . ASN A 1 325 ? 23.972 -4.542 -6.099 1.00 91.81 325 ASN A N 1
ATOM 2474 C CA . ASN A 1 325 ? 24.791 -5.090 -7.175 1.00 91.81 325 ASN A CA 1
ATOM 2475 C C . ASN A 1 325 ? 25.478 -6.398 -6.779 1.00 91.81 325 ASN A C 1
ATOM 2477 O O . ASN A 1 325 ? 25.586 -7.296 -7.614 1.00 91.81 325 ASN A O 1
ATOM 2481 N N . SER A 1 326 ? 25.913 -6.525 -5.522 1.00 91.88 326 SER A N 1
ATOM 2482 C CA . SER A 1 326 ? 26.751 -7.648 -5.101 1.00 91.88 326 SER A CA 1
ATOM 2483 C C . SER A 1 326 ? 25.983 -8.938 -4.808 1.00 91.88 326 SER A C 1
ATOM 2485 O O . SER A 1 326 ? 26.346 -9.971 -5.361 1.00 91.88 326 SER A O 1
ATOM 2487 N N . TYR A 1 327 ? 24.932 -8.917 -3.975 1.00 92.75 327 TYR A N 1
ATOM 2488 C CA . TYR A 1 327 ? 24.281 -10.169 -3.548 1.00 92.75 327 TYR A CA 1
ATOM 2489 C C . TYR A 1 327 ? 22.755 -10.140 -3.491 1.00 92.75 327 TYR A C 1
ATOM 2491 O O . TYR A 1 327 ? 22.136 -11.155 -3.817 1.00 92.75 327 TYR A O 1
ATOM 2499 N N . ARG A 1 328 ? 22.115 -9.022 -3.109 1.00 92.12 328 ARG A N 1
ATOM 2500 C CA . ARG A 1 328 ? 20.693 -9.054 -2.704 1.00 92.12 328 ARG A CA 1
ATOM 2501 C C . ARG A 1 328 ? 19.773 -9.610 -3.799 1.00 92.12 328 ARG A C 1
ATOM 2503 O O . ARG A 1 328 ? 19.149 -10.639 -3.562 1.00 92.12 328 ARG A O 1
ATOM 2510 N N . PRO A 1 329 ? 19.700 -9.053 -5.018 1.00 91.31 329 PRO A N 1
ATOM 2511 C CA . PRO A 1 329 ? 18.733 -9.522 -6.001 1.00 91.31 329 PRO A CA 1
ATOM 2512 C C . PRO A 1 329 ? 19.095 -10.895 -6.564 1.00 91.31 329 PRO A C 1
ATOM 2514 O O . PRO A 1 329 ? 18.188 -11.624 -6.930 1.00 91.31 329 PRO A O 1
ATOM 2517 N N . ARG A 1 330 ? 20.384 -11.275 -6.624 1.00 91.88 330 ARG A N 1
ATOM 2518 C CA . ARG A 1 330 ? 20.808 -12.612 -7.090 1.00 91.88 330 ARG A CA 1
ATOM 2519 C C . ARG A 1 330 ? 20.286 -13.680 -6.138 1.00 91.88 330 ARG A C 1
ATOM 2521 O O . ARG A 1 330 ? 19.579 -14.582 -6.555 1.00 91.88 330 ARG A O 1
ATOM 2528 N N . MET A 1 331 ? 20.516 -13.496 -4.838 1.00 92.81 331 MET A N 1
ATOM 2529 C CA . MET A 1 331 ? 20.075 -14.450 -3.821 1.00 92.81 331 MET A CA 1
ATOM 2530 C C . MET A 1 331 ? 18.562 -14.691 -3.813 1.00 92.81 331 MET A C 1
ATOM 2532 O O . MET A 1 331 ? 18.134 -15.818 -3.550 1.00 92.81 331 MET A O 1
ATOM 2536 N N . PHE A 1 332 ? 17.760 -13.647 -4.054 1.00 93.06 332 PHE A N 1
ATOM 2537 C CA . PHE A 1 332 ? 16.302 -13.766 -4.156 1.00 93.06 332 PHE A CA 1
ATOM 2538 C C . PHE A 1 332 ? 15.866 -14.342 -5.503 1.00 93.06 332 PHE A C 1
ATOM 2540 O O . PHE A 1 332 ? 15.012 -15.225 -5.515 1.00 93.06 332 PHE A O 1
ATOM 2547 N N . LEU A 1 333 ? 16.460 -13.895 -6.612 1.00 92.81 333 LEU A N 1
ATOM 2548 C CA . LEU A 1 333 ? 16.180 -14.422 -7.947 1.00 92.81 333 LEU A CA 1
ATOM 2549 C C . LEU A 1 333 ? 16.427 -15.934 -7.999 1.00 92.81 333 LEU A C 1
ATOM 2551 O O . LEU A 1 333 ? 15.515 -16.670 -8.358 1.00 92.81 333 LEU A O 1
ATOM 2555 N N . ASP A 1 334 ? 17.600 -16.393 -7.560 1.00 92.06 334 ASP A N 1
ATOM 2556 C CA . ASP A 1 334 ? 17.977 -17.810 -7.569 1.00 92.06 334 ASP A CA 1
ATOM 2557 C C . ASP A 1 334 ? 17.013 -18.643 -6.716 1.00 92.06 334 ASP A C 1
ATOM 2559 O O . ASP A 1 334 ? 16.547 -19.700 -7.134 1.00 92.06 334 ASP A O 1
ATOM 2563 N N . ALA A 1 335 ? 16.659 -18.145 -5.524 1.00 91.19 335 ALA A N 1
ATOM 2564 C CA . ALA A 1 335 ? 15.738 -18.834 -4.624 1.00 91.19 335 ALA A CA 1
ATOM 2565 C C . ALA A 1 335 ? 14.314 -18.927 -5.192 1.00 91.19 335 ALA A C 1
ATOM 2567 O O . ALA A 1 335 ? 13.661 -19.962 -5.049 1.00 91.19 335 ALA A O 1
ATOM 2568 N N . ILE A 1 336 ? 13.827 -17.861 -5.836 1.00 91.31 336 ILE A N 1
ATOM 2569 C CA . ILE A 1 336 ? 12.499 -17.845 -6.454 1.00 91.31 336 ILE A CA 1
ATOM 2570 C C . ILE A 1 336 ? 12.501 -18.725 -7.698 1.00 91.31 336 ILE A C 1
ATOM 2572 O O . ILE A 1 336 ? 11.620 -19.566 -7.812 1.00 91.31 336 ILE A O 1
ATOM 2576 N N . LYS A 1 337 ? 13.487 -18.599 -8.591 1.00 91.81 337 LYS A N 1
ATOM 2577 C CA . LYS A 1 337 ? 13.577 -19.400 -9.820 1.00 91.81 337 LYS A CA 1
ATOM 2578 C C . LYS A 1 337 ? 13.745 -20.890 -9.537 1.00 91.81 337 LYS A C 1
ATOM 2580 O O . LYS A 1 337 ? 13.162 -21.692 -10.254 1.00 91.81 337 LYS A O 1
ATOM 2585 N N . ALA A 1 338 ? 14.436 -21.266 -8.460 1.00 91.12 338 ALA A N 1
ATOM 2586 C CA . ALA A 1 338 ? 14.523 -22.661 -8.030 1.00 91.12 338 ALA A CA 1
ATOM 2587 C C . ALA A 1 338 ? 13.158 -23.278 -7.656 1.00 91.12 338 ALA A C 1
ATOM 2589 O O . ALA A 1 338 ? 12.997 -24.491 -7.750 1.00 91.12 338 ALA A O 1
ATOM 2590 N N . ALA A 1 339 ? 12.183 -22.466 -7.231 1.00 88.44 339 ALA A N 1
ATOM 2591 C CA . ALA A 1 339 ? 10.839 -22.919 -6.857 1.00 88.44 339 ALA A CA 1
ATOM 2592 C C . ALA A 1 339 ? 9.759 -22.594 -7.910 1.00 88.44 339 ALA A C 1
ATOM 2594 O O . ALA A 1 339 ? 8.756 -23.297 -8.001 1.00 88.44 339 ALA A O 1
ATOM 2595 N N . TYR A 1 340 ? 9.959 -21.534 -8.692 1.00 90.44 340 TYR A N 1
ATOM 2596 C CA . TYR A 1 340 ? 9.006 -20.948 -9.631 1.00 90.44 340 TYR A CA 1
ATOM 2597 C C . TYR A 1 340 ? 9.747 -20.512 -10.906 1.00 90.44 340 TYR A C 1
ATOM 2599 O O . TYR A 1 340 ? 10.068 -19.334 -11.090 1.00 90.44 340 TYR A O 1
ATOM 2607 N N . LEU A 1 341 ? 10.041 -21.476 -11.785 1.00 91.31 341 LEU A N 1
ATOM 2608 C CA . LEU A 1 341 ? 10.870 -21.275 -12.984 1.00 91.31 341 LEU A CA 1
ATOM 2609 C C . LEU A 1 341 ? 10.331 -20.173 -13.911 1.00 91.31 341 LEU A C 1
ATOM 2611 O O . LEU A 1 341 ? 11.103 -19.340 -14.394 1.00 91.31 341 LEU A O 1
ATOM 2615 N N . ASP A 1 342 ? 9.011 -20.105 -14.081 1.00 91.94 342 ASP A N 1
ATOM 2616 C CA . ASP A 1 342 ? 8.357 -19.181 -15.018 1.00 91.94 342 ASP A CA 1
ATOM 2617 C C . ASP A 1 342 ? 8.047 -17.798 -14.420 1.00 91.94 342 ASP A C 1
ATOM 2619 O O . ASP A 1 342 ? 7.611 -16.896 -15.135 1.00 91.94 342 ASP A O 1
ATOM 2623 N N . MET A 1 343 ? 8.304 -17.589 -13.121 1.00 93.06 343 MET A N 1
ATOM 2624 C CA . MET A 1 343 ? 8.023 -16.319 -12.441 1.00 93.06 343 MET A CA 1
ATOM 2625 C C . MET A 1 343 ? 8.783 -15.166 -13.105 1.00 93.06 343 MET A C 1
ATOM 2627 O O . MET A 1 343 ? 10.004 -15.245 -13.284 1.00 93.06 343 MET A O 1
ATOM 2631 N N . LYS A 1 344 ? 8.097 -14.069 -13.429 1.00 92.81 344 LYS A N 1
ATOM 2632 C CA . LYS A 1 344 ? 8.724 -12.843 -13.941 1.00 92.81 344 LYS A CA 1
ATOM 2633 C C . LYS A 1 344 ? 9.145 -11.980 -12.760 1.00 92.81 344 LYS A C 1
ATOM 2635 O O . LYS A 1 344 ? 8.316 -11.534 -11.968 1.00 92.81 344 LYS A O 1
ATOM 2640 N N . ILE A 1 345 ? 10.450 -11.768 -12.620 1.00 93.19 345 ILE A N 1
ATOM 2641 C CA . ILE A 1 345 ? 11.027 -11.163 -11.420 1.00 93.19 345 ILE A CA 1
ATOM 2642 C C . ILE A 1 345 ? 11.651 -9.817 -11.785 1.00 93.19 345 ILE A C 1
ATOM 2644 O O . ILE A 1 345 ? 12.623 -9.751 -12.535 1.00 93.19 345 ILE A O 1
ATOM 2648 N N . MET A 1 346 ? 11.085 -8.744 -11.241 1.00 92.06 346 MET A N 1
ATOM 2649 C CA . MET A 1 346 ? 11.451 -7.358 -11.517 1.00 92.06 346 MET A CA 1
ATOM 2650 C C . MET A 1 346 ? 12.465 -6.874 -10.484 1.00 92.06 346 MET A C 1
ATOM 2652 O O . MET A 1 346 ? 12.134 -6.691 -9.314 1.00 92.06 346 MET A O 1
ATOM 2656 N N . ALA A 1 347 ? 13.707 -6.653 -10.894 1.00 92.56 347 ALA A N 1
ATOM 2657 C CA . ALA A 1 347 ? 14.686 -5.940 -10.092 1.00 92.56 347 ALA A CA 1
ATOM 2658 C C . ALA A 1 347 ? 14.332 -4.450 -10.051 1.00 92.56 347 ALA A C 1
ATOM 2660 O O . ALA A 1 347 ? 14.162 -3.815 -11.086 1.00 92.56 347 ALA A O 1
ATOM 2661 N N . SER A 1 348 ? 14.262 -3.884 -8.852 1.00 88.44 348 SER A N 1
ATOM 2662 C CA . SER A 1 348 ? 13.737 -2.551 -8.551 1.00 88.44 348 SER A CA 1
ATOM 2663 C C . SER A 1 348 ? 14.615 -1.369 -8.999 1.00 88.44 348 SER A C 1
ATOM 2665 O O . SER A 1 348 ? 14.447 -0.263 -8.482 1.00 88.44 348 SER A O 1
ATOM 2667 N N . ASN A 1 349 ? 15.590 -1.581 -9.893 1.00 87.81 349 ASN A N 1
ATOM 2668 C CA . ASN A 1 349 ? 16.443 -0.513 -10.411 1.00 87.81 349 ASN A CA 1
ATOM 2669 C C . ASN A 1 349 ? 17.099 -0.865 -11.762 1.00 87.81 349 ASN A C 1
ATOM 2671 O O . ASN A 1 349 ? 17.728 -1.914 -11.899 1.00 87.81 349 ASN A O 1
ATOM 2675 N N . ILE A 1 350 ? 17.047 0.059 -12.728 1.00 89.44 350 ILE A N 1
ATOM 2676 C CA . ILE A 1 350 ? 17.671 -0.090 -14.058 1.00 89.44 350 ILE A CA 1
ATOM 2677 C C . ILE A 1 350 ? 19.208 -0.014 -14.074 1.00 89.44 350 ILE A C 1
ATOM 2679 O O . ILE A 1 350 ? 19.828 -0.429 -15.047 1.00 89.44 350 ILE A O 1
ATOM 2683 N N . ARG A 1 351 ? 19.842 0.518 -13.020 1.00 88.62 351 ARG A N 1
ATOM 2684 C CA . ARG A 1 351 ? 21.308 0.637 -12.869 1.00 88.62 351 ARG A CA 1
ATOM 2685 C C . ARG A 1 351 ? 21.955 -0.612 -12.272 1.00 88.62 351 ARG A C 1
ATOM 2687 O O . ARG A 1 351 ? 23.145 -0.603 -11.961 1.00 88.62 351 ARG A O 1
ATOM 2694 N N . LEU A 1 352 ? 21.169 -1.663 -12.074 1.00 90.12 352 LEU A N 1
ATOM 2695 C CA . LEU A 1 352 ? 21.640 -2.956 -11.619 1.00 90.12 352 LEU A CA 1
ATOM 2696 C C . LEU A 1 352 ? 22.753 -3.478 -12.533 1.00 90.12 352 LEU A C 1
ATOM 2698 O O . LEU A 1 352 ? 22.552 -3.628 -13.735 1.00 90.12 352 LEU A O 1
ATOM 2702 N N . ASN A 1 353 ? 23.919 -3.765 -11.964 1.00 89.44 353 ASN A N 1
ATOM 2703 C CA . ASN A 1 353 ? 25.067 -4.251 -12.716 1.00 89.44 353 ASN A CA 1
ATOM 2704 C C . ASN A 1 353 ? 25.950 -5.171 -11.846 1.00 89.44 353 ASN A C 1
ATOM 2706 O O . ASN A 1 353 ? 26.433 -4.714 -10.808 1.00 89.44 353 ASN A O 1
ATOM 2710 N N . PRO A 1 354 ? 26.195 -6.433 -12.246 1.00 91.12 354 PRO A N 1
ATOM 2711 C CA . PRO A 1 354 ? 25.645 -7.097 -13.432 1.00 91.12 354 PRO A CA 1
ATOM 2712 C C . PRO A 1 354 ? 24.127 -7.326 -13.329 1.00 91.12 354 PRO A C 1
ATOM 2714 O O . PRO A 1 354 ? 23.567 -7.431 -12.234 1.00 91.12 354 PRO A O 1
ATOM 2717 N N . VAL A 1 355 ? 23.457 -7.408 -14.481 1.00 91.00 355 VAL A N 1
ATOM 2718 C CA . VAL A 1 355 ? 22.065 -7.875 -14.581 1.00 91.00 355 VAL A CA 1
ATOM 2719 C C . VAL A 1 355 ? 22.098 -9.403 -14.721 1.00 91.00 355 VAL A C 1
ATOM 2721 O O . VAL A 1 355 ? 22.691 -9.890 -15.679 1.00 91.00 355 VAL A O 1
ATOM 2724 N N . PRO A 1 356 ? 21.523 -10.180 -13.791 1.00 89.88 356 PRO A N 1
ATOM 2725 C CA . PRO A 1 356 ? 21.427 -11.623 -13.903 1.00 89.88 356 PRO A CA 1
ATOM 2726 C C . PRO A 1 356 ? 20.466 -11.999 -15.002 1.00 89.88 356 PRO A C 1
ATOM 2728 O O . PRO A 1 356 ? 19.479 -11.305 -15.259 1.00 89.88 356 PRO A O 1
ATOM 2731 N N . GLU A 1 357 ? 20.720 -13.169 -15.555 1.00 88.00 357 GLU A N 1
ATOM 2732 C CA . GLU A 1 357 ? 19.826 -13.809 -16.493 1.00 88.00 357 GLU A CA 1
ATOM 2733 C C . GLU A 1 357 ? 18.413 -13.969 -15.907 1.00 88.00 357 GLU A C 1
ATOM 2735 O O . GLU A 1 357 ? 18.228 -14.331 -14.745 1.00 88.00 357 GLU A O 1
ATOM 2740 N N . GLY A 1 358 ? 17.398 -13.652 -16.712 1.00 87.50 358 GLY A N 1
ATOM 2741 C CA . GLY A 1 358 ? 15.992 -13.770 -16.324 1.00 87.50 358 GLY A CA 1
ATOM 2742 C C . GLY A 1 358 ? 15.446 -12.647 -15.431 1.00 87.50 358 GLY A C 1
ATOM 2743 O O . GLY A 1 358 ? 14.259 -12.683 -15.097 1.00 87.50 358 GLY A O 1
ATOM 2744 N N . ALA A 1 359 ? 16.255 -11.649 -15.057 1.00 92.12 359 ALA A N 1
ATOM 2745 C CA . ALA A 1 359 ? 15.779 -10.473 -14.331 1.00 92.12 359 ALA A CA 1
ATOM 2746 C C . ALA A 1 359 ? 15.168 -9.429 -15.280 1.00 92.12 359 ALA A C 1
ATOM 2748 O O . ALA A 1 359 ? 15.776 -9.038 -16.274 1.00 92.12 359 ALA A O 1
ATOM 2749 N N . TRP A 1 360 ? 13.985 -8.931 -14.926 1.00 93.25 360 TRP A N 1
ATOM 2750 C CA . TRP A 1 360 ? 13.397 -7.734 -15.528 1.00 93.25 360 TRP A CA 1
ATOM 2751 C C . TRP A 1 360 ? 13.904 -6.490 -14.793 1.00 93.25 360 TRP A C 1
ATOM 2753 O O . TRP A 1 360 ? 14.192 -6.566 -13.599 1.00 93.25 360 TRP A O 1
ATOM 2763 N N . LEU A 1 361 ? 13.996 -5.342 -15.463 1.00 92.69 361 LEU A N 1
ATOM 2764 C CA . LEU A 1 361 ? 14.432 -4.081 -14.849 1.00 92.69 361 LEU A CA 1
ATOM 2765 C C . LEU A 1 361 ? 13.260 -3.121 -14.635 1.00 92.69 361 LEU A C 1
ATOM 2767 O O . LEU A 1 361 ? 12.509 -2.834 -15.562 1.00 92.69 361 LEU A O 1
ATOM 2771 N N . ASP A 1 362 ? 13.137 -2.597 -13.420 1.00 91.69 362 ASP A N 1
ATOM 2772 C CA . ASP A 1 362 ? 12.106 -1.643 -13.017 1.00 91.69 362 ASP A CA 1
ATOM 2773 C C . ASP A 1 362 ? 12.626 -0.198 -13.095 1.00 91.69 362 ASP A C 1
ATOM 2775 O O . ASP A 1 362 ? 13.564 0.187 -12.384 1.00 91.69 362 ASP A O 1
ATOM 2779 N N . TYR A 1 363 ? 12.033 0.596 -13.988 1.00 91.94 363 TYR A N 1
ATOM 2780 C CA . TYR A 1 363 ? 12.361 1.996 -14.218 1.00 91.94 363 TYR A CA 1
ATOM 2781 C C . TYR A 1 363 ? 11.396 2.924 -13.493 1.00 91.94 363 TYR A C 1
ATOM 2783 O O . TYR A 1 363 ? 10.185 2.892 -13.718 1.00 91.94 363 TYR A O 1
ATOM 2791 N N . HIS A 1 364 ? 11.950 3.760 -12.616 1.00 89.62 364 HIS A N 1
ATOM 2792 C CA . HIS A 1 364 ? 11.201 4.758 -11.863 1.00 89.62 364 HIS A CA 1
ATOM 2793 C C . HIS A 1 364 ? 11.647 6.150 -12.283 1.00 89.62 364 HIS A C 1
ATOM 2795 O O . HIS A 1 364 ? 12.828 6.482 -12.155 1.00 89.62 364 HIS A O 1
ATOM 2801 N N . VAL A 1 365 ? 10.711 6.973 -12.744 1.00 87.56 365 VAL A N 1
ATOM 2802 C CA . VAL A 1 365 ? 11.016 8.291 -13.301 1.00 87.56 365 VAL A CA 1
ATOM 2803 C C . VAL A 1 365 ? 10.043 9.358 -12.815 1.00 87.56 365 VAL A C 1
ATOM 2805 O O . VAL A 1 365 ? 8.839 9.291 -13.013 1.00 87.56 365 VAL A O 1
ATOM 2808 N N . TYR A 1 366 ? 10.583 10.383 -12.169 1.00 85.25 366 TYR A N 1
ATOM 2809 C CA . TYR A 1 366 ? 9.824 11.537 -11.701 1.00 85.25 366 TYR A CA 1
ATOM 2810 C C . TYR A 1 366 ? 10.540 12.773 -12.205 1.00 85.25 366 TYR A C 1
ATOM 2812 O O . TYR A 1 366 ? 11.702 12.967 -11.849 1.00 85.25 366 TYR A O 1
ATOM 2820 N N . MET A 1 367 ? 9.885 13.538 -13.069 1.00 84.44 367 MET A N 1
ATOM 2821 C CA . MET A 1 367 ? 10.542 14.551 -13.896 1.00 84.44 367 MET A CA 1
ATOM 2822 C C . MET A 1 367 ? 9.635 15.757 -14.166 1.00 84.44 367 MET A C 1
ATOM 2824 O O . MET A 1 367 ? 8.452 15.750 -13.812 1.00 84.44 367 MET A O 1
ATOM 2828 N N . GLN A 1 368 ? 10.208 16.799 -14.766 1.00 83.81 368 GLN A N 1
ATOM 2829 C CA . GLN A 1 368 ? 9.485 17.923 -15.363 1.00 83.81 368 GLN A CA 1
ATOM 2830 C C . GLN A 1 368 ? 8.894 17.550 -16.739 1.00 83.81 368 GLN A C 1
ATOM 2832 O O . GLN A 1 368 ? 9.335 16.571 -17.354 1.00 83.81 368 GLN A O 1
ATOM 2837 N N . PRO A 1 369 ? 7.923 18.322 -17.271 1.00 86.19 369 PRO A N 1
ATOM 2838 C CA . PRO A 1 369 ? 7.315 18.015 -18.565 1.00 86.19 369 PRO A CA 1
ATOM 2839 C C . PRO A 1 369 ? 8.319 17.923 -19.730 1.00 86.19 369 PRO A C 1
ATOM 2841 O O . PRO A 1 369 ? 8.241 17.014 -20.553 1.00 86.19 369 PRO A O 1
ATOM 2844 N N . ASP A 1 370 ? 9.290 18.836 -19.822 1.00 86.69 370 ASP A N 1
ATOM 2845 C CA . ASP A 1 370 ? 10.259 18.856 -20.928 1.00 86.69 370 ASP A CA 1
ATOM 2846 C C . ASP A 1 370 ? 11.217 17.652 -20.894 1.00 86.69 370 ASP A C 1
ATOM 2848 O O . ASP A 1 370 ? 11.627 17.142 -21.938 1.00 86.69 370 ASP A O 1
ATOM 2852 N N . GLU A 1 371 ? 11.554 17.178 -19.697 1.00 88.50 371 GLU A N 1
ATOM 2853 C CA . GLU A 1 371 ? 12.347 15.973 -19.477 1.00 88.50 371 GLU A CA 1
ATOM 2854 C C . GLU A 1 371 ? 11.596 14.715 -19.934 1.00 88.50 371 GLU A C 1
ATOM 2856 O O . GLU A 1 371 ? 12.179 13.891 -20.637 1.00 88.50 371 GLU A O 1
ATOM 2861 N N . PHE A 1 372 ? 10.293 14.601 -19.648 1.00 90.38 372 PHE A N 1
ATOM 2862 C CA . PHE A 1 372 ? 9.470 13.500 -20.167 1.00 90.38 372 PHE A CA 1
ATOM 2863 C C . PHE A 1 372 ? 9.410 13.484 -21.696 1.00 90.38 372 PHE A C 1
ATOM 2865 O O . PHE A 1 372 ? 9.548 12.423 -22.305 1.00 90.38 372 PHE A O 1
ATOM 2872 N N . ILE A 1 373 ? 9.282 14.652 -22.333 1.00 91.06 373 ILE A N 1
ATOM 2873 C CA . ILE A 1 373 ? 9.287 14.758 -23.800 1.00 91.06 373 ILE A CA 1
ATOM 2874 C C . ILE A 1 373 ? 10.616 14.247 -24.379 1.00 91.06 373 ILE A C 1
ATOM 2876 O O . ILE A 1 373 ? 10.624 13.522 -25.375 1.00 91.06 373 ILE A O 1
ATOM 2880 N N . LYS A 1 374 ? 11.750 14.563 -23.738 1.00 93.06 374 LYS A N 1
ATOM 2881 C CA . LYS A 1 374 ? 13.082 14.086 -24.161 1.00 93.06 374 LYS A CA 1
ATOM 2882 C C . LYS A 1 374 ? 13.232 12.562 -24.059 1.00 93.06 374 LYS A C 1
ATOM 2884 O O . LYS A 1 374 ? 14.070 11.996 -24.760 1.00 93.06 374 LYS A O 1
ATOM 2889 N N . LEU A 1 375 ? 12.421 11.891 -23.240 1.00 93.50 375 LEU A N 1
ATOM 2890 C CA . LEU A 1 375 ? 12.437 10.435 -23.087 1.00 93.50 375 LEU A CA 1
ATOM 2891 C C . LEU A 1 375 ? 11.655 9.678 -24.172 1.00 93.50 375 LEU A C 1
ATOM 2893 O O . LEU A 1 375 ? 11.635 8.450 -24.128 1.00 93.50 375 LEU A O 1
ATOM 2897 N N . PHE A 1 376 ? 11.074 10.351 -25.174 1.00 94.88 376 PHE A N 1
ATOM 2898 C CA . PHE A 1 376 ? 10.333 9.692 -26.262 1.00 94.88 376 PHE A CA 1
ATOM 2899 C C . PHE A 1 376 ? 11.105 8.521 -26.905 1.00 94.88 376 PHE A C 1
ATOM 2901 O O . PHE A 1 376 ? 10.568 7.430 -27.068 1.00 94.88 376 PHE A O 1
ATOM 2908 N N . ASN A 1 377 ? 12.394 8.718 -27.201 1.00 94.94 377 ASN A N 1
ATOM 2909 C CA . ASN A 1 377 ? 13.250 7.695 -27.816 1.00 94.94 377 ASN A CA 1
ATOM 2910 C C . ASN A 1 377 ? 14.033 6.846 -26.799 1.00 94.94 377 ASN A C 1
ATOM 2912 O O . ASN A 1 377 ? 14.907 6.078 -27.198 1.00 94.94 377 ASN A O 1
ATOM 2916 N N . PHE A 1 378 ? 13.781 6.984 -25.492 1.00 93.69 378 PHE A N 1
ATOM 2917 C CA . PHE A 1 378 ? 14.583 6.327 -24.455 1.00 93.69 378 PHE A CA 1
ATOM 2918 C C . PHE A 1 378 ? 14.617 4.803 -24.636 1.00 93.69 378 PHE A C 1
ATOM 2920 O O . PHE A 1 378 ? 15.693 4.226 -24.776 1.00 93.69 378 PHE A O 1
ATOM 2927 N N . PHE A 1 379 ? 13.447 4.165 -24.723 1.00 92.62 379 PHE A N 1
ATOM 2928 C CA . PHE A 1 379 ? 13.328 2.705 -24.827 1.00 92.62 379 PHE A CA 1
ATOM 2929 C C . PHE A 1 379 ? 13.836 2.144 -26.156 1.00 92.62 379 PHE A C 1
ATOM 2931 O O . PHE A 1 379 ? 14.338 1.024 -26.194 1.00 92.62 379 PHE A O 1
ATOM 2938 N N . GLY A 1 380 ? 13.799 2.947 -27.225 1.00 92.06 380 GLY A N 1
ATOM 2939 C CA . GLY A 1 380 ? 14.370 2.584 -28.522 1.00 92.06 380 GLY A CA 1
ATOM 2940 C C . GLY A 1 380 ? 15.872 2.285 -28.465 1.00 92.06 380 GLY A C 1
ATOM 2941 O O . GLY A 1 380 ? 16.369 1.522 -29.289 1.00 92.06 380 GLY A O 1
ATOM 2942 N N . ASN A 1 381 ? 16.574 2.843 -27.472 1.00 89.94 381 ASN A N 1
ATOM 2943 C CA . ASN A 1 381 ? 18.021 2.712 -27.290 1.00 89.94 381 ASN A CA 1
ATOM 2944 C C . ASN A 1 381 ? 18.423 1.668 -26.234 1.00 89.94 381 ASN A C 1
ATOM 2946 O O . ASN A 1 381 ? 19.607 1.543 -25.919 1.00 89.94 381 ASN A O 1
ATOM 2950 N N . ILE A 1 382 ? 17.463 0.941 -25.655 1.00 90.00 382 ILE A N 1
ATOM 2951 C CA . ILE A 1 382 ? 17.740 -0.088 -24.651 1.00 90.00 382 ILE A CA 1
ATOM 2952 C C . ILE A 1 382 ? 17.929 -1.453 -25.325 1.00 90.00 382 ILE A C 1
ATOM 2954 O O . ILE A 1 382 ? 17.225 -1.816 -26.267 1.00 90.00 382 ILE A O 1
ATOM 2958 N N . ASP A 1 383 ? 18.892 -2.218 -24.811 1.00 88.38 383 ASP A N 1
ATOM 2959 C CA . ASP A 1 383 ? 19.147 -3.608 -25.192 1.00 88.38 383 ASP A CA 1
ATOM 2960 C C . ASP A 1 383 ? 17.896 -4.483 -24.984 1.00 88.38 383 ASP A C 1
ATOM 2962 O O . ASP A 1 383 ? 17.404 -4.630 -23.863 1.00 88.38 383 ASP A O 1
ATOM 2966 N N . ARG A 1 384 ? 17.410 -5.101 -26.070 1.00 89.88 384 ARG A N 1
ATOM 2967 C CA . ARG A 1 384 ? 16.194 -5.935 -26.089 1.00 89.88 384 ARG A CA 1
ATOM 2968 C C . ARG A 1 384 ? 16.299 -7.211 -25.262 1.00 89.88 384 ARG A C 1
ATOM 2970 O O . ARG A 1 384 ? 15.272 -7.786 -24.919 1.00 89.88 384 ARG A O 1
ATOM 2977 N N . SER A 1 385 ? 17.506 -7.630 -24.881 1.00 87.31 385 SER A N 1
ATOM 2978 C CA . SER A 1 385 ? 17.703 -8.750 -23.952 1.00 87.31 385 SER A CA 1
ATOM 2979 C C . SER A 1 385 ? 17.318 -8.420 -22.502 1.00 87.31 385 SER A C 1
ATOM 2981 O O . SER A 1 385 ? 17.291 -9.313 -21.655 1.00 87.31 385 SER A O 1
ATOM 2983 N N . ARG A 1 386 ? 17.010 -7.150 -22.199 1.00 86.00 386 ARG A N 1
ATOM 2984 C CA . ARG A 1 386 ? 16.714 -6.659 -20.849 1.00 86.00 386 ARG A CA 1
ATOM 2985 C C . ARG A 1 386 ? 15.249 -6.238 -20.739 1.00 86.00 386 ARG A C 1
ATOM 2987 O O . ARG A 1 386 ? 14.973 -5.044 -20.824 1.00 86.00 386 ARG A O 1
ATOM 2994 N N . PRO A 1 387 ? 14.304 -7.171 -20.540 1.00 90.19 387 PRO A N 1
ATOM 2995 C CA . PRO A 1 387 ? 12.895 -6.816 -20.437 1.00 90.19 387 PRO A CA 1
ATOM 2996 C C . PRO A 1 387 ? 12.662 -5.835 -19.285 1.00 90.19 387 PRO A C 1
ATOM 2998 O O . PRO A 1 387 ? 13.302 -5.914 -18.230 1.00 90.19 387 PRO A O 1
ATOM 3001 N N . MET A 1 388 ? 11.747 -4.893 -19.495 1.00 90.00 388 MET A N 1
ATOM 3002 C CA . MET A 1 388 ? 11.545 -3.771 -18.588 1.00 90.00 388 MET A CA 1
ATOM 3003 C C . MET A 1 388 ? 10.103 -3.636 -18.121 1.00 90.00 388 MET A C 1
ATOM 3005 O O . MET A 1 388 ? 9.135 -4.049 -18.760 1.00 90.00 388 MET A O 1
ATOM 3009 N N . VAL A 1 389 ? 9.990 -2.975 -16.982 1.00 90.31 389 VAL A N 1
ATOM 3010 C CA . VAL A 1 389 ? 8.765 -2.471 -16.378 1.00 90.31 389 VAL A CA 1
ATOM 3011 C C . VAL A 1 389 ? 9.028 -1.008 -16.048 1.00 90.31 389 VAL A C 1
ATOM 3013 O O . VAL A 1 389 ? 10.087 -0.672 -15.527 1.00 90.31 389 VAL A O 1
ATOM 3016 N N . VAL A 1 390 ? 8.078 -0.125 -16.333 1.00 91.38 390 VAL A N 1
ATOM 3017 C CA . VAL A 1 390 ? 8.094 1.244 -15.809 1.00 91.38 390 VAL A CA 1
ATOM 3018 C C . VAL A 1 390 ? 7.227 1.258 -14.564 1.00 91.38 390 VAL A C 1
ATOM 3020 O O . VAL A 1 390 ? 6.037 1.559 -14.616 1.00 91.38 390 VAL A O 1
ATOM 3023 N N . GLY A 1 391 ? 7.791 0.830 -13.437 1.00 87.06 391 GLY A N 1
ATOM 3024 C CA . GLY A 1 391 ? 7.017 0.606 -12.227 1.00 87.06 391 GLY A CA 1
ATOM 3025 C C . GLY A 1 391 ? 6.578 1.884 -11.539 1.00 87.06 391 GLY A C 1
ATOM 3026 O O . GLY A 1 391 ? 5.675 1.787 -10.717 1.00 87.06 391 GLY A O 1
ATOM 3027 N N . GLU A 1 392 ? 7.179 3.041 -11.836 1.00 86.81 392 GLU A N 1
ATOM 3028 C CA . GLU A 1 392 ? 6.739 4.351 -11.342 1.00 86.81 392 GLU A CA 1
ATOM 3029 C C . GLU A 1 392 ? 7.027 5.449 -12.371 1.00 86.81 392 GLU A C 1
ATOM 3031 O O . GLU A 1 392 ? 8.183 5.643 -12.749 1.00 86.81 392 GLU A O 1
ATOM 3036 N N . TYR A 1 393 ? 6.018 6.222 -12.770 1.00 88.44 393 TYR A N 1
ATOM 3037 C CA . TYR A 1 393 ? 6.244 7.491 -13.458 1.00 88.44 393 TYR A CA 1
ATOM 3038 C C . TYR A 1 393 ? 5.251 8.580 -13.048 1.00 88.44 393 TYR A C 1
ATOM 3040 O O . TYR A 1 393 ? 4.083 8.287 -12.806 1.00 88.44 393 TYR A O 1
ATOM 3048 N N . ALA A 1 394 ? 5.717 9.828 -12.972 1.00 86.00 394 ALA A N 1
ATOM 3049 C CA . ALA A 1 394 ? 4.853 11.009 -12.920 1.00 86.00 394 ALA A CA 1
ATOM 3050 C C . ALA A 1 394 ? 5.619 12.298 -13.224 1.00 86.00 394 ALA A C 1
ATOM 3052 O O . ALA A 1 394 ? 6.765 12.485 -12.800 1.00 86.00 394 ALA A O 1
ATOM 3053 N N . CYS A 1 395 ? 4.938 13.224 -13.883 1.00 86.31 395 CYS A N 1
ATOM 3054 C CA . CYS A 1 395 ? 5.309 14.619 -13.970 1.00 86.31 395 CYS A CA 1
ATOM 3055 C C . CYS A 1 395 ? 5.002 15.300 -12.639 1.00 86.31 395 CYS A C 1
ATOM 3057 O O . CYS A 1 395 ? 3.849 15.470 -12.252 1.00 86.31 395 CYS A O 1
ATOM 3059 N N . VAL A 1 396 ? 6.049 15.687 -11.915 1.00 77.62 396 VAL A N 1
ATOM 3060 C CA . VAL A 1 396 ? 5.921 16.147 -10.521 1.00 77.62 396 VAL A CA 1
ATOM 3061 C C . VAL A 1 396 ? 5.992 17.663 -10.355 1.00 77.62 396 VAL A C 1
ATOM 3063 O O . VAL A 1 396 ? 5.918 18.173 -9.237 1.00 77.62 396 VAL A O 1
ATOM 3066 N N . GLN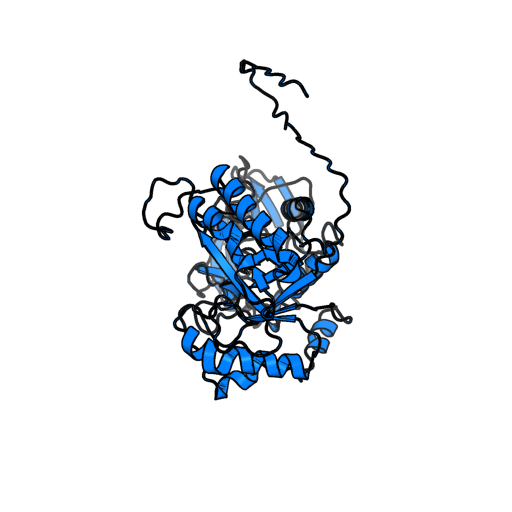 A 1 397 ? 6.123 18.393 -11.465 1.00 71.62 397 GLN A N 1
ATOM 3067 C CA . GLN A 1 397 ? 6.244 19.851 -11.505 1.00 71.62 397 GLN A CA 1
ATOM 3068 C C . GLN A 1 397 ? 5.453 20.429 -12.688 1.00 71.62 397 GLN A C 1
ATOM 3070 O O . GLN A 1 397 ? 5.331 19.788 -13.729 1.00 71.62 397 GLN A O 1
ATOM 3075 N N . GLY A 1 398 ? 4.861 21.613 -12.495 1.00 59.09 398 GLY A N 1
ATOM 3076 C CA . GLY A 1 398 ? 3.777 22.124 -13.340 1.00 59.09 398 GLY A CA 1
ATOM 3077 C C . GLY A 1 398 ? 4.148 23.084 -14.475 1.00 59.09 398 GLY A C 1
ATOM 3078 O O . GLY A 1 398 ? 3.290 23.275 -15.330 1.00 59.09 398 GLY A O 1
ATOM 3079 N N . ASP A 1 399 ? 5.350 23.682 -14.521 1.00 59.62 399 ASP A N 1
ATOM 3080 C CA . ASP A 1 399 ? 5.696 24.666 -15.571 1.00 59.62 399 ASP A CA 1
ATOM 3081 C C . ASP A 1 399 ? 7.230 24.820 -15.813 1.00 59.62 399 ASP A C 1
ATOM 3083 O O . ASP A 1 399 ? 8.006 24.655 -14.866 1.00 59.62 399 ASP A O 1
ATOM 3087 N N . PRO A 1 400 ? 7.690 25.161 -17.045 1.00 50.69 400 PRO A N 1
ATOM 3088 C CA . PRO A 1 400 ? 9.055 24.991 -17.562 1.00 50.69 400 PRO A CA 1
ATOM 3089 C C . PRO A 1 400 ? 10.061 26.114 -17.244 1.00 50.69 400 PRO A C 1
ATOM 3091 O O . PRO A 1 400 ? 11.132 26.175 -17.853 1.00 50.69 400 PRO A O 1
ATOM 3094 N N . LEU A 1 401 ? 9.755 27.028 -16.318 1.00 47.06 401 LEU A N 1
ATOM 3095 C CA . LEU A 1 401 ? 10.624 28.181 -16.024 1.00 47.06 401 LEU A CA 1
ATOM 3096 C C . LEU A 1 401 ? 11.587 27.977 -14.848 1.00 47.06 401 LEU A C 1
ATOM 3098 O O . LEU A 1 401 ? 12.433 28.838 -14.601 1.00 47.06 401 LEU A O 1
ATOM 3102 N N . GLN A 1 402 ? 11.544 26.830 -14.168 1.00 50.47 402 GLN A N 1
ATOM 3103 C CA . GLN A 1 402 ? 12.603 26.453 -13.233 1.00 50.47 402 GLN A CA 1
ATOM 3104 C C . GLN A 1 402 ? 13.683 25.634 -13.943 1.00 50.47 402 GLN A C 1
ATOM 3106 O O . GLN A 1 402 ? 13.660 24.406 -13.965 1.00 50.47 402 GLN A O 1
ATOM 3111 N N . ARG A 1 403 ? 14.670 26.333 -14.519 1.00 47.41 403 ARG A N 1
ATOM 3112 C CA . ARG A 1 403 ? 15.931 25.702 -14.932 1.00 47.41 403 ARG A CA 1
ATOM 3113 C C . ARG A 1 403 ? 16.599 25.099 -13.691 1.00 47.41 403 ARG A C 1
ATOM 3115 O O . ARG A 1 403 ? 17.021 25.853 -12.820 1.00 47.41 403 ARG A O 1
ATOM 3122 N N . GLY A 1 404 ? 16.717 23.772 -13.622 1.00 50.78 404 GLY A N 1
ATOM 3123 C CA . GLY A 1 404 ? 17.412 23.117 -12.503 1.00 50.78 404 GLY A CA 1
ATOM 3124 C C . GLY A 1 404 ? 17.130 21.632 -12.250 1.00 50.78 404 GLY A C 1
ATOM 3125 O O . GLY A 1 404 ? 17.730 21.081 -11.331 1.00 50.78 404 GLY A O 1
ATOM 3126 N N . GLY A 1 405 ? 16.277 20.969 -13.041 1.00 56.22 405 GLY A N 1
ATOM 3127 C CA . GLY A 1 405 ? 15.810 19.611 -12.731 1.00 56.22 405 GLY A CA 1
ATOM 3128 C C . GLY A 1 405 ? 14.768 19.611 -11.606 1.00 56.22 405 GLY A C 1
ATOM 3129 O O . GLY A 1 405 ? 14.311 20.667 -11.168 1.00 56.22 405 GLY A O 1
ATOM 3130 N N . VAL A 1 406 ? 14.368 18.427 -11.136 1.00 56.50 406 VAL A N 1
ATOM 3131 C CA . VAL A 1 406 ? 13.311 18.296 -10.119 1.00 56.50 406 VAL A CA 1
ATOM 3132 C C . VAL A 1 406 ? 13.721 18.924 -8.782 1.00 56.50 406 VAL A C 1
ATOM 3134 O O . VAL A 1 406 ? 14.495 18.341 -8.020 1.00 56.50 406 VAL A O 1
ATOM 3137 N N . ASP A 1 407 ? 13.119 20.065 -8.451 1.00 59.66 407 ASP A N 1
ATOM 3138 C CA . ASP A 1 407 ? 13.044 20.576 -7.076 1.00 59.66 407 ASP A CA 1
ATOM 3139 C C . ASP A 1 407 ? 12.160 19.647 -6.218 1.00 59.66 407 ASP A C 1
ATOM 3141 O O . ASP A 1 407 ? 10.927 19.641 -6.290 1.00 59.66 407 ASP A O 1
ATOM 3145 N N . ARG A 1 408 ? 12.823 18.820 -5.403 1.00 55.94 408 ARG A N 1
ATOM 3146 C CA .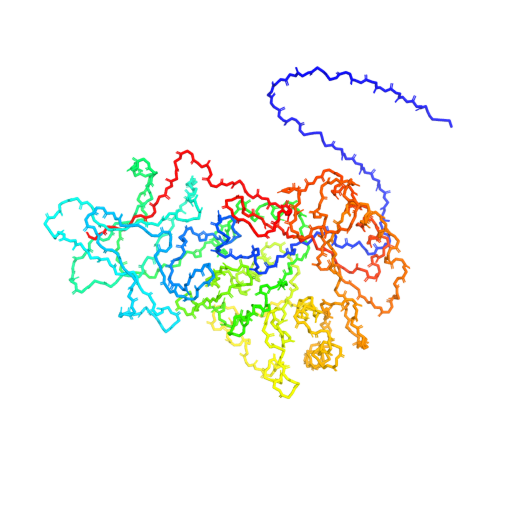 ARG A 1 408 ? 12.193 17.855 -4.486 1.00 55.94 408 ARG A CA 1
ATOM 3147 C C . ARG A 1 408 ? 11.623 18.501 -3.217 1.00 55.94 408 ARG A C 1
ATOM 3149 O O . ARG A 1 408 ? 10.963 17.802 -2.452 1.00 55.94 408 ARG A O 1
ATOM 3156 N N . VAL A 1 409 ? 11.890 19.786 -2.981 1.00 51.25 409 VAL A N 1
ATOM 3157 C CA . VAL A 1 409 ? 11.409 20.565 -1.829 1.00 51.25 409 VAL A CA 1
ATOM 3158 C C . VAL A 1 409 ? 10.146 21.346 -2.206 1.00 51.25 409 VAL A C 1
ATOM 3160 O O . VAL A 1 409 ? 9.209 21.402 -1.412 1.00 51.25 409 VAL A O 1
ATOM 3163 N N . ALA A 1 410 ? 10.066 21.859 -3.436 1.00 50.78 410 ALA A N 1
ATOM 3164 C CA . ALA A 1 410 ? 8.883 22.514 -3.994 1.00 50.78 410 ALA A CA 1
ATOM 3165 C C . ALA A 1 410 ? 8.203 21.638 -5.064 1.00 50.78 410 ALA A C 1
ATOM 3167 O O . ALA A 1 410 ? 8.239 21.935 -6.261 1.00 50.78 410 ALA A O 1
ATOM 3168 N N . LEU A 1 411 ? 7.551 20.543 -4.646 1.00 54.97 411 LEU A N 1
ATOM 3169 C CA . LEU A 1 411 ? 6.676 19.753 -5.527 1.00 54.97 411 LEU A CA 1
ATOM 3170 C C . LEU A 1 411 ? 5.427 20.584 -5.887 1.00 54.97 411 LEU A C 1
ATOM 3172 O O . LEU A 1 411 ? 4.380 20.488 -5.247 1.00 54.97 411 LEU A O 1
ATOM 3176 N N . ASN A 1 412 ? 5.579 21.449 -6.891 1.00 50.72 412 ASN A N 1
ATOM 3177 C CA . ASN A 1 412 ? 4.774 22.657 -7.086 1.00 50.72 412 ASN A CA 1
ATOM 3178 C C . ASN A 1 412 ? 3.468 22.463 -7.870 1.00 50.72 412 ASN A C 1
ATOM 3180 O O . ASN A 1 412 ? 2.787 23.440 -8.164 1.00 50.72 412 ASN A O 1
ATOM 3184 N N . ALA A 1 413 ? 3.125 21.238 -8.270 1.00 51.69 413 ALA A N 1
ATOM 3185 C CA . ALA A 1 413 ? 1.959 21.039 -9.126 1.00 51.69 413 ALA A CA 1
ATOM 3186 C C . ALA A 1 413 ? 0.641 20.989 -8.330 1.00 51.69 413 ALA A C 1
ATOM 3188 O O . ALA A 1 413 ? -0.375 21.469 -8.823 1.00 51.69 413 ALA A O 1
ATOM 3189 N N . GLY A 1 414 ? 0.639 20.445 -7.104 1.00 62.03 414 GLY A N 1
ATOM 3190 C CA . GLY A 1 414 ? -0.568 20.264 -6.272 1.00 62.03 414 GLY A CA 1
ATOM 3191 C C . GLY A 1 414 ? -1.591 19.256 -6.828 1.00 62.03 414 GLY A C 1
ATOM 3192 O O . GLY A 1 414 ? -2.231 18.556 -6.051 1.00 62.03 414 GLY A O 1
ATOM 3193 N N . PHE A 1 415 ? -1.706 19.180 -8.157 1.00 73.25 415 PHE A N 1
ATOM 3194 C CA . PHE A 1 415 ? -2.502 18.290 -8.995 1.00 73.25 415 PHE A CA 1
ATOM 3195 C C . PHE A 1 415 ? -1.809 18.135 -10.367 1.00 73.25 415 PHE A C 1
ATOM 3197 O O . PHE A 1 415 ? -1.014 19.001 -10.743 1.00 73.25 415 PHE A O 1
ATOM 3204 N N . PRO A 1 416 ? -2.107 17.083 -11.153 1.00 78.56 416 PRO A N 1
ATOM 3205 C CA . PRO A 1 416 ? -1.635 16.987 -12.535 1.00 78.56 416 PRO A CA 1
ATOM 3206 C C . PRO A 1 416 ? -2.055 18.203 -13.381 1.00 78.56 416 PRO A C 1
ATOM 3208 O O . PRO A 1 416 ? -3.207 18.637 -13.332 1.00 78.56 416 PRO A O 1
ATOM 3211 N N . THR A 1 417 ? -1.133 18.746 -14.182 1.00 82.19 417 THR A N 1
ATOM 3212 C CA . THR A 1 417 ? -1.405 19.847 -15.123 1.00 82.19 417 THR A CA 1
ATOM 3213 C C . THR A 1 417 ? -1.610 19.316 -16.541 1.00 82.19 417 THR A C 1
ATOM 3215 O O . THR A 1 417 ? -1.151 18.226 -16.877 1.00 82.19 417 THR A O 1
ATOM 3218 N N . VAL A 1 418 ? -2.254 20.102 -17.415 1.00 86.31 418 VAL A N 1
ATOM 3219 C CA . VAL A 1 418 ? -2.434 19.723 -18.833 1.00 86.31 418 VAL A CA 1
ATOM 3220 C C . VAL A 1 418 ? -1.086 19.490 -19.524 1.00 86.31 418 VAL A C 1
ATOM 3222 O O . VAL A 1 418 ? -0.940 18.517 -20.258 1.00 86.31 418 VAL A O 1
ATOM 3225 N N . ILE A 1 419 ? -0.087 20.343 -19.264 1.00 85.75 419 ILE A N 1
ATOM 3226 C CA . ILE A 1 419 ? 1.259 20.185 -19.835 1.00 85.75 419 ILE A CA 1
ATOM 3227 C C . ILE A 1 419 ? 1.969 18.934 -19.299 1.00 85.75 419 ILE A C 1
ATOM 3229 O O . ILE A 1 419 ? 2.605 18.227 -20.077 1.00 85.75 419 ILE A O 1
ATOM 3233 N N . GLY A 1 420 ? 1.815 18.618 -18.008 1.00 86.44 420 GLY A N 1
ATOM 3234 C CA . GLY A 1 420 ? 2.357 17.394 -17.416 1.00 86.44 420 GLY A CA 1
ATOM 3235 C C . GLY A 1 420 ? 1.728 16.140 -18.019 1.00 86.44 420 GLY A C 1
ATOM 3236 O O . GLY A 1 420 ? 2.449 15.267 -18.490 1.00 86.44 420 GLY A O 1
ATOM 3237 N N . ALA A 1 421 ? 0.396 16.102 -18.114 1.00 88.56 421 ALA A N 1
ATOM 3238 C CA . ALA A 1 421 ? -0.330 14.990 -18.725 1.00 88.56 421 ALA A CA 1
ATOM 3239 C C . ALA A 1 421 ? 0.032 14.801 -20.211 1.00 88.56 421 ALA A C 1
ATOM 3241 O O . ALA A 1 421 ? 0.207 13.675 -20.674 1.00 88.56 421 ALA A O 1
ATOM 3242 N N . ALA A 1 422 ? 0.194 15.894 -20.965 1.00 91.06 422 ALA A N 1
ATOM 3243 C CA . ALA A 1 422 ? 0.634 15.829 -22.358 1.00 91.06 422 ALA A CA 1
ATOM 3244 C C . ALA A 1 422 ? 2.070 15.287 -22.489 1.00 91.06 422 ALA A C 1
ATOM 3246 O O . ALA A 1 422 ? 2.343 14.476 -23.372 1.00 91.06 422 ALA A O 1
ATOM 3247 N N . ALA A 1 423 ? 2.984 15.693 -21.605 1.00 91.44 423 ALA A N 1
ATOM 3248 C CA . ALA A 1 423 ? 4.357 15.196 -21.597 1.00 91.44 423 ALA A CA 1
ATOM 3249 C C . ALA A 1 423 ? 4.449 13.712 -21.204 1.00 91.44 423 ALA A C 1
ATOM 3251 O O . ALA A 1 423 ? 5.167 12.941 -21.841 1.00 91.44 423 ALA A O 1
ATOM 3252 N N . GLU A 1 424 ? 3.681 13.290 -20.200 1.00 91.38 424 GLU A N 1
ATOM 3253 C CA . GLU A 1 424 ? 3.537 11.882 -19.823 1.00 91.38 424 GLU A CA 1
ATOM 3254 C C . GLU A 1 424 ? 2.977 11.051 -20.981 1.00 91.38 424 GLU A C 1
ATOM 3256 O O . GLU A 1 424 ? 3.477 9.959 -21.240 1.00 91.38 424 GLU A O 1
ATOM 3261 N N . ALA A 1 425 ? 2.006 11.579 -21.735 1.00 92.56 425 ALA A N 1
ATOM 3262 C CA . ALA A 1 425 ? 1.486 10.916 -22.926 1.00 92.56 425 ALA A CA 1
ATOM 3263 C C . ALA A 1 425 ? 2.567 10.731 -24.008 1.00 92.56 425 ALA A C 1
ATOM 3265 O O . ALA A 1 425 ? 2.646 9.662 -24.607 1.00 92.56 425 ALA A O 1
ATOM 3266 N N . VAL A 1 426 ? 3.453 11.714 -24.226 1.00 94.25 426 VAL A N 1
ATOM 3267 C CA . VAL A 1 426 ? 4.604 11.564 -25.142 1.00 94.25 426 VAL A CA 1
ATOM 3268 C C . VAL A 1 426 ? 5.523 10.427 -24.688 1.00 94.25 426 VAL A C 1
ATOM 3270 O O . VAL A 1 426 ? 5.921 9.590 -25.499 1.00 94.25 426 VAL A O 1
ATOM 3273 N N . PHE A 1 427 ? 5.821 10.351 -23.392 1.00 93.44 427 PHE A N 1
ATOM 3274 C CA . PHE A 1 427 ? 6.601 9.251 -22.827 1.00 93.44 427 PHE A CA 1
ATOM 3275 C C . PHE A 1 427 ? 5.891 7.894 -22.974 1.00 93.44 427 PHE A C 1
ATOM 3277 O O . PHE A 1 427 ? 6.531 6.902 -23.321 1.00 93.44 427 PHE A O 1
ATOM 3284 N N . MET A 1 428 ? 4.567 7.852 -22.794 1.00 91.94 428 MET A N 1
ATOM 3285 C CA . MET A 1 428 ? 3.749 6.656 -23.015 1.00 91.94 428 MET A CA 1
ATOM 3286 C C . MET A 1 428 ? 3.746 6.198 -24.472 1.00 91.94 428 MET A C 1
ATOM 3288 O O . MET A 1 428 ? 3.868 5.003 -24.707 1.00 91.94 428 MET A O 1
ATOM 3292 N N . ILE A 1 429 ? 3.710 7.105 -25.452 1.00 91.81 429 ILE A N 1
ATOM 3293 C CA . ILE A 1 429 ? 3.856 6.734 -26.871 1.00 91.81 429 ILE A CA 1
ATOM 3294 C C . ILE A 1 429 ? 5.239 6.111 -27.120 1.00 91.81 429 ILE A C 1
ATOM 3296 O O . ILE A 1 429 ? 5.353 5.108 -27.824 1.00 91.81 429 ILE A O 1
ATOM 3300 N N . GLY A 1 430 ? 6.288 6.662 -26.501 1.00 91.75 430 GLY A N 1
ATOM 3301 C CA . GLY A 1 430 ? 7.628 6.072 -26.526 1.00 91.75 430 GLY A CA 1
ATOM 3302 C C . GLY A 1 430 ? 7.660 4.659 -25.934 1.00 91.75 430 GLY A C 1
ATOM 3303 O O . GLY A 1 430 ? 8.304 3.776 -26.494 1.00 91.75 430 GLY A O 1
ATOM 3304 N N . MET A 1 431 ? 6.931 4.412 -24.840 1.00 91.94 431 MET A N 1
ATOM 3305 C CA . MET A 1 431 ? 6.740 3.058 -24.306 1.00 91.94 431 MET A CA 1
ATOM 3306 C C . MET A 1 431 ? 5.991 2.167 -25.303 1.00 91.94 431 MET A C 1
ATOM 3308 O O . MET A 1 431 ? 6.458 1.069 -25.578 1.00 91.94 431 MET A O 1
ATOM 3312 N N . GLU A 1 432 ? 4.881 2.640 -25.881 1.00 87.81 432 GLU A N 1
ATOM 3313 C CA . GLU A 1 432 ? 3.995 1.861 -26.765 1.00 87.81 432 GLU A CA 1
ATOM 3314 C C . GLU A 1 432 ? 4.722 1.370 -28.011 1.00 87.81 432 GLU A C 1
ATOM 3316 O O . GLU A 1 432 ? 4.634 0.196 -28.368 1.00 87.81 432 GLU A O 1
ATOM 3321 N N . GLY A 1 433 ? 5.522 2.246 -28.622 1.00 89.69 433 GLY A N 1
ATOM 3322 C CA . GLY A 1 433 ? 6.380 1.890 -29.751 1.00 89.69 433 GLY A CA 1
ATOM 3323 C C . GLY A 1 433 ? 7.472 0.867 -29.412 1.00 89.69 433 GLY A C 1
ATOM 3324 O O . GLY A 1 433 ? 8.149 0.389 -30.316 1.00 89.69 433 GLY A O 1
ATOM 3325 N N . ASN A 1 434 ? 7.651 0.535 -28.131 1.00 93.19 434 ASN A N 1
ATOM 3326 C CA . ASN A 1 434 ? 8.635 -0.408 -27.605 1.00 93.19 434 ASN A CA 1
ATOM 3327 C C . ASN A 1 434 ? 7.977 -1.473 -26.696 1.00 93.19 434 ASN A C 1
ATOM 3329 O O . ASN A 1 434 ? 8.585 -1.925 -25.721 1.00 93.19 434 ASN A O 1
ATOM 3333 N N . ALA A 1 435 ? 6.733 -1.868 -27.000 1.00 87.81 435 ALA A N 1
ATOM 3334 C CA . ALA A 1 435 ? 5.956 -2.869 -26.250 1.00 87.81 435 ALA A CA 1
ATOM 3335 C C . ALA A 1 435 ? 6.579 -4.272 -26.208 1.00 87.81 435 ALA A C 1
ATOM 3337 O O . ALA A 1 435 ? 6.256 -5.074 -25.336 1.00 87.81 435 ALA A O 1
ATOM 3338 N N . ASP A 1 436 ? 7.480 -4.570 -27.142 1.00 87.12 436 ASP A N 1
ATOM 3339 C CA . ASP A 1 436 ? 8.308 -5.775 -27.142 1.00 87.12 436 ASP A CA 1
ATOM 3340 C C . ASP A 1 436 ? 9.292 -5.813 -25.957 1.00 87.12 436 ASP A C 1
ATOM 3342 O O . ASP A 1 436 ? 9.648 -6.892 -25.485 1.00 87.12 436 ASP A O 1
ATOM 3346 N N . LEU A 1 437 ? 9.705 -4.640 -25.461 1.00 90.62 437 LEU A N 1
ATOM 3347 C CA . LEU A 1 437 ? 10.642 -4.465 -24.350 1.00 90.62 437 LEU A CA 1
ATOM 3348 C C . LEU A 1 437 ? 9.930 -4.120 -23.035 1.00 90.62 437 LEU A C 1
ATOM 3350 O O . LEU A 1 437 ? 10.249 -4.683 -21.984 1.00 90.62 437 LEU A O 1
ATOM 3354 N N . VAL A 1 438 ? 9.017 -3.146 -23.075 1.00 90.06 438 VAL A N 1
ATOM 3355 C CA . VAL A 1 438 ? 8.335 -2.605 -21.893 1.00 90.06 438 VAL A CA 1
ATOM 3356 C C . VAL A 1 438 ? 7.024 -3.352 -21.699 1.00 90.06 438 VAL A C 1
ATOM 3358 O O . VAL A 1 438 ? 6.037 -3.078 -22.371 1.00 90.06 438 VAL A O 1
ATOM 3361 N N . GLY A 1 439 ? 6.992 -4.298 -20.760 1.00 83.88 439 GLY A N 1
ATOM 3362 C CA . GLY A 1 439 ? 5.806 -5.140 -20.570 1.00 83.88 439 GLY A CA 1
ATOM 3363 C C . GLY A 1 439 ? 4.690 -4.482 -19.759 1.00 83.88 439 GLY A C 1
ATOM 3364 O O . GLY A 1 439 ? 3.546 -4.929 -19.813 1.00 83.88 439 GLY A O 1
ATOM 3365 N N . THR A 1 440 ? 5.008 -3.456 -18.965 1.00 84.56 440 THR A N 1
ATOM 3366 C CA . THR A 1 440 ? 4.035 -2.810 -18.080 1.00 84.56 440 THR A CA 1
ATOM 3367 C C . THR A 1 440 ? 4.498 -1.428 -17.605 1.00 84.56 440 THR A C 1
ATOM 3369 O O . THR A 1 440 ? 5.702 -1.206 -17.459 1.00 84.56 440 THR A O 1
ATOM 3372 N N . ALA A 1 441 ? 3.561 -0.504 -17.361 1.00 87.31 441 ALA A N 1
ATOM 3373 C CA . ALA A 1 441 ? 3.841 0.877 -16.959 1.00 87.31 441 ALA A CA 1
ATOM 3374 C C . ALA A 1 441 ? 2.830 1.409 -15.937 1.00 87.31 441 ALA A C 1
ATOM 3376 O O . ALA A 1 441 ? 1.634 1.143 -16.053 1.00 87.31 441 ALA A O 1
ATOM 3377 N N . ALA A 1 442 ? 3.308 2.171 -14.950 1.00 85.50 442 ALA A N 1
ATOM 3378 C CA . ALA A 1 442 ? 2.554 2.469 -13.742 1.00 85.50 442 ALA A CA 1
ATOM 3379 C C . ALA A 1 442 ? 2.716 3.918 -13.241 1.00 85.50 442 ALA A C 1
ATOM 3381 O O . ALA A 1 442 ? 3.801 4.322 -12.819 1.00 85.50 442 ALA A O 1
ATOM 3382 N N . TYR A 1 443 ? 1.620 4.687 -13.242 1.00 82.44 443 TYR A N 1
ATOM 3383 C CA . TYR A 1 443 ? 1.606 6.059 -12.725 1.00 82.44 443 TYR A CA 1
ATOM 3384 C C . TYR A 1 443 ? 1.758 6.091 -11.203 1.00 82.44 443 TYR A C 1
ATOM 3386 O O . TYR A 1 443 ? 1.104 5.321 -10.500 1.00 82.44 443 TYR A O 1
ATOM 3394 N N . ALA A 1 444 ? 2.568 7.007 -10.676 1.00 78.25 444 ALA A N 1
ATOM 3395 C CA . ALA A 1 444 ? 2.901 7.049 -9.259 1.00 78.25 444 ALA A CA 1
ATOM 3396 C C . ALA A 1 444 ? 2.905 8.473 -8.681 1.00 78.25 444 ALA A C 1
ATOM 3398 O O . ALA A 1 444 ? 3.649 9.309 -9.180 1.00 78.25 444 ALA A O 1
ATOM 3399 N N . PRO A 1 445 ? 2.220 8.757 -7.559 1.00 75.88 445 PRO A N 1
ATOM 3400 C CA . PRO A 1 445 ? 1.274 7.924 -6.825 1.00 75.88 445 PRO A CA 1
ATOM 3401 C C . PRO A 1 445 ? -0.146 7.894 -7.427 1.00 75.88 445 PRO A C 1
ATOM 3403 O O . PRO A 1 445 ? -0.573 8.832 -8.087 1.00 75.88 445 PRO A O 1
ATOM 3406 N N . LEU A 1 446 ? -0.916 6.837 -7.149 1.00 75.94 446 LEU A N 1
ATOM 3407 C CA . LEU A 1 446 ? -2.290 6.693 -7.640 1.00 75.94 446 LEU A CA 1
ATOM 3408 C C . LEU A 1 446 ? -3.307 7.544 -6.860 1.00 75.94 446 LEU A C 1
ATOM 3410 O O . LEU A 1 446 ? -4.146 8.206 -7.466 1.00 75.94 446 LEU A O 1
ATOM 3414 N N . LEU A 1 447 ? -3.248 7.512 -5.525 1.00 74.88 447 LEU A N 1
ATOM 3415 C CA . LEU A 1 447 ? -4.225 8.156 -4.635 1.00 74.88 447 LEU A CA 1
ATOM 3416 C C . LEU A 1 447 ? -3.579 9.221 -3.744 1.00 74.88 447 LEU A C 1
ATOM 3418 O O . LEU A 1 447 ? -2.462 9.028 -3.258 1.00 74.88 447 LEU A O 1
ATOM 3422 N N . GLN A 1 448 ? -4.319 10.297 -3.466 1.00 73.06 448 GLN A N 1
ATOM 3423 C CA . GLN A 1 448 ? -3.919 11.360 -2.538 1.00 73.06 448 GLN A CA 1
ATOM 3424 C C . GLN A 1 448 ? -5.082 11.833 -1.668 1.00 73.06 448 GLN A C 1
ATOM 3426 O O . GLN A 1 448 ? -6.144 12.202 -2.156 1.00 73.06 448 GLN A O 1
ATOM 3431 N N . SER A 1 449 ? -4.840 11.913 -0.364 1.00 70.94 449 SER A N 1
ATOM 3432 C CA . SER A 1 449 ? -5.723 12.619 0.561 1.00 70.94 449 SER A CA 1
ATOM 3433 C C . SER A 1 449 ? -5.552 14.133 0.447 1.00 70.94 449 SER A C 1
ATOM 3435 O O . SER A 1 449 ? -4.433 14.629 0.585 1.00 70.94 449 SER A O 1
ATOM 3437 N N . LEU A 1 450 ? -6.644 14.879 0.266 1.00 68.88 450 LEU A N 1
ATOM 3438 C CA . LEU A 1 450 ? -6.586 16.345 0.239 1.00 68.88 450 LEU A CA 1
ATOM 3439 C C . LEU A 1 450 ? -6.454 16.985 1.622 1.00 68.88 450 LEU A C 1
ATOM 3441 O O . LEU A 1 450 ? -5.884 18.067 1.726 1.00 68.88 450 LEU A O 1
ATOM 3445 N N . ASP A 1 451 ? -6.890 16.310 2.683 1.00 60.72 451 ASP A N 1
ATOM 3446 C CA . ASP A 1 451 ? -6.764 16.830 4.048 1.00 60.72 451 ASP A CA 1
ATOM 3447 C C . ASP A 1 451 ? -5.377 16.525 4.671 1.00 60.72 451 ASP A C 1
ATOM 3449 O O . ASP A 1 451 ? -5.117 16.840 5.832 1.00 60.72 451 ASP A O 1
ATOM 3453 N N . GLY A 1 452 ? -4.473 15.868 3.927 1.00 59.31 452 GLY A N 1
ATOM 3454 C CA . GLY A 1 452 ? -3.107 15.591 4.371 1.00 59.31 452 GLY A CA 1
ATOM 3455 C C . GLY A 1 452 ? -2.343 14.616 3.474 1.00 59.31 452 GLY A C 1
ATOM 3456 O O . GLY A 1 452 ? -2.603 13.413 3.493 1.00 59.31 452 GLY A O 1
ATOM 3457 N N . TYR A 1 453 ? -1.341 15.126 2.755 1.00 60.31 453 TYR A N 1
ATOM 3458 C CA . TYR A 1 453 ? -0.521 14.383 1.794 1.00 60.31 453 TYR A CA 1
ATOM 3459 C C . TYR A 1 453 ? 0.982 14.600 2.019 1.00 60.31 453 TYR A C 1
ATOM 3461 O O . TYR A 1 453 ? 1.411 15.640 2.510 1.00 60.31 453 TYR A O 1
ATOM 3469 N N . GLN A 1 454 ? 1.798 13.618 1.623 1.00 61.62 454 GLN A N 1
ATOM 3470 C CA . GLN A 1 454 ? 3.270 13.697 1.638 1.00 61.62 454 GLN A CA 1
ATOM 3471 C C . GLN A 1 454 ? 3.878 13.821 0.233 1.00 61.62 454 GLN A C 1
ATOM 3473 O O . GLN A 1 454 ? 5.086 13.999 0.096 1.00 61.62 454 GLN A O 1
ATOM 3478 N N . TRP A 1 455 ? 3.055 13.685 -0.808 1.00 60.25 455 TRP A N 1
ATOM 3479 C CA . TRP A 1 455 ? 3.430 13.831 -2.213 1.00 60.25 455 TRP A CA 1
ATOM 3480 C C . TRP A 1 455 ? 2.261 14.474 -2.961 1.00 60.25 455 TRP A C 1
ATOM 3482 O O . TRP A 1 455 ? 1.118 14.075 -2.739 1.00 60.25 455 TRP A O 1
ATOM 3492 N N . SER A 1 456 ? 2.531 15.498 -3.773 1.00 54.97 456 SER A N 1
ATOM 3493 C CA . SER A 1 456 ? 1.501 16.438 -4.240 1.00 54.97 456 SER A CA 1
ATOM 3494 C C . SER A 1 456 ? 0.874 16.107 -5.591 1.00 54.97 456 SER A C 1
ATOM 3496 O O . SER A 1 456 ? -0.161 16.669 -5.906 1.00 54.97 456 SER A O 1
ATOM 3498 N N . VAL A 1 457 ? 1.454 15.214 -6.393 1.00 53.81 457 VAL A N 1
ATOM 3499 C CA . VAL A 1 457 ? 0.846 14.786 -7.664 1.00 53.81 457 VAL A CA 1
ATOM 3500 C C . VAL A 1 457 ? 0.244 13.407 -7.484 1.00 53.81 457 VAL A C 1
ATOM 3502 O O . VAL A 1 457 ? 0.917 12.555 -6.923 1.00 53.81 457 VAL A O 1
ATOM 3505 N N . SER A 1 458 ? -0.991 13.179 -7.933 1.00 50.91 458 SER A N 1
ATOM 3506 C CA . SER A 1 458 ? -1.609 11.852 -7.957 1.00 50.91 458 SER A CA 1
ATOM 3507 C C . SER A 1 458 ? -2.625 11.711 -9.090 1.00 50.91 458 SER A C 1
ATOM 3509 O O . SER A 1 458 ? -3.146 12.712 -9.579 1.00 50.91 458 SER A O 1
ATOM 3511 N N . THR A 1 459 ? -2.929 10.476 -9.500 1.00 51.34 459 THR A N 1
ATOM 3512 C CA . THR A 1 459 ? -3.964 10.210 -10.518 1.00 51.34 459 THR A CA 1
ATOM 3513 C C . THR A 1 459 ? -5.358 10.603 -10.029 1.00 51.34 459 THR A C 1
ATOM 3515 O O . THR A 1 459 ? -6.186 11.076 -10.809 1.00 51.34 459 THR A O 1
ATOM 3518 N N . HIS A 1 460 ? -5.641 10.400 -8.739 1.00 49.50 460 HIS A N 1
ATOM 3519 C CA . HIS A 1 460 ? -6.924 10.746 -8.152 1.00 49.50 460 HIS A CA 1
ATOM 3520 C C . HIS A 1 460 ? -6.807 11.253 -6.712 1.00 49.50 460 HIS A C 1
ATOM 3522 O O . HIS A 1 460 ? -6.363 10.537 -5.811 1.00 49.50 460 HIS A O 1
ATOM 3528 N N . SER A 1 461 ? -7.351 12.446 -6.480 1.00 50.47 461 SER A N 1
ATOM 3529 C CA . SER A 1 461 ? -7.562 12.993 -5.143 1.00 50.47 461 SER A CA 1
ATOM 3530 C C . SER A 1 461 ? -9.062 12.952 -4.827 1.00 50.47 461 SER A C 1
ATOM 3532 O O . SER A 1 461 ? -9.819 13.755 -5.388 1.00 50.47 461 SER A O 1
ATOM 3534 N N . PRO A 1 462 ? -9.559 12.010 -3.998 1.00 47.03 462 PRO A N 1
ATOM 3535 C CA . PRO A 1 462 ? -10.926 12.097 -3.505 1.00 47.03 462 PRO A CA 1
ATOM 3536 C C . PRO A 1 462 ? -11.144 13.464 -2.839 1.00 47.03 462 PRO A C 1
ATOM 3538 O O . PRO A 1 462 ? -10.220 13.981 -2.205 1.00 47.03 462 PRO A O 1
ATOM 3541 N N . PRO A 1 463 ? -12.343 14.065 -2.984 1.00 43.38 463 PRO A N 1
ATOM 3542 C CA . PRO A 1 463 ? -12.640 15.316 -2.307 1.00 43.38 463 PRO A CA 1
ATOM 3543 C C . PRO A 1 463 ? -12.381 15.142 -0.807 1.00 43.38 463 PRO A C 1
ATOM 3545 O O . PRO A 1 463 ? -12.568 14.030 -0.288 1.00 43.38 463 PRO A O 1
ATOM 3548 N N . PRO A 1 464 ? -11.978 16.214 -0.109 1.00 45.00 464 PRO A N 1
ATOM 3549 C CA . PRO A 1 464 ? -11.852 16.141 1.331 1.00 45.00 464 PRO A CA 1
ATOM 3550 C C . PRO A 1 464 ? -13.228 15.795 1.908 1.00 45.00 464 PRO A C 1
ATOM 3552 O O . PRO A 1 464 ? -14.255 15.980 1.239 1.00 45.00 464 PRO A O 1
ATOM 3555 N N . ASN A 1 465 ? -13.287 15.278 3.132 1.00 44.28 465 ASN A N 1
ATOM 3556 C CA . ASN A 1 465 ? -14.561 14.924 3.772 1.00 44.28 465 ASN A CA 1
ATOM 3557 C C . ASN A 1 465 ? -15.423 16.170 4.112 1.00 44.28 465 ASN A C 1
ATOM 3559 O O . ASN A 1 465 ? -16.170 16.129 5.079 1.00 44.28 465 ASN A O 1
ATOM 3563 N N . LEU A 1 466 ? -15.367 17.254 3.322 1.00 33.97 466 LEU A N 1
ATOM 3564 C CA . LEU A 1 466 ? -16.130 18.501 3.421 1.00 33.97 466 LEU A CA 1
ATOM 3565 C C . LEU A 1 466 ? -17.636 18.261 3.218 1.00 33.97 466 LEU A C 1
ATOM 3567 O O . LEU A 1 466 ? -18.242 18.692 2.238 1.00 33.97 466 LEU A O 1
ATOM 3571 N N . ALA A 1 467 ? -18.264 17.573 4.160 1.00 31.86 467 ALA A N 1
ATOM 3572 C CA . ALA A 1 467 ? -19.647 17.835 4.488 1.00 31.86 467 ALA A CA 1
ATOM 3573 C C . ALA A 1 467 ? -19.661 19.005 5.478 1.00 31.86 467 ALA A C 1
ATOM 3575 O O . ALA A 1 467 ? -18.856 19.060 6.406 1.00 31.86 467 ALA A O 1
ATOM 3576 N N . SER A 1 468 ? -20.615 19.919 5.316 1.00 29.09 468 SER A N 1
ATOM 3577 C CA . SER A 1 468 ? -20.932 20.978 6.287 1.00 29.09 468 SER A CA 1
ATOM 3578 C C . SER A 1 468 ? -21.282 20.434 7.685 1.00 29.09 468 SER A C 1
ATOM 3580 O O . SER A 1 468 ? -21.373 21.196 8.642 1.00 29.09 468 SER A O 1
ATOM 3582 N N . GLU A 1 469 ? -21.451 19.115 7.803 1.00 30.58 469 GLU A N 1
ATOM 3583 C CA . GLU A 1 469 ? -21.746 18.365 9.014 1.00 30.58 469 GLU A CA 1
ATOM 3584 C C . GLU A 1 469 ? -20.897 17.084 9.033 1.00 30.58 469 GLU A C 1
ATOM 3586 O O . GLU A 1 469 ? -21.236 16.067 8.426 1.00 30.58 469 GLU A O 1
ATOM 3591 N N . TYR A 1 470 ? -19.754 17.120 9.714 1.00 34.00 470 TYR A N 1
ATOM 3592 C CA . TYR A 1 470 ? -18.980 15.905 9.976 1.00 34.00 470 TYR A CA 1
ATOM 3593 C C . TYR A 1 470 ? -19.647 15.100 11.051 1.00 34.00 470 TYR A C 1
ATOM 3595 O O . TYR A 1 470 ? -20.172 15.703 11.980 1.00 34.00 470 TYR A O 1
ATOM 3603 N N . CYS A 1 471 ? -19.573 13.773 10.964 1.00 34.53 471 CYS A N 1
ATOM 3604 C CA . CYS A 1 471 ? -20.131 12.955 12.012 1.00 34.53 471 CYS A CA 1
ATOM 3605 C C . CYS A 1 471 ? -19.122 12.165 12.839 1.00 34.53 471 CYS A C 1
ATOM 3607 O O . CYS A 1 471 ? -18.080 11.752 12.343 1.00 34.53 471 CYS A O 1
ATOM 3609 N N . VAL A 1 472 ? -19.445 11.971 14.115 1.00 34.19 472 VAL A N 1
ATOM 3610 C CA . VAL A 1 472 ? -18.540 11.440 15.127 1.00 34.19 472 VAL A CA 1
ATOM 3611 C C . VAL A 1 472 ? -19.117 10.166 15.729 1.00 34.19 472 VAL A C 1
ATOM 3613 O O . VAL A 1 472 ? -20.289 10.147 16.108 1.00 34.19 472 VAL A O 1
ATOM 3616 N N . MET A 1 473 ? -18.306 9.107 15.816 1.00 35.88 473 MET A N 1
ATOM 3617 C CA . MET A 1 473 ? -18.686 7.853 16.477 1.00 35.88 473 MET A CA 1
ATOM 3618 C C . MET A 1 473 ? -18.629 8.037 17.989 1.00 35.88 473 MET A C 1
ATOM 3620 O O . MET A 1 473 ? -17.537 8.170 18.536 1.00 35.88 473 MET A O 1
ATOM 3624 N N . ARG A 1 474 ? -19.788 8.047 18.651 1.00 40.16 474 ARG A N 1
ATOM 3625 C CA . ARG A 1 474 ? -19.916 8.156 20.109 1.00 40.16 474 ARG A CA 1
ATOM 3626 C C . ARG A 1 474 ? -20.172 6.792 20.726 1.00 40.16 474 ARG A C 1
ATOM 3628 O O . ARG A 1 474 ? -21.079 6.108 20.269 1.00 40.16 474 ARG A O 1
ATOM 3635 N N . GLY A 1 475 ? -19.439 6.440 21.778 1.00 42.28 475 GLY A N 1
ATOM 3636 C CA . GLY A 1 475 ? -19.816 5.369 22.704 1.00 42.28 475 GLY A CA 1
ATOM 3637 C C . GLY A 1 475 ? -20.223 5.980 24.040 1.00 42.28 475 GLY A C 1
ATOM 3638 O O . GLY A 1 475 ? -19.426 6.735 24.591 1.00 42.28 475 GLY A O 1
ATOM 3639 N N . SER A 1 476 ? -21.429 5.704 24.544 1.00 37.28 476 SER A N 1
ATOM 3640 C CA . SER A 1 476 ? -21.833 6.051 25.921 1.00 37.28 476 SER A CA 1
ATOM 3641 C C . SER A 1 476 ? -21.820 4.820 26.825 1.00 37.28 476 SER A C 1
ATOM 3643 O O . SER A 1 476 ? -22.048 3.732 26.309 1.00 37.28 476 SER A O 1
ATOM 3645 N N . LEU A 1 477 ? -21.541 4.964 28.124 1.00 34.97 477 LEU A N 1
ATOM 3646 C CA . LEU A 1 477 ? -21.600 3.872 29.116 1.00 34.97 477 LEU A CA 1
ATOM 3647 C C . LEU A 1 477 ? -22.866 3.933 29.974 1.00 34.97 477 LEU A C 1
ATOM 3649 O O . LEU A 1 477 ? -23.277 5.071 30.290 1.00 34.97 477 LEU A O 1
#

Foldseek 3Di:
DDDDDDDDDDDDDDDDDDDDDDDDDDDPDPDPDPFFFPDEQAAEVVLQFQCQLQDDHFFQDQFDCQQQLAWFQTSHGDQVQKDWDDQKDWDKDQPPAPDPLRSIDIDIDRPDPPDPDFTFMWGCGRVFDFDDPDADADADDDDDPDPDDWKWKFWAWPVGHTPDTHDTDDDDGDDDQDPLVTHLSTDPVVLVVSLVSPGAAYEYADQQCQAAEPPRHDDQLLLAADLSSRNWHQGNLRTTGSSPCGPVSVLVSCVSSVHAYAAEFEFQHHQNYDRHDQVRRVVRQDPPDPVLVVCVVRPHNDDDDHQHYEYHAPCPGNVRLVVQQPHGVVVNVVSCCVVPVRRQYEYRAPPRPPDDQRYAYEAADEWALVVLLVCLCVLVPDDLSHAYEPSEYFDQDEDDPPDDIDPPPCSPPLEDDPSRVVSPVSNVNSCRVNCSRYNYHHYPPAEDEPRHGPGRYHVDYDDRSPDPIGIIITIGD

Sequence (477 aa):
MGSLILVTFALLQLYTHTLGLNFSWSRDCEPTLPALSFSALLMTPSQWDINPPGGGALYAELVKNRAFQGQSGSATPNLDAYRSVGEARISIDAADALSFALPNVLRVTPTDMTSTYQVGFLNTGYPGIRIGPAKCTSSPYVKCPRSKVFAQQQIMSNSGAVSRPVGENRWSQICQHNGLHGAGGLRADIVQKLEAVKPRFLRWGGNNLEGNHPPYRWKWNETIGLLIDRPGRQGARGYENTDGLGLIECMQLADGMGLEPILGIWVGSHLNGPVIPQDELGVYRSTTSTRGAVRARVGYPNPWKLDYVGMGNKGDLGEGMASYNSYRPRMFLDAIKAAYLDMKIMASNIRLNPVPEGAWLDYHVYMQPDEFIKLFNFFGNIDRSRPMVVGEYACVQGDPLQRGGVDRVALNAGFPTVIGAAAEAVFMIGMEGNADLVGTAAYAPLLQSLDGYQWSVSTHSPPPNLASEYCVMRGSL

pLDDT: mean 71.21, std 21.67, range [20.23, 94.94]

InterPro domains:
  IPR017853 Glycoside hydrolase superfamily [SSF51445] (182-460)
  IPR051563 Glycosyl Hydrolase Family 51 [PTHR31776] (183-456)
  IPR055235 Alpha-L-arabinofuranosidase 1, catalytic domain [PF22848] (194-383)